Protein AF-A0A250IBV1-F1 (afdb_monomer)

Foldseek 3Di:
DDDDDPVPPPPPDDDDPPPLPVVLLVLLQCCLPPVRNVVSLVVLVVVPPSSLVSLVVLLPVVPLVLLLVLLLVVAPFPVSVVPPDPVPDDDDNRGSNSSSLNSLLVVLVVPVVSLVCLCPDPDLSSVLSSLSSCLNPLVVLLVSLVSCLPPQQVSNLVSNLVSLVSNLVNVVVDVHPDDPVSSVVSNVVSVVSCVVRPQDQEDEALVSDDPCLLVCLLVVQKDFPAWDDDDLFTWTWIQGPSGRIHTYGLNNLLSSQVSNVVVVHHHLRSQLCQLQPPSHDPVSNVSSLVSLQVCLVSDDPVVSLLSLLSNLVSVDDHPDQRDDDLVPCVVPVSSLLSNVLVVHPNSVVSLLVVLPDDDDDDDDSLLSLLRNLDPVSLVSLLVCLVPPVLCVLSSLLSCLSSLHLSSLVSVLSCLVPVHPNLVSSLVSCLPRPDPSNLVSLVVVVVVVRPSSVVSVVVNVVVVPDDD

Organism: NCBI:txid1294270

pLDDT: mean 80.14, std 16.54, range [29.19, 96.75]

Sequence (467 aa):
MHARPLVLLLAGLGTACAHTDPRLWDAALGLDRPDRTAQAEETLNHAGAEGIDVLLRTARAGGESTALQAVLLTQPCPALYLGLHPGHRERDTRSPSLSAARLLARRALAEPPLLQRLVSSPEPFERQLAFASLAGEPTTLLATLPRLEHEHDARVLMSAEQALSCAGFVRTTTASAASPEALRAGQRRLEEWMKARLPERRCDTPADMKGEQQEGLATGAWSVAGWGSSGHEFTLHLETDQGVRVNLGPACALAMYDALAHRGVYLSGLVLPLGTEAWLSRDIRQEAARRAITDLSHYPESQRNRIAAELVNAGHEVPVNVAFQADNTFAQAEELEAAARQKQPGARPSIERYVFCRGTFGTSGISLLGYVATPEAAQSAYELATRCPGALGEATTALVRLEDTRAVELLGPALENPGFARDELILALLEHATPAVHEKLRALEAGGSQEAAGILQRMRERADEPR

Mean predicted aligned error: 15.45 Å

Secondary structure (DSSP, 8-state):
----SGGGTTS-S-S------HHHHHHHHTTT-TTTHHHHHHHHHHTHHHHHHHHHHHHHHT-HHHHHHHHHTTSS-THHHHSS-TT-----S--HHHHHHHHHHHHHHH-HHHHHHHHT-SSHHHHHHHHHHGGG-HHHHHHHGGGGGG---HHHHHHHHHHHHHHHHHHHHS---S-HHHHHHHHHHHHHHHHTTSPPSEE-STTT--HHHHHHHHHTSEEEEEEEEETTEEEEEEEETT--EEEE-HHHHHHHHHHHHTTT---GGGTHHHHH-TTS-HHHHHHHHHHHHHTGGGS-HHHHHHHHHHHHHTT---SSPPP--TT-GGG-HHHHHHHHHTT-TTHHHHHHHHHS---SS----SGGGGG--SHHHHHHHHHHHHH-GGGHHHHHHHHHHTT-TTHHHHHHHHHH--TT-HHHHHHHHHHH--HHHHHHHHHHHHTT-HHHHHHHHHHHHHHTS--

Solvent-accessible surface area (backbone atoms only — not comparable to full-atom values): 25757 Å² total; per-residue (Å²): 142,87,89,82,72,76,81,71,75,76,78,81,79,90,78,82,84,68,84,72,58,67,67,55,55,54,21,47,66,27,38,49,38,86,94,36,24,69,63,18,50,52,54,34,57,75,48,47,69,64,25,50,53,50,32,53,52,42,11,46,73,63,36,57,70,57,17,47,48,42,32,43,74,71,37,80,35,74,73,70,64,73,81,51,66,89,82,71,64,90,66,69,93,63,36,30,18,35,41,27,26,36,51,50,30,54,45,27,72,77,32,64,70,53,30,54,49,25,58,67,39,93,49,60,68,42,27,23,42,38,34,35,47,27,16,68,36,47,56,63,36,61,74,48,52,72,73,52,78,79,62,79,58,63,49,36,56,51,30,40,50,53,16,49,55,28,18,56,51,34,44,76,78,41,96,55,89,52,50,72,66,56,52,53,52,50,50,52,51,50,51,52,56,42,65,76,73,47,78,78,48,61,20,62,41,61,86,58,61,51,70,66,61,55,50,26,48,72,71,60,55,27,44,74,75,49,70,52,74,57,95,90,47,62,34,38,33,35,29,33,88,64,67,54,59,30,38,25,21,66,56,18,27,50,47,52,42,54,59,32,43,78,71,75,43,81,61,59,79,50,24,48,60,50,29,43,46,82,88,52,58,68,67,55,18,51,57,22,36,52,50,52,60,72,50,38,83,79,46,59,69,71,58,29,37,49,54,44,9,52,38,36,66,52,69,46,92,61,96,64,85,36,72,70,56,82,88,52,43,88,87,34,54,60,26,37,42,22,17,35,65,72,65,42,86,63,31,56,69,36,51,59,66,65,51,62,84,76,77,98,73,82,85,89,64,44,72,61,46,24,64,47,87,42,75,65,35,47,50,50,29,52,55,39,33,75,72,36,76,93,41,22,15,32,18,35,25,18,19,28,51,54,61,39,76,70,23,53,76,43,46,61,64,21,70,77,51,24,73,91,29,47,67,60,30,51,50,24,47,72,76,34,56,45,74,67,44,50,53,48,36,52,54,39,29,78,71,66,36,63,66,37,44,56,51,54,49,54,49,52,61,59,67,74,53,88,129

Radius of gyration: 27.21 Å; Cα contacts (8 Å, |Δi|>4): 628; chains: 1; bounding box: 57×65×69 Å

Nearest PDB structures (foldseek):
  5cwm-assembly1_A  TM=1.479E-01  e=2.811E-01  synthetic construct
  8or0-assembly1_C  TM=2.460E-01  e=2.641E+00  Homo sapiens
  9hcj-assembly1_C0  TM=1.606E-01  e=1.078E+00  Dictyostelium discoideum
  8e0m-assembly1_A  TM=2.141E-01  e=9.723E+00  synthetic construct

Structure (mmCIF, N/CA/C/O backbone):
data_AF-A0A250IBV1-F1
#
_entry.id   AF-A0A250IBV1-F1
#
loop_
_atom_site.group_PDB
_atom_site.id
_atom_site.type_symbol
_atom_site.label_atom_id
_atom_site.label_alt_id
_atom_site.label_comp_id
_atom_site.label_asym_id
_atom_site.label_entity_id
_atom_site.label_seq_id
_atom_site.pdbx_PDB_ins_code
_atom_site.Cartn_x
_atom_site.Cartn_y
_atom_site.Cartn_z
_atom_site.occupancy
_atom_site.B_iso_or_equiv
_atom_site.auth_seq_id
_atom_site.auth_comp_id
_atom_site.auth_asym_id
_atom_site.auth_atom_id
_atom_site.pdbx_PDB_model_num
ATOM 1 N N . MET A 1 1 ? 16.370 -37.752 0.499 1.00 34.53 1 MET A N 1
ATOM 2 C CA . MET A 1 1 ? 15.797 -38.117 -0.815 1.00 34.53 1 MET A CA 1
ATOM 3 C C . MET A 1 1 ? 14.311 -37.815 -0.768 1.00 34.53 1 MET A C 1
ATOM 5 O O . MET A 1 1 ? 13.651 -38.452 0.029 1.00 34.53 1 MET A O 1
ATOM 9 N N . HIS A 1 2 ? 13.855 -36.800 -1.509 1.00 29.19 2 HIS A N 1
ATOM 10 C CA . HIS A 1 2 ? 12.492 -36.572 -2.033 1.00 29.19 2 HIS A CA 1
ATOM 11 C C . HIS A 1 2 ? 12.378 -35.088 -2.421 1.00 29.19 2 HIS A C 1
ATOM 13 O O . HIS A 1 2 ? 11.807 -34.274 -1.710 1.00 29.19 2 HIS A O 1
ATOM 19 N N . ALA A 1 3 ? 12.983 -34.738 -3.558 1.00 31.27 3 ALA A N 1
ATOM 20 C CA . ALA A 1 3 ? 12.721 -33.495 -4.273 1.00 31.27 3 ALA A CA 1
ATOM 21 C C . ALA A 1 3 ? 12.017 -33.886 -5.575 1.00 31.27 3 ALA A C 1
ATOM 23 O O . ALA A 1 3 ? 12.670 -34.338 -6.509 1.00 31.27 3 ALA A O 1
ATOM 24 N N . ARG A 1 4 ? 10.682 -33.841 -5.578 1.00 41.84 4 ARG A N 1
ATOM 25 C CA . ARG A 1 4 ? 9.796 -33.977 -6.751 1.00 41.84 4 ARG A CA 1
ATOM 26 C C . ARG A 1 4 ? 8.375 -33.664 -6.265 1.00 41.84 4 ARG A C 1
ATOM 28 O O . ARG A 1 4 ? 7.742 -34.534 -5.676 1.00 41.84 4 ARG A O 1
ATOM 35 N N . PRO A 1 5 ? 7.936 -32.399 -6.399 1.00 38.19 5 PRO A N 1
ATOM 36 C CA . PRO A 1 5 ? 6.805 -32.174 -7.304 1.00 38.19 5 PRO A CA 1
ATOM 37 C C . PRO A 1 5 ? 6.837 -30.853 -8.104 1.00 38.19 5 PRO A C 1
ATOM 39 O O . PRO A 1 5 ? 5.879 -30.573 -8.812 1.00 38.19 5 PRO A O 1
ATOM 42 N N . LEU A 1 6 ? 7.909 -30.049 -8.068 1.00 42.19 6 LEU A N 1
ATOM 43 C CA . LEU A 1 6 ? 7.904 -28.739 -8.751 1.00 42.19 6 LEU A CA 1
ATOM 44 C C . LEU A 1 6 ? 8.093 -28.816 -10.283 1.00 42.19 6 LEU A C 1
ATOM 46 O O . LEU A 1 6 ? 7.732 -27.894 -11.002 1.00 42.19 6 LEU A O 1
ATOM 50 N N . VAL A 1 7 ? 8.624 -29.930 -10.801 1.00 42.06 7 VAL A N 1
ATOM 51 C CA . VAL A 1 7 ? 8.942 -30.093 -12.236 1.00 42.06 7 VAL A CA 1
ATOM 52 C C . VAL A 1 7 ? 7.688 -30.308 -13.101 1.00 42.06 7 VAL A C 1
ATOM 54 O O . VAL A 1 7 ? 7.730 -30.064 -14.301 1.00 42.06 7 VAL A O 1
ATOM 57 N N . LEU A 1 8 ? 6.555 -30.722 -12.519 1.00 39.16 8 LEU A N 1
ATOM 58 C CA . LEU A 1 8 ? 5.356 -31.059 -13.300 1.00 39.16 8 LEU A CA 1
ATOM 59 C C . LEU A 1 8 ? 4.379 -29.896 -13.532 1.00 39.16 8 LEU A C 1
ATOM 61 O O . LEU A 1 8 ? 3.517 -30.022 -14.396 1.00 39.16 8 LEU A O 1
ATOM 65 N N . LEU A 1 9 ? 4.511 -28.766 -12.829 1.00 40.41 9 LEU A N 1
ATOM 66 C CA . LEU A 1 9 ? 3.572 -27.640 -12.975 1.00 40.41 9 LEU A CA 1
ATOM 67 C C . LEU A 1 9 ? 3.958 -26.628 -14.072 1.00 40.41 9 LEU A C 1
ATOM 69 O O . LEU A 1 9 ? 3.160 -25.762 -14.404 1.00 40.41 9 LEU A O 1
ATOM 73 N N . LEU A 1 10 ? 5.142 -26.760 -14.682 1.00 45.56 10 LEU A N 1
ATOM 74 C CA . LEU A 1 10 ? 5.638 -25.863 -15.742 1.00 45.56 10 LEU A CA 1
ATOM 75 C C . LEU A 1 10 ? 5.294 -26.325 -17.175 1.00 45.56 10 LEU A C 1
ATOM 77 O O . LEU A 1 10 ? 5.711 -25.691 -18.139 1.00 45.56 10 LEU A O 1
ATOM 81 N N . ALA A 1 11 ? 4.553 -27.426 -17.338 1.00 36.72 11 ALA A N 1
ATOM 82 C CA . ALA A 1 11 ? 4.316 -28.053 -18.645 1.00 36.72 11 ALA A CA 1
ATOM 83 C C . ALA A 1 11 ? 3.037 -27.592 -19.375 1.00 36.72 11 ALA A C 1
ATOM 85 O O . ALA A 1 11 ? 2.782 -28.041 -20.491 1.00 36.72 11 ALA A O 1
ATOM 86 N N . GLY A 1 12 ? 2.224 -26.717 -18.781 1.00 33.75 12 GLY A N 1
ATOM 87 C CA . GLY A 1 12 ? 0.944 -26.309 -19.357 1.00 33.75 12 GLY A CA 1
ATOM 88 C C . GLY A 1 12 ? 0.837 -24.805 -19.533 1.00 33.75 12 GLY A C 1
ATOM 89 O O . GLY A 1 12 ? 0.243 -24.178 -18.676 1.00 33.75 12 GLY A O 1
ATOM 90 N N . LEU A 1 13 ? 1.416 -24.255 -20.604 1.00 40.38 13 LEU A N 1
ATOM 91 C CA . LEU A 1 13 ? 0.990 -23.046 -21.337 1.00 40.38 13 LEU A CA 1
ATOM 92 C C . LEU A 1 13 ? 1.917 -22.926 -22.566 1.00 40.38 13 LEU A C 1
ATOM 94 O O . LEU A 1 13 ? 3.137 -22.841 -22.443 1.00 40.38 13 LEU A O 1
ATOM 98 N N . GLY A 1 14 ? 1.342 -23.096 -23.757 1.00 30.69 14 GLY A N 1
ATOM 99 C CA . GLY A 1 14 ? 2.049 -23.528 -24.965 1.00 30.69 14 GLY A CA 1
ATOM 100 C C . GLY A 1 14 ? 2.904 -22.476 -25.677 1.00 30.69 14 GLY A C 1
ATOM 101 O O . GLY A 1 14 ? 2.524 -21.324 -25.816 1.00 30.69 14 GLY A O 1
ATOM 102 N N . THR A 1 15 ? 4.044 -22.897 -26.219 1.00 33.12 15 THR A N 1
ATOM 103 C CA . THR A 1 15 ? 4.292 -23.171 -27.652 1.00 33.12 15 THR A CA 1
ATOM 104 C C . THR A 1 15 ? 5.773 -23.548 -27.810 1.00 33.12 15 THR A C 1
ATOM 106 O O . THR A 1 15 ? 6.653 -22.873 -27.292 1.00 33.12 15 THR A O 1
ATOM 109 N N . ALA A 1 16 ? 6.032 -24.687 -28.464 1.00 34.34 16 ALA A N 1
ATOM 110 C CA . ALA A 1 16 ? 7.350 -25.218 -28.839 1.00 34.34 16 ALA A CA 1
ATOM 111 C C . ALA A 1 16 ? 8.435 -25.246 -27.732 1.00 34.34 16 ALA A C 1
ATOM 113 O O . ALA A 1 16 ? 9.383 -24.463 -27.732 1.00 34.34 16 ALA A O 1
ATOM 114 N N . CYS A 1 17 ? 8.369 -26.232 -26.828 1.00 38.09 17 CYS A N 1
ATOM 115 C CA . CYS A 1 17 ? 9.533 -26.619 -26.028 1.00 38.09 17 CYS A CA 1
ATOM 116 C C . CYS A 1 17 ? 10.589 -27.277 -26.931 1.00 38.09 17 CYS A C 1
ATOM 118 O O . CYS A 1 17 ? 10.633 -28.502 -27.056 1.00 38.09 17 CYS A O 1
ATOM 120 N N . ALA A 1 18 ? 11.483 -26.478 -27.517 1.00 40.22 18 ALA A N 1
ATOM 121 C CA . ALA A 1 18 ? 12.857 -26.940 -27.672 1.00 40.22 18 ALA A CA 1
ATOM 122 C C . ALA A 1 18 ? 13.330 -27.389 -26.278 1.00 40.22 18 ALA A C 1
ATOM 124 O O . ALA A 1 18 ? 13.070 -26.691 -25.296 1.00 40.22 18 ALA A O 1
ATOM 125 N N . HIS A 1 19 ? 13.911 -28.586 -26.173 1.00 51.34 19 HIS A N 1
ATOM 126 C CA . HIS A 1 19 ? 14.475 -29.121 -24.932 1.00 51.34 19 HIS A CA 1
ATOM 127 C C . HIS A 1 19 ? 15.446 -28.097 -24.332 1.00 51.34 19 HIS A C 1
ATOM 129 O O . HIS A 1 19 ? 16.603 -28.030 -24.727 1.00 51.34 19 HIS A O 1
ATOM 135 N N . THR A 1 20 ? 14.966 -27.277 -23.401 1.00 61.81 20 THR A N 1
ATOM 136 C CA . THR A 1 20 ? 15.815 -26.341 -22.676 1.00 61.81 20 THR A CA 1
ATOM 137 C C . THR A 1 20 ? 16.767 -27.169 -21.825 1.00 61.81 20 THR A C 1
ATOM 139 O O . THR A 1 20 ? 16.301 -28.002 -21.044 1.00 61.81 20 THR A O 1
ATOM 142 N N . ASP A 1 21 ? 18.076 -26.987 -22.012 1.00 78.69 21 ASP A N 1
ATOM 143 C CA . ASP A 1 21 ? 19.106 -27.774 -21.331 1.00 78.69 21 ASP A CA 1
ATOM 144 C C . ASP A 1 21 ? 18.852 -27.765 -19.806 1.00 78.69 21 ASP A C 1
ATOM 146 O O . ASP A 1 21 ? 18.811 -26.686 -19.201 1.00 78.69 21 ASP A O 1
ATOM 150 N N . PRO A 1 22 ? 18.668 -28.938 -19.158 1.00 86.00 22 PRO A N 1
ATOM 151 C CA . PRO A 1 22 ? 18.483 -29.045 -17.711 1.00 86.00 22 PRO A CA 1
ATOM 152 C C . PRO A 1 22 ? 19.542 -28.290 -16.899 1.00 86.00 22 PRO A C 1
ATOM 154 O O . PRO A 1 22 ? 19.241 -27.782 -15.820 1.00 86.00 22 PRO A O 1
ATOM 157 N N . ARG A 1 23 ? 20.758 -28.146 -17.442 1.00 90.88 23 ARG A N 1
ATOM 158 C CA . ARG A 1 23 ? 21.850 -27.388 -16.817 1.00 90.88 23 ARG A CA 1
ATOM 159 C C . ARG A 1 23 ? 21.532 -25.903 -16.661 1.00 90.88 23 ARG A C 1
ATOM 161 O O . ARG A 1 23 ? 21.964 -25.305 -15.680 1.00 90.88 23 ARG A O 1
ATOM 168 N N . LEU A 1 24 ? 20.776 -25.307 -17.584 1.00 92.88 24 LEU A N 1
ATOM 169 C CA . LEU A 1 24 ? 20.385 -23.896 -17.499 1.00 92.88 24 LEU A CA 1
ATOM 170 C C . LEU A 1 24 ? 19.331 -23.677 -16.416 1.00 92.88 24 LEU A C 1
ATOM 172 O O . LEU A 1 24 ? 19.399 -22.695 -15.684 1.00 92.88 24 LEU A O 1
ATOM 176 N N . TRP A 1 25 ? 18.394 -24.612 -16.261 1.00 91.81 25 TRP A N 1
ATOM 177 C CA . TRP A 1 25 ? 17.432 -24.572 -15.160 1.00 91.81 25 TRP A CA 1
ATOM 178 C C . TRP A 1 25 ? 18.110 -24.765 -13.805 1.00 91.81 25 TRP A C 1
ATOM 180 O O . TRP A 1 25 ? 17.826 -24.011 -12.876 1.00 91.81 25 TRP A O 1
ATOM 190 N N . ASP A 1 26 ? 19.049 -25.707 -13.703 1.00 91.88 26 ASP A N 1
ATOM 191 C CA . ASP A 1 26 ? 19.851 -25.900 -12.491 1.00 91.88 26 ASP A CA 1
ATOM 192 C C . ASP A 1 26 ? 20.686 -24.653 -12.158 1.00 91.88 26 ASP A C 1
ATOM 194 O O . ASP A 1 26 ? 20.780 -24.270 -10.990 1.00 91.88 26 ASP A O 1
ATOM 198 N N . ALA A 1 27 ? 21.251 -23.987 -13.171 1.00 93.19 27 ALA A N 1
ATOM 199 C CA . ALA A 1 27 ? 21.952 -22.719 -12.999 1.00 93.19 27 ALA A CA 1
ATOM 200 C C . ALA A 1 27 ? 21.000 -21.615 -12.512 1.00 93.19 27 ALA A C 1
ATOM 202 O O . ALA A 1 27 ? 21.286 -20.965 -11.511 1.00 93.19 27 ALA A O 1
ATOM 203 N N . ALA A 1 28 ? 19.835 -21.442 -13.143 1.00 91.44 28 ALA A N 1
ATOM 204 C CA . ALA A 1 28 ? 18.856 -20.431 -12.744 1.00 91.44 28 ALA A CA 1
ATOM 205 C C . ALA A 1 28 ? 18.355 -20.637 -11.305 1.00 91.44 28 ALA A C 1
ATOM 207 O O . ALA A 1 28 ? 18.285 -19.683 -10.533 1.00 91.44 28 ALA A O 1
ATOM 208 N N . LEU A 1 29 ? 18.089 -21.887 -10.914 1.00 89.25 29 LEU A N 1
ATOM 209 C CA . LEU A 1 29 ? 17.726 -22.269 -9.545 1.00 89.25 29 LEU A CA 1
ATOM 210 C C . LEU A 1 29 ? 18.883 -22.148 -8.542 1.00 89.25 29 LEU A C 1
ATOM 212 O O . LEU A 1 29 ? 18.645 -22.212 -7.341 1.00 89.25 29 LEU A O 1
ATOM 216 N N . GLY A 1 30 ? 20.124 -22.015 -9.013 1.00 88.12 30 GLY A N 1
ATOM 217 C CA . GLY A 1 30 ? 21.313 -21.809 -8.189 1.00 88.12 30 GLY A CA 1
ATOM 218 C C . GLY A 1 30 ? 21.674 -20.340 -7.953 1.00 88.12 30 GLY A C 1
ATOM 219 O O . GLY A 1 30 ? 22.601 -20.078 -7.189 1.00 88.12 30 GLY A O 1
ATOM 220 N N . LEU A 1 31 ? 20.977 -19.383 -8.579 1.00 88.19 31 LEU A N 1
ATOM 221 C CA . LEU A 1 31 ? 21.303 -17.951 -8.500 1.00 88.19 31 LEU A CA 1
ATOM 222 C C . LEU A 1 31 ? 21.131 -17.343 -7.099 1.00 88.19 31 LEU A C 1
ATOM 224 O O . LEU A 1 31 ? 21.754 -16.330 -6.784 1.00 88.19 31 LEU A O 1
ATOM 228 N N . ASP A 1 32 ? 20.290 -17.929 -6.254 1.00 84.56 32 ASP A N 1
ATOM 229 C CA . ASP A 1 32 ? 20.059 -17.505 -4.869 1.00 84.56 32 ASP A CA 1
ATOM 230 C C . ASP A 1 32 ? 21.050 -18.122 -3.866 1.00 84.56 32 ASP A C 1
ATOM 232 O O . ASP A 1 32 ? 21.062 -17.729 -2.696 1.00 84.56 32 ASP A O 1
ATOM 236 N N . ARG A 1 33 ? 21.901 -19.055 -4.318 1.00 84.69 33 ARG A N 1
ATOM 237 C CA . ARG A 1 33 ? 22.884 -19.758 -3.487 1.00 84.69 33 ARG A CA 1
ATOM 238 C C . ARG A 1 33 ? 24.242 -19.059 -3.534 1.00 84.69 33 ARG A C 1
ATOM 240 O O . ARG A 1 33 ? 24.910 -19.142 -4.565 1.00 84.69 33 ARG A O 1
ATOM 247 N N . PRO A 1 34 ? 24.712 -18.442 -2.432 1.00 81.50 34 PRO A N 1
ATOM 248 C CA . PRO A 1 34 ? 25.949 -17.658 -2.433 1.00 81.50 34 PRO A CA 1
ATOM 249 C C . PRO A 1 34 ? 27.191 -18.426 -2.906 1.00 81.50 34 PRO A C 1
ATOM 251 O O . PRO A 1 34 ? 28.087 -17.834 -3.498 1.00 81.50 34 PRO A O 1
ATOM 254 N N . ASP A 1 35 ? 27.242 -19.740 -2.669 1.00 86.06 35 ASP A N 1
ATOM 255 C CA . ASP A 1 35 ? 28.332 -20.625 -3.096 1.00 86.06 35 ASP A CA 1
ATOM 256 C C . ASP A 1 35 ? 28.322 -20.931 -4.603 1.00 86.06 35 ASP A C 1
ATOM 258 O O . ASP A 1 35 ? 29.319 -21.420 -5.131 1.00 86.06 35 ASP A O 1
ATOM 262 N N . ARG A 1 36 ? 27.214 -20.653 -5.304 1.00 86.38 36 ARG A N 1
ATOM 263 C CA . ARG A 1 36 ? 27.015 -21.009 -6.720 1.00 86.38 36 ARG A CA 1
ATOM 264 C C . ARG A 1 36 ? 26.641 -19.840 -7.616 1.00 86.38 36 ARG A C 1
ATOM 266 O O . ARG A 1 36 ? 26.711 -20.008 -8.830 1.00 86.38 36 ARG A O 1
ATOM 273 N N . THR A 1 37 ? 26.281 -18.679 -7.064 1.00 86.06 37 THR A N 1
ATOM 274 C CA . THR A 1 37 ? 25.781 -17.535 -7.841 1.00 86.06 37 THR A CA 1
ATOM 275 C C . THR A 1 37 ? 26.711 -17.175 -8.998 1.00 86.06 37 THR A C 1
ATOM 277 O O . THR A 1 37 ? 26.247 -17.096 -10.127 1.00 86.06 37 THR A O 1
ATOM 280 N N . ALA A 1 38 ? 28.021 -17.037 -8.770 1.00 89.88 38 ALA A N 1
ATOM 281 C CA . ALA A 1 38 ? 28.960 -16.659 -9.833 1.00 89.88 38 ALA A CA 1
ATOM 282 C C . ALA A 1 38 ? 28.992 -17.675 -10.993 1.00 89.88 38 ALA A C 1
ATOM 284 O O . ALA A 1 38 ? 28.896 -17.290 -12.155 1.00 89.88 38 ALA A O 1
ATOM 285 N N . GLN A 1 39 ? 29.051 -18.973 -10.676 1.00 92.75 39 GLN A N 1
ATOM 286 C CA . GLN A 1 39 ? 29.042 -20.045 -11.676 1.00 92.75 39 GLN A CA 1
ATOM 287 C C . GLN A 1 39 ? 27.697 -20.123 -12.416 1.00 92.75 39 GLN A C 1
ATOM 289 O O . GLN A 1 39 ? 27.655 -20.362 -13.625 1.00 92.75 39 GLN A O 1
ATOM 294 N N . ALA A 1 40 ? 26.591 -19.931 -11.696 1.00 92.38 40 ALA A N 1
ATOM 295 C CA . ALA A 1 40 ? 25.249 -19.901 -12.258 1.00 92.38 40 ALA A CA 1
ATOM 296 C C . ALA A 1 40 ? 25.071 -18.727 -13.234 1.00 92.38 40 ALA A C 1
ATOM 298 O O . ALA A 1 40 ? 24.607 -18.935 -14.355 1.00 92.38 40 ALA A O 1
ATOM 299 N N . GLU A 1 41 ? 25.490 -17.519 -12.842 1.00 94.00 41 GLU A N 1
ATOM 300 C CA . GLU A 1 41 ? 25.476 -16.336 -13.709 1.00 94.00 41 GLU A CA 1
ATOM 301 C C . GLU A 1 41 ? 26.329 -16.569 -14.960 1.00 94.00 41 GLU A C 1
ATOM 303 O O . GLU A 1 41 ? 25.858 -16.346 -16.073 1.00 94.00 41 GLU A O 1
ATOM 308 N N . GLU A 1 42 ? 27.548 -17.090 -14.807 1.00 93.31 42 GLU A N 1
ATOM 309 C CA . GLU A 1 42 ? 28.438 -17.396 -15.931 1.00 93.31 42 GLU A CA 1
ATOM 310 C C . GLU A 1 42 ? 27.822 -18.405 -16.911 1.00 93.31 42 GLU A C 1
ATOM 312 O O . GLU A 1 42 ? 27.873 -18.191 -18.125 1.00 93.31 42 GLU A O 1
ATOM 317 N N . THR A 1 43 ? 27.206 -19.471 -16.395 1.00 94.38 43 THR A N 1
ATOM 318 C CA . THR A 1 43 ? 26.550 -20.512 -17.204 1.00 94.38 43 THR A CA 1
ATOM 319 C C . THR A 1 43 ? 25.392 -19.930 -18.018 1.00 94.38 43 THR A C 1
ATOM 321 O O . THR A 1 43 ? 25.279 -20.184 -19.217 1.00 94.38 43 THR A O 1
ATOM 324 N N . LEU A 1 44 ? 24.551 -19.105 -17.388 1.00 93.81 44 LEU A N 1
ATOM 325 C CA . LEU A 1 44 ? 23.407 -18.460 -18.041 1.00 93.81 44 LEU A CA 1
ATOM 326 C C . LEU A 1 44 ? 23.842 -17.376 -19.036 1.00 93.81 44 LEU A C 1
ATOM 328 O O . LEU A 1 44 ? 23.186 -17.178 -20.059 1.00 93.81 44 LEU A O 1
ATOM 332 N N . ASN A 1 45 ? 24.955 -16.691 -18.769 1.00 91.62 45 ASN A N 1
ATOM 333 C CA . ASN A 1 45 ? 25.523 -15.696 -19.675 1.00 91.62 45 ASN A CA 1
ATOM 334 C C . ASN A 1 45 ? 26.087 -16.345 -20.946 1.00 91.62 45 ASN A C 1
ATOM 336 O O . ASN A 1 45 ? 25.767 -15.895 -22.047 1.00 91.62 45 ASN A O 1
ATOM 340 N N . HIS A 1 46 ? 26.853 -17.433 -20.810 1.00 92.62 46 HIS A N 1
ATOM 341 C CA . HIS A 1 46 ? 27.434 -18.156 -21.949 1.00 92.62 46 HIS A CA 1
ATOM 342 C C . HIS A 1 46 ? 26.386 -18.783 -22.876 1.00 92.62 46 HIS A C 1
ATOM 344 O O . HIS A 1 46 ? 26.632 -18.914 -24.073 1.00 92.62 46 HIS A O 1
ATOM 350 N N . ALA A 1 47 ? 25.210 -19.133 -22.353 1.00 91.06 47 ALA A N 1
ATOM 351 C CA . ALA A 1 47 ? 24.127 -19.739 -23.126 1.00 91.06 47 ALA A CA 1
ATOM 352 C C . ALA A 1 47 ? 23.393 -18.767 -24.075 1.00 91.06 47 ALA A C 1
ATOM 354 O O . ALA A 1 47 ? 22.496 -19.180 -24.812 1.00 91.06 47 ALA A O 1
ATOM 355 N N . GLY A 1 48 ? 23.737 -17.473 -24.073 1.00 89.69 48 GLY A N 1
ATOM 356 C CA . GLY A 1 48 ? 23.164 -16.495 -25.000 1.00 89.69 48 GLY A CA 1
ATOM 357 C C . GLY A 1 48 ? 21.638 -16.391 -24.884 1.00 89.69 48 GLY A C 1
ATOM 358 O O . GLY A 1 48 ? 21.110 -16.161 -23.796 1.00 89.69 48 GLY A O 1
ATOM 359 N N . ALA A 1 49 ? 20.930 -16.549 -26.007 1.00 90.81 49 ALA A N 1
ATOM 360 C CA . ALA A 1 49 ? 19.473 -16.409 -26.080 1.00 90.81 49 ALA A CA 1
ATOM 361 C C . ALA A 1 49 ? 18.717 -17.419 -25.198 1.00 90.81 49 ALA A C 1
ATOM 363 O O . ALA A 1 49 ? 17.772 -17.028 -24.519 1.00 90.81 49 ALA A O 1
ATOM 364 N N . GLU A 1 50 ? 19.164 -18.678 -25.145 1.00 91.50 50 GLU A N 1
ATOM 365 C CA . GLU A 1 50 ? 18.516 -19.714 -24.327 1.00 91.50 50 GLU A CA 1
ATOM 366 C C . GLU A 1 50 ? 18.630 -19.407 -22.830 1.00 91.50 50 GLU A C 1
ATOM 368 O O . GLU A 1 50 ? 17.670 -19.579 -22.079 1.00 91.50 50 GLU A O 1
ATOM 373 N N . GLY A 1 51 ? 19.784 -18.886 -22.399 1.00 93.00 51 GLY A N 1
ATOM 374 C CA . GLY A 1 51 ? 19.982 -18.431 -21.023 1.00 93.00 51 GLY A CA 1
ATOM 375 C C . GLY A 1 51 ? 19.053 -17.273 -20.654 1.00 93.00 51 GLY A C 1
ATOM 376 O O . GLY A 1 51 ? 18.487 -17.262 -19.562 1.00 93.00 51 GLY A O 1
ATOM 377 N N . ILE A 1 52 ? 18.836 -16.327 -21.575 1.00 93.56 52 ILE A N 1
ATOM 378 C CA . ILE A 1 52 ? 17.900 -15.211 -21.370 1.00 93.56 52 ILE A CA 1
ATOM 379 C C . ILE A 1 52 ? 16.459 -15.724 -21.244 1.00 93.56 52 ILE A C 1
ATOM 381 O O . ILE A 1 52 ? 15.728 -15.280 -20.358 1.00 93.56 52 ILE A O 1
ATOM 385 N N . ASP A 1 53 ? 16.053 -16.676 -22.082 1.00 92.88 53 ASP A N 1
ATOM 386 C CA . ASP A 1 53 ? 14.696 -17.226 -22.049 1.00 92.88 53 ASP A CA 1
ATOM 387 C C . ASP A 1 53 ? 14.432 -18.017 -20.758 1.00 92.88 53 ASP A C 1
ATOM 389 O O . ASP A 1 53 ? 13.353 -17.897 -20.170 1.00 92.88 53 ASP A O 1
ATOM 393 N N . VAL A 1 54 ? 15.423 -18.773 -20.266 1.00 94.88 54 VAL A N 1
ATOM 394 C CA . VAL A 1 54 ? 15.353 -19.424 -18.946 1.00 94.88 54 VAL A CA 1
ATOM 395 C C . VAL A 1 54 ? 15.202 -18.382 -17.848 1.00 94.88 54 VAL A C 1
ATOM 397 O O . VAL A 1 54 ? 14.287 -18.492 -17.037 1.00 94.88 54 VAL A O 1
ATOM 400 N N . LEU A 1 55 ? 16.035 -17.340 -17.848 1.00 94.94 55 LEU A N 1
ATOM 401 C CA . LEU A 1 55 ? 15.951 -16.277 -16.852 1.00 94.94 55 LEU A CA 1
ATOM 402 C C . LEU A 1 55 ? 14.579 -15.589 -16.848 1.00 94.94 55 LEU A C 1
ATOM 404 O O . LEU A 1 55 ? 14.040 -15.329 -15.773 1.00 94.94 55 LEU A O 1
ATOM 408 N N . LEU A 1 56 ? 13.995 -15.317 -18.022 1.00 94.38 56 LEU A N 1
ATOM 409 C CA . LEU A 1 56 ? 12.676 -14.683 -18.134 1.00 94.38 56 LEU A CA 1
ATOM 410 C C . LEU A 1 56 ? 11.589 -15.569 -17.524 1.00 94.38 56 LEU A C 1
ATOM 412 O O . LEU A 1 56 ? 10.756 -15.092 -16.751 1.00 94.38 56 LEU A O 1
ATOM 416 N N . ARG A 1 57 ? 11.627 -16.874 -17.809 1.00 93.88 57 ARG A N 1
ATOM 417 C CA . ARG A 1 57 ? 10.691 -17.845 -17.224 1.00 93.88 57 ARG A CA 1
ATOM 418 C C . ARG A 1 57 ? 10.887 -17.980 -15.714 1.00 93.88 57 ARG A C 1
ATOM 420 O O . ARG A 1 57 ? 9.901 -17.988 -14.979 1.00 93.88 57 ARG A O 1
ATOM 427 N N . THR A 1 58 ? 12.131 -18.046 -15.239 1.00 92.56 58 THR A N 1
ATOM 428 C CA . THR A 1 58 ? 12.449 -18.111 -13.804 1.00 92.56 58 THR A CA 1
ATOM 429 C C . THR A 1 58 ? 11.983 -16.855 -13.069 1.00 92.56 58 THR A C 1
ATOM 431 O O . THR A 1 58 ? 11.406 -16.972 -11.990 1.00 92.56 58 THR A O 1
ATOM 434 N N . ALA A 1 59 ? 12.167 -15.666 -13.652 1.00 91.50 59 ALA A N 1
ATOM 435 C CA . ALA A 1 59 ? 11.684 -14.410 -13.083 1.00 91.50 59 ALA A CA 1
ATOM 436 C C . ALA A 1 59 ? 10.153 -14.405 -12.936 1.00 91.50 59 ALA A C 1
ATOM 438 O O . ALA A 1 59 ? 9.645 -14.126 -11.850 1.00 91.50 59 ALA A O 1
ATOM 439 N N . ARG A 1 60 ? 9.418 -14.804 -13.985 1.00 89.19 60 ARG A N 1
ATOM 440 C CA . ARG A 1 60 ? 7.944 -14.877 -13.968 1.00 89.19 60 ARG A CA 1
ATOM 441 C C . ARG A 1 60 ? 7.396 -15.899 -12.972 1.00 89.19 60 ARG A C 1
ATOM 443 O O . ARG A 1 60 ? 6.355 -15.653 -12.370 1.00 89.19 60 ARG A O 1
ATOM 450 N N . ALA A 1 61 ? 8.088 -17.020 -12.760 1.00 85.62 61 ALA A N 1
ATOM 451 C CA . ALA A 1 61 ? 7.625 -18.091 -11.872 1.00 85.62 61 ALA A CA 1
ATOM 452 C C . ALA A 1 61 ? 7.421 -17.644 -10.410 1.00 85.62 61 ALA A C 1
ATOM 454 O O . ALA A 1 61 ? 6.624 -18.245 -9.695 1.00 85.62 61 ALA A O 1
ATOM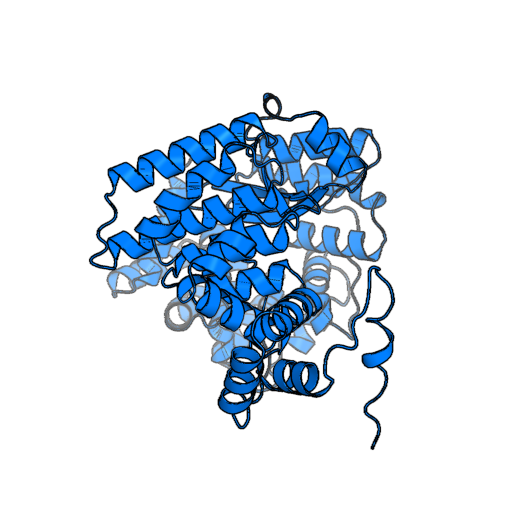 455 N N . GLY A 1 62 ? 8.121 -16.593 -9.967 1.00 72.06 62 GLY A N 1
ATOM 456 C CA . GLY A 1 62 ? 7.944 -16.004 -8.635 1.00 72.06 62 GLY A CA 1
ATOM 457 C C . GLY A 1 62 ? 6.885 -14.902 -8.547 1.00 72.06 62 GLY A C 1
ATOM 458 O O . GLY A 1 62 ? 6.728 -14.329 -7.473 1.00 72.06 62 GLY A O 1
ATOM 459 N N . GLY A 1 63 ? 6.195 -14.594 -9.648 1.00 80.12 63 GLY A N 1
ATOM 460 C CA . GLY A 1 63 ? 5.276 -13.465 -9.775 1.00 80.12 63 GLY A CA 1
ATOM 461 C C . GLY A 1 63 ? 5.930 -12.249 -10.436 1.00 80.12 63 GLY A C 1
ATOM 462 O O . GLY A 1 63 ? 6.988 -11.780 -10.015 1.00 80.12 63 GLY A O 1
ATOM 463 N N . GLU A 1 64 ? 5.274 -11.710 -11.465 1.00 83.75 64 GLU A N 1
ATOM 464 C CA . GLU A 1 64 ? 5.784 -10.588 -12.268 1.00 83.75 64 GLU A CA 1
ATOM 465 C C . GLU A 1 64 ? 5.991 -9.311 -11.445 1.00 83.75 64 GLU A C 1
ATOM 467 O O . GLU A 1 64 ? 7.047 -8.689 -11.533 1.00 83.75 64 GLU A O 1
ATOM 472 N N . SER A 1 65 ? 5.026 -8.959 -10.588 1.00 76.75 65 SER A N 1
ATOM 473 C CA . SER A 1 65 ? 5.126 -7.792 -9.701 1.00 76.75 65 SER A CA 1
ATOM 474 C C . SER A 1 65 ? 6.336 -7.892 -8.763 1.00 76.75 65 SER A C 1
ATOM 476 O O . SER A 1 65 ? 7.136 -6.962 -8.661 1.00 76.75 65 SER A O 1
ATOM 478 N N . THR A 1 66 ? 6.554 -9.063 -8.158 1.00 78.44 66 THR A N 1
ATOM 479 C CA . THR A 1 66 ? 7.694 -9.306 -7.263 1.00 78.44 66 THR A CA 1
ATOM 480 C C . THR A 1 66 ? 9.029 -9.264 -8.013 1.00 78.44 66 THR A C 1
ATOM 482 O O . THR A 1 66 ? 10.016 -8.733 -7.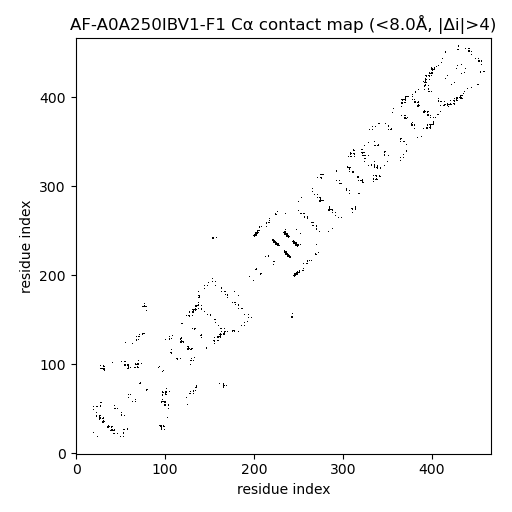500 1.00 78.44 66 THR A O 1
ATOM 485 N N . ALA A 1 67 ? 9.075 -9.775 -9.247 1.00 85.81 67 ALA A N 1
ATOM 486 C CA . ALA A 1 67 ? 10.258 -9.691 -10.100 1.00 85.81 67 ALA A CA 1
ATOM 487 C C . ALA A 1 67 ? 10.606 -8.238 -10.471 1.00 85.81 67 ALA A C 1
ATOM 489 O O . ALA A 1 67 ? 11.766 -7.840 -10.349 1.00 85.81 67 ALA A O 1
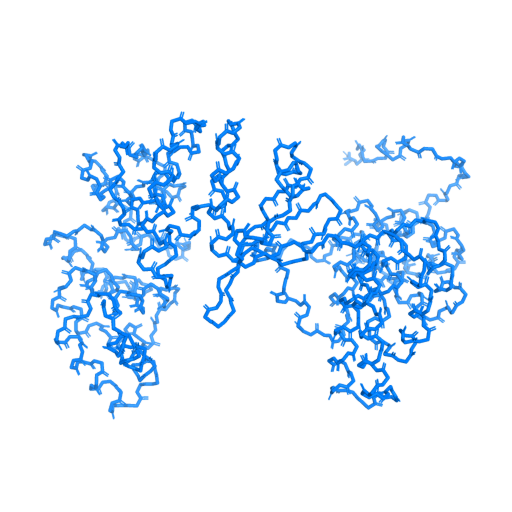ATOM 490 N N . LEU A 1 68 ? 9.616 -7.429 -10.864 1.00 85.56 68 LEU A N 1
ATOM 491 C CA . LEU A 1 68 ? 9.807 -6.006 -11.171 1.00 85.56 68 LEU A CA 1
ATOM 492 C C . LEU A 1 68 ? 10.256 -5.222 -9.937 1.00 85.56 68 LEU A C 1
ATOM 494 O O . LEU A 1 68 ? 11.219 -4.457 -10.008 1.00 85.56 68 LEU A O 1
ATOM 498 N N . GLN A 1 69 ? 9.634 -5.479 -8.785 1.00 78.88 69 GLN A N 1
ATOM 499 C CA . GLN A 1 69 ? 10.049 -4.901 -7.511 1.00 78.88 69 GLN A CA 1
ATOM 500 C C . GLN A 1 69 ? 11.515 -5.235 -7.211 1.00 78.88 69 GLN A C 1
ATOM 502 O O . GLN A 1 69 ? 12.292 -4.346 -6.875 1.00 78.88 69 GLN A O 1
ATOM 507 N N . ALA A 1 70 ? 11.941 -6.489 -7.396 1.00 83.88 70 ALA A N 1
ATOM 508 C CA . ALA A 1 70 ? 13.329 -6.886 -7.171 1.00 83.88 70 ALA A CA 1
ATOM 509 C C . ALA A 1 70 ? 14.334 -6.144 -8.059 1.00 83.88 70 ALA A C 1
ATOM 511 O O . ALA A 1 70 ? 15.458 -5.923 -7.604 1.00 83.88 70 ALA A O 1
ATOM 512 N N . VAL A 1 71 ? 13.947 -5.761 -9.280 1.00 88.81 71 VAL A N 1
ATOM 513 C CA . VAL A 1 71 ? 14.759 -4.913 -10.165 1.00 88.81 71 VAL A CA 1
ATOM 514 C C . VAL A 1 71 ? 14.801 -3.479 -9.653 1.00 88.81 71 VAL A C 1
ATOM 516 O O . VAL A 1 71 ? 15.893 -2.932 -9.513 1.00 88.81 71 VAL A O 1
ATOM 519 N N . LEU A 1 72 ? 13.656 -2.887 -9.308 1.00 79.25 72 LEU A N 1
ATOM 520 C CA . LEU A 1 72 ? 13.591 -1.519 -8.781 1.00 79.25 72 LEU A CA 1
ATOM 521 C C . LEU A 1 72 ? 14.388 -1.357 -7.477 1.00 79.25 72 LEU A C 1
ATOM 523 O O . LEU A 1 72 ? 15.080 -0.360 -7.308 1.00 79.25 72 LEU A O 1
ATOM 527 N N . LEU A 1 73 ? 14.395 -2.373 -6.607 1.00 76.94 73 LEU A N 1
ATOM 528 C CA . LEU A 1 73 ? 15.196 -2.400 -5.373 1.00 76.94 73 LEU A CA 1
ATOM 529 C C . LEU A 1 73 ? 16.718 -2.453 -5.613 1.00 76.94 73 LEU A C 1
ATOM 531 O O . LEU A 1 73 ? 17.482 -2.345 -4.655 1.00 76.94 73 LEU A O 1
ATOM 535 N N . THR A 1 74 ? 17.176 -2.666 -6.850 1.00 80.38 74 THR A N 1
ATOM 536 C CA . THR A 1 74 ? 18.604 -2.546 -7.208 1.00 80.38 74 THR A CA 1
ATOM 537 C C . THR A 1 74 ? 18.966 -1.173 -7.766 1.00 80.38 74 THR A C 1
ATOM 539 O O . THR A 1 74 ? 20.146 -0.896 -7.975 1.00 80.38 74 THR A O 1
ATOM 542 N N . GLN A 1 75 ? 17.973 -0.314 -7.998 1.00 81.75 75 GLN A N 1
ATOM 543 C CA . GLN A 1 75 ? 18.168 1.013 -8.565 1.00 81.75 75 GLN A CA 1
ATOM 544 C C . GLN A 1 75 ? 18.521 2.017 -7.458 1.00 81.75 75 GLN A C 1
ATOM 546 O O . GLN A 1 75 ? 18.043 1.886 -6.329 1.00 81.75 75 GLN A O 1
ATOM 551 N N . PRO A 1 76 ? 19.315 3.061 -7.752 1.00 74.62 76 PRO A N 1
ATOM 552 C CA . PRO A 1 76 ? 19.730 4.054 -6.762 1.00 74.62 76 PRO A CA 1
ATOM 553 C C . PRO A 1 76 ? 18.619 5.073 -6.415 1.00 74.62 76 PRO A C 1
ATOM 555 O O . PRO A 1 76 ? 18.863 6.279 -6.378 1.00 74.62 76 PRO A O 1
ATOM 558 N N . CYS A 1 77 ? 17.390 4.616 -6.149 1.00 70.88 77 CYS A N 1
ATOM 559 C CA . CYS A 1 77 ? 16.252 5.465 -5.783 1.00 70.88 77 CYS A CA 1
ATOM 560 C C . CYS A 1 77 ? 15.512 4.959 -4.532 1.00 70.88 77 CYS A C 1
ATOM 562 O O . CYS A 1 77 ? 14.604 4.134 -4.639 1.00 70.88 77 CYS A O 1
ATOM 564 N N . PRO A 1 78 ? 15.832 5.513 -3.345 1.00 56.44 78 PRO A N 1
ATOM 565 C CA . PRO A 1 78 ? 15.186 5.183 -2.073 1.00 56.44 78 PRO A CA 1
ATOM 566 C C . PRO A 1 78 ? 13.677 5.481 -2.043 1.00 56.44 78 PRO A C 1
ATOM 568 O O . PRO A 1 78 ? 12.937 4.841 -1.305 1.00 56.44 78 PRO A O 1
ATOM 571 N N . ALA A 1 79 ? 13.195 6.430 -2.854 1.00 50.19 79 ALA A N 1
ATOM 572 C CA . ALA A 1 79 ? 11.787 6.837 -2.858 1.00 50.19 79 ALA A CA 1
ATOM 573 C C . ALA A 1 79 ? 10.838 5.735 -3.368 1.00 50.19 79 ALA A C 1
ATOM 575 O O . ALA A 1 79 ? 9.694 5.659 -2.926 1.00 50.19 79 ALA A O 1
ATOM 576 N N . LEU A 1 80 ? 11.317 4.833 -4.234 1.00 53.62 80 LEU A N 1
ATOM 577 C CA . LEU A 1 80 ? 10.528 3.689 -4.700 1.00 53.62 80 LEU A CA 1
ATOM 578 C C . LEU A 1 80 ? 10.329 2.614 -3.619 1.00 53.62 80 LEU A C 1
ATOM 580 O O . LEU A 1 80 ? 9.436 1.787 -3.764 1.00 53.62 80 LEU A O 1
ATOM 584 N N . TYR A 1 81 ? 11.100 2.640 -2.526 1.00 48.38 81 TYR A N 1
ATOM 585 C CA . TYR A 1 81 ? 10.977 1.688 -1.416 1.00 48.38 81 TYR A CA 1
ATOM 586 C C . TYR A 1 81 ? 9.794 2.019 -0.491 1.00 48.38 81 TYR A C 1
ATOM 588 O O . TYR A 1 81 ? 9.276 1.124 0.167 1.00 48.38 81 TYR A O 1
ATOM 596 N N . LEU A 1 82 ? 9.357 3.285 -0.448 1.00 39.09 82 LEU A N 1
ATOM 597 C CA . LEU A 1 82 ? 8.351 3.787 0.502 1.00 39.09 82 LEU A CA 1
ATOM 598 C C . LEU A 1 82 ? 6.900 3.677 -0.004 1.00 39.09 82 LEU A C 1
ATOM 600 O O . LEU A 1 82 ? 5.976 3.712 0.800 1.00 39.09 82 LEU A O 1
ATOM 604 N N . GLY A 1 83 ? 6.686 3.531 -1.317 1.00 39.50 83 GLY A N 1
ATOM 605 C CA . GLY A 1 83 ? 5.353 3.375 -1.929 1.00 39.50 83 GLY A CA 1
ATOM 606 C C . GLY A 1 83 ? 4.878 1.922 -2.078 1.00 39.50 83 GLY A C 1
ATOM 607 O O . GLY A 1 83 ? 3.808 1.668 -2.637 1.00 39.50 83 GLY A O 1
ATOM 608 N N . LEU A 1 84 ? 5.682 0.960 -1.622 1.00 40.00 84 LEU A N 1
ATOM 609 C CA . LEU A 1 84 ? 5.392 -0.471 -1.670 1.00 40.00 84 LEU A CA 1
ATOM 610 C C . LEU A 1 84 ? 4.857 -0.896 -0.299 1.00 40.00 84 LEU A C 1
ATOM 612 O O . LEU A 1 84 ? 5.459 -0.583 0.721 1.00 40.00 84 LEU A O 1
ATOM 616 N N . HIS A 1 85 ? 3.699 -1.561 -0.285 1.00 36.22 85 HIS A N 1
ATOM 617 C CA . HIS A 1 85 ? 2.899 -1.843 0.910 1.00 36.22 85 HIS A CA 1
ATOM 618 C C . HIS A 1 85 ? 3.709 -2.204 2.175 1.00 36.22 85 HIS A C 1
ATOM 620 O O . HIS A 1 85 ? 4.530 -3.125 2.122 1.00 36.22 85 HIS A O 1
ATOM 626 N N . PRO A 1 86 ? 3.367 -1.634 3.352 1.00 31.70 86 PRO A N 1
ATOM 627 C CA . PRO A 1 86 ? 3.941 -2.045 4.639 1.00 31.70 86 PRO A CA 1
ATOM 628 C C . PRO A 1 86 ? 3.615 -3.507 5.019 1.00 31.70 86 PRO A C 1
ATOM 630 O O . PRO A 1 86 ? 4.179 -4.049 5.967 1.00 31.70 86 PRO A O 1
ATOM 633 N N . GLY A 1 87 ? 2.741 -4.186 4.262 1.00 32.56 87 GLY A N 1
ATOM 634 C CA . GLY A 1 87 ? 2.420 -5.608 4.425 1.00 32.56 87 GLY A CA 1
ATOM 635 C C . GLY A 1 87 ? 3.464 -6.586 3.867 1.00 32.56 87 GLY A C 1
ATOM 636 O O . GLY A 1 87 ? 3.435 -7.767 4.219 1.00 32.56 87 GLY A O 1
ATOM 637 N N . HIS A 1 88 ? 4.419 -6.136 3.047 1.00 35.50 88 HIS A N 1
ATOM 638 C CA . HIS A 1 88 ? 5.530 -6.978 2.594 1.00 35.50 88 HIS A CA 1
ATOM 639 C C . HIS A 1 88 ? 6.698 -6.904 3.579 1.00 35.50 88 HIS A C 1
ATOM 641 O O . HIS A 1 88 ? 7.803 -6.483 3.244 1.00 35.50 88 HIS A O 1
ATOM 647 N N . ARG A 1 89 ? 6.437 -7.360 4.814 1.00 34.41 89 ARG A N 1
ATOM 648 C CA . ARG A 1 89 ? 7.490 -7.806 5.737 1.00 34.41 89 ARG A CA 1
ATOM 649 C C . ARG A 1 89 ? 8.466 -8.690 4.968 1.00 34.41 89 ARG A C 1
ATOM 651 O O . ARG A 1 89 ? 8.011 -9.566 4.235 1.00 34.41 89 ARG A O 1
ATOM 658 N N . GLU A 1 90 ? 9.757 -8.437 5.171 1.00 37.53 90 GLU A N 1
ATOM 659 C CA . GLU A 1 90 ? 10.951 -9.156 4.705 1.00 37.53 90 GLU A CA 1
ATOM 660 C C . GLU A 1 90 ? 10.750 -10.674 4.506 1.00 37.53 90 GLU A C 1
ATOM 662 O O . GLU A 1 90 ? 11.227 -11.504 5.279 1.00 37.53 90 GLU A O 1
ATOM 667 N N . ARG A 1 91 ? 10.041 -11.077 3.449 1.00 41.22 91 ARG A N 1
ATOM 668 C CA . ARG A 1 91 ? 10.062 -12.451 2.958 1.00 41.22 91 ARG A CA 1
ATOM 669 C C . ARG A 1 91 ? 11.309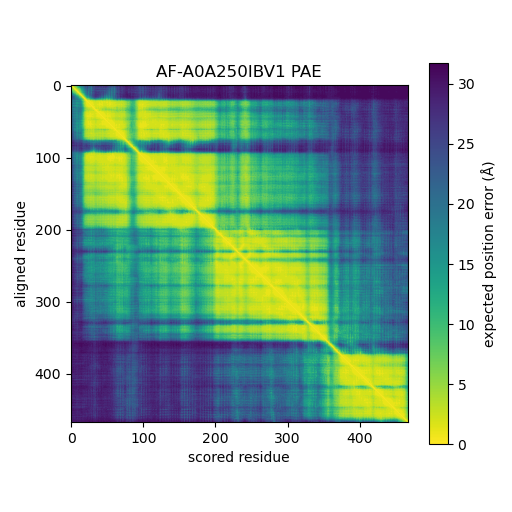 -12.566 2.109 1.00 41.22 91 ARG A C 1
ATOM 671 O O . ARG A 1 91 ? 11.444 -11.817 1.147 1.00 41.22 91 ARG A O 1
ATOM 678 N N . ASP A 1 92 ? 12.198 -13.458 2.535 1.00 48.03 92 ASP A N 1
ATOM 679 C CA . ASP A 1 92 ? 13.435 -13.889 1.881 1.00 48.03 92 ASP A CA 1
ATOM 680 C C . ASP A 1 92 ? 13.754 -13.136 0.577 1.00 48.03 92 ASP A C 1
ATOM 682 O O . ASP A 1 92 ? 13.261 -13.452 -0.507 1.00 48.03 92 ASP A O 1
ATOM 686 N N . THR A 1 93 ? 14.631 -12.132 0.667 1.00 56.00 93 THR A N 1
ATOM 687 C CA . THR A 1 93 ? 15.134 -11.368 -0.495 1.00 56.00 93 THR A CA 1
ATOM 688 C C . THR A 1 93 ? 15.964 -12.224 -1.466 1.00 56.00 93 THR A C 1
ATOM 690 O O . THR A 1 93 ? 16.439 -11.730 -2.502 1.00 56.00 93 THR A O 1
ATOM 693 N N . ARG A 1 94 ? 16.133 -13.507 -1.121 1.00 66.81 94 ARG A N 1
ATOM 694 C CA . ARG A 1 94 ? 16.831 -14.563 -1.841 1.00 66.81 94 ARG A CA 1
ATOM 695 C C . ARG A 1 94 ? 15.811 -15.581 -2.343 1.00 66.81 94 ARG A C 1
ATOM 697 O O . ARG A 1 94 ? 15.366 -16.459 -1.619 1.00 66.81 94 ARG A O 1
ATOM 704 N N . SER A 1 95 ? 15.458 -15.439 -3.610 1.00 83.94 95 SER A N 1
ATOM 705 C CA . SER A 1 95 ? 14.742 -16.452 -4.377 1.00 83.94 95 SER A CA 1
ATOM 706 C C . SER A 1 95 ? 15.346 -16.485 -5.779 1.00 83.94 95 SER A C 1
ATOM 708 O O . SER A 1 95 ? 15.728 -15.418 -6.287 1.00 83.94 95 SER A O 1
ATOM 710 N N . PRO A 1 96 ? 15.404 -17.657 -6.439 1.00 85.69 96 PRO A N 1
ATOM 711 C CA . PRO A 1 96 ? 15.893 -17.764 -7.807 1.00 85.69 96 PRO A CA 1
ATOM 712 C C . PRO A 1 96 ? 15.180 -16.811 -8.769 1.00 85.69 96 PRO A C 1
ATOM 714 O O . PRO A 1 96 ? 15.823 -16.227 -9.637 1.00 85.69 96 PRO A O 1
ATOM 717 N N . SER A 1 97 ? 13.873 -16.586 -8.582 1.00 86.50 97 SER A N 1
ATOM 718 C CA . SER A 1 97 ? 13.085 -15.664 -9.412 1.00 86.50 97 SER A CA 1
ATOM 719 C C . SER A 1 97 ? 13.570 -14.217 -9.308 1.00 86.50 97 SER A C 1
ATOM 721 O O . SER A 1 97 ? 13.735 -13.539 -10.322 1.00 86.50 97 SER A O 1
ATOM 723 N N . LEU A 1 98 ? 13.863 -13.752 -8.091 1.00 89.31 98 LEU A N 1
ATOM 724 C CA . LEU A 1 98 ? 14.325 -12.386 -7.839 1.00 89.31 98 LEU A CA 1
ATOM 725 C C . LEU A 1 98 ? 15.749 -12.193 -8.358 1.00 89.31 98 LEU A C 1
ATOM 727 O O . LEU A 1 98 ? 16.046 -11.180 -8.988 1.00 89.31 98 LEU A O 1
ATOM 731 N N . SER A 1 99 ? 16.627 -13.174 -8.131 1.00 91.31 99 SER A N 1
ATOM 732 C CA . SER A 1 99 ? 17.994 -13.137 -8.654 1.00 91.31 99 SER A CA 1
ATOM 733 C C . SER A 1 99 ? 18.019 -13.182 -10.184 1.00 91.31 99 SER A C 1
ATOM 735 O O . SER A 1 99 ? 18.782 -12.432 -10.792 1.00 91.31 99 SER A O 1
ATOM 737 N N . ALA A 1 100 ? 17.147 -13.978 -10.813 1.00 93.62 100 ALA A N 1
ATOM 738 C CA . ALA A 1 100 ? 17.005 -14.023 -12.267 1.00 93.62 100 ALA A CA 1
ATOM 739 C C . ALA A 1 100 ? 16.542 -12.677 -12.845 1.00 93.62 100 ALA A C 1
ATOM 741 O O . ALA A 1 100 ? 17.141 -12.189 -13.804 1.00 93.62 100 ALA A O 1
ATOM 742 N N . ALA A 1 101 ? 15.539 -12.037 -12.232 1.00 93.12 101 ALA A N 1
ATOM 743 C CA . ALA A 1 101 ? 15.059 -10.717 -12.645 1.00 93.12 101 ALA A CA 1
ATOM 744 C C . ALA A 1 101 ? 16.161 -9.645 -12.549 1.00 93.12 101 ALA A C 1
ATOM 746 O O . ALA A 1 101 ? 16.377 -8.884 -13.493 1.00 93.12 101 ALA A O 1
ATOM 747 N N . ARG A 1 102 ? 16.918 -9.628 -11.442 1.00 92.44 102 ARG A N 1
ATOM 748 C CA . ARG A 1 102 ? 18.058 -8.712 -11.255 1.00 92.44 102 ARG A CA 1
ATOM 749 C C . ARG A 1 102 ? 19.168 -8.956 -12.276 1.00 92.44 102 ARG A C 1
ATOM 751 O O . ARG A 1 102 ? 19.720 -7.994 -12.806 1.00 92.44 102 ARG A O 1
ATOM 758 N N . LEU A 1 103 ? 19.504 -10.217 -12.559 1.00 93.75 103 LEU A N 1
ATOM 759 C CA . LEU A 1 103 ? 20.514 -10.548 -13.565 1.00 93.75 103 LEU A CA 1
ATOM 760 C C . LEU A 1 103 ? 20.070 -10.097 -14.961 1.00 93.75 103 LEU A C 1
ATOM 762 O O . LEU A 1 103 ? 20.855 -9.463 -15.662 1.00 93.75 103 LEU A O 1
ATOM 766 N N . LEU A 1 104 ? 18.816 -10.358 -15.342 1.00 94.81 104 LEU A N 1
ATOM 767 C CA . LEU A 1 104 ? 18.253 -9.884 -16.609 1.00 94.81 104 LEU A CA 1
ATOM 768 C C . LEU A 1 104 ? 18.331 -8.370 -16.747 1.00 94.81 104 LEU A C 1
ATOM 770 O O . LEU A 1 104 ? 18.743 -7.890 -17.798 1.00 94.81 104 LEU A O 1
ATOM 774 N N . ALA A 1 105 ? 17.974 -7.631 -15.697 1.00 93.38 105 ALA A N 1
ATOM 775 C CA . ALA A 1 105 ? 18.041 -6.177 -15.705 1.00 93.38 105 ALA A CA 1
ATOM 776 C C . ALA A 1 105 ? 19.470 -5.671 -15.946 1.00 93.38 105 ALA A C 1
ATOM 778 O O . ALA A 1 105 ? 19.697 -4.834 -16.821 1.00 93.38 105 ALA A O 1
ATOM 779 N N . ARG A 1 106 ? 20.459 -6.238 -15.237 1.00 93.00 106 ARG A N 1
ATOM 780 C CA . ARG A 1 106 ? 21.879 -5.906 -15.445 1.00 93.00 106 ARG A CA 1
ATOM 781 C C . ARG A 1 106 ? 22.340 -6.227 -16.866 1.00 93.00 106 ARG A C 1
ATOM 783 O O . ARG A 1 106 ? 23.030 -5.417 -17.478 1.00 93.00 106 ARG A O 1
ATOM 790 N N . ARG A 1 107 ? 21.944 -7.385 -17.404 1.00 93.88 107 ARG A N 1
ATOM 791 C CA . ARG A 1 107 ? 22.279 -7.775 -18.780 1.00 93.88 107 ARG A CA 1
ATOM 792 C C . ARG A 1 107 ? 21.637 -6.863 -19.811 1.00 93.88 107 ARG A C 1
ATOM 794 O O . ARG A 1 107 ? 22.315 -6.475 -20.750 1.00 93.88 107 ARG A O 1
ATOM 801 N N . ALA A 1 108 ? 20.370 -6.496 -19.637 1.00 93.94 108 ALA A N 1
ATOM 802 C CA . ALA A 1 108 ? 19.686 -5.585 -20.546 1.00 93.94 108 ALA A CA 1
ATOM 803 C C . ALA A 1 108 ? 20.446 -4.254 -20.655 1.00 93.94 108 ALA A C 1
ATOM 805 O O . ALA A 1 108 ? 20.667 -3.770 -21.758 1.00 93.94 108 ALA A O 1
ATOM 806 N N . LEU A 1 109 ? 20.928 -3.708 -19.535 1.00 92.19 109 LEU A N 1
ATOM 807 C CA . LEU A 1 109 ? 21.746 -2.492 -19.547 1.00 92.19 109 LEU A CA 1
ATOM 808 C C . LEU A 1 109 ? 23.120 -2.689 -20.206 1.00 92.19 109 LEU A C 1
ATOM 810 O O . LEU A 1 109 ? 23.589 -1.798 -20.911 1.00 92.19 109 LEU A O 1
ATOM 814 N N . ALA A 1 110 ? 23.760 -3.842 -20.000 1.00 92.62 110 ALA A N 1
ATOM 815 C CA . ALA A 1 110 ? 25.068 -4.152 -20.582 1.00 92.62 110 ALA A CA 1
ATOM 816 C C . ALA A 1 110 ? 25.007 -4.499 -22.085 1.00 92.62 110 ALA A C 1
ATOM 818 O O . ALA A 1 110 ? 25.993 -4.327 -22.800 1.00 92.62 110 ALA A O 1
ATOM 819 N N . GLU A 1 111 ? 23.863 -4.985 -22.570 1.00 94.25 111 GLU A N 1
ATOM 820 C CA . GLU A 1 111 ? 23.666 -5.498 -23.926 1.00 94.25 111 GLU A CA 1
ATOM 821 C C . GLU A 1 111 ? 22.552 -4.704 -24.648 1.00 94.25 111 GLU A C 1
ATOM 823 O O . GLU A 1 111 ? 21.383 -5.103 -24.616 1.00 94.25 111 GLU A O 1
ATOM 828 N N . PRO A 1 112 ? 22.875 -3.613 -25.378 1.00 93.12 112 PRO A N 1
ATOM 829 C CA . PRO A 1 112 ? 21.873 -2.800 -26.077 1.00 93.12 112 PRO A CA 1
ATOM 830 C C . PRO A 1 112 ? 20.912 -3.579 -26.999 1.00 93.12 112 PRO A C 1
ATOM 832 O O . PRO A 1 112 ? 19.728 -3.233 -27.036 1.00 93.12 112 PRO A O 1
ATOM 835 N N . PRO A 1 113 ? 21.342 -4.642 -27.717 1.00 94.56 113 PRO A N 1
ATOM 836 C CA . PRO A 1 113 ? 20.419 -5.473 -28.492 1.00 94.56 113 PRO A CA 1
ATOM 837 C C . PRO A 1 113 ? 19.370 -6.190 -27.631 1.00 94.56 113 PRO A C 1
ATOM 839 O O . PRO A 1 113 ? 18.212 -6.285 -28.040 1.00 94.56 113 PRO A O 1
ATOM 842 N N . LEU A 1 114 ? 19.742 -6.659 -26.434 1.00 94.94 114 LEU A N 1
ATOM 843 C CA . LEU A 1 114 ? 18.812 -7.287 -25.495 1.00 94.94 114 LEU A CA 1
ATOM 844 C C . LEU A 1 114 ? 17.814 -6.261 -24.957 1.00 94.94 114 LEU A C 1
ATOM 846 O O . LEU A 1 114 ? 16.616 -6.535 -24.939 1.00 94.94 114 LEU A O 1
ATOM 850 N N . LEU A 1 115 ? 18.274 -5.064 -24.589 1.00 95.31 115 LEU A N 1
ATOM 851 C CA . LEU A 1 115 ? 17.373 -3.989 -24.177 1.00 95.31 115 LEU A CA 1
ATOM 852 C C . LEU A 1 115 ? 16.337 -3.674 -25.262 1.00 95.31 115 LEU A C 1
ATOM 854 O O . LEU A 1 115 ? 15.143 -3.650 -24.978 1.00 95.31 115 LEU A O 1
ATOM 858 N N . GLN A 1 116 ? 16.769 -3.482 -26.513 1.00 94.81 116 GLN A N 1
ATOM 859 C CA . GLN A 1 116 ? 15.850 -3.201 -27.623 1.00 94.81 116 GLN A CA 1
ATOM 860 C C . GLN A 1 116 ? 14.859 -4.348 -27.864 1.00 94.81 116 GLN A C 1
ATOM 862 O O . GLN A 1 116 ? 13.689 -4.086 -28.161 1.00 94.81 116 GLN A O 1
ATOM 867 N N . ARG A 1 117 ? 15.303 -5.603 -27.691 1.00 95.56 117 ARG A N 1
ATOM 868 C CA . ARG A 1 117 ? 14.441 -6.791 -27.752 1.00 95.56 117 ARG A CA 1
ATOM 869 C C . ARG A 1 117 ? 13.351 -6.745 -26.685 1.00 95.56 117 ARG A C 1
ATOM 871 O O . ARG A 1 117 ? 12.191 -6.946 -27.015 1.00 95.56 117 ARG A O 1
ATOM 878 N N . LEU A 1 118 ? 13.714 -6.456 -25.435 1.00 96.25 118 LEU A N 1
ATOM 879 C CA . LEU A 1 118 ? 12.764 -6.402 -24.321 1.00 96.25 118 LEU A CA 1
ATOM 880 C C . LEU A 1 118 ? 11.775 -5.240 -24.470 1.00 96.25 118 LEU A C 1
ATOM 882 O O . LEU A 1 118 ? 10.579 -5.446 -24.308 1.00 96.25 118 LEU A O 1
ATOM 886 N N . VAL A 1 119 ? 12.246 -4.047 -24.854 1.00 94.81 119 VAL A N 1
ATOM 887 C CA . VAL A 1 119 ? 11.390 -2.863 -25.079 1.00 94.81 119 VAL A CA 1
ATOM 888 C C . VAL A 1 119 ? 10.369 -3.093 -26.197 1.00 94.81 119 VAL A C 1
ATOM 890 O O . VAL A 1 119 ? 9.260 -2.573 -26.127 1.00 94.81 119 VAL A O 1
ATOM 893 N N . SER A 1 120 ? 10.729 -3.870 -27.220 1.00 93.94 120 SER A N 1
ATOM 894 C CA . SER A 1 120 ? 9.858 -4.157 -28.370 1.00 93.94 120 SER A CA 1
ATOM 895 C C . SER A 1 120 ? 9.121 -5.496 -28.251 1.00 93.94 120 SER A C 1
ATOM 897 O O . SER A 1 120 ? 8.490 -5.932 -29.214 1.00 93.94 120 SER A O 1
ATOM 899 N N . SER A 1 121 ? 9.235 -6.177 -27.109 1.00 95.12 121 SER A N 1
ATOM 900 C CA . SER A 1 121 ? 8.628 -7.489 -26.898 1.00 95.12 121 SER A CA 1
ATOM 901 C C . SER A 1 121 ? 7.102 -7.392 -26.945 1.00 95.12 121 SER A C 1
ATOM 903 O O . SER A 1 121 ? 6.556 -6.420 -26.422 1.00 95.12 121 SER A O 1
ATOM 905 N N . PRO A 1 122 ? 6.379 -8.378 -27.509 1.00 93.38 122 PRO A N 1
ATOM 906 C CA . PRO A 1 122 ? 4.922 -8.433 -27.395 1.00 93.38 122 PRO A CA 1
ATOM 907 C C . PRO A 1 122 ? 4.458 -8.646 -25.944 1.00 93.38 122 PRO A C 1
ATOM 909 O O . PRO A 1 122 ? 3.345 -8.252 -25.599 1.00 93.38 122 PRO A O 1
ATOM 912 N N . GLU A 1 123 ? 5.321 -9.174 -25.072 1.00 93.81 123 GLU A N 1
ATOM 913 C CA . GLU A 1 123 ? 5.007 -9.470 -23.674 1.00 93.81 123 GLU A CA 1
ATOM 914 C C . GLU A 1 123 ? 5.129 -8.222 -22.775 1.00 93.81 123 GLU A C 1
ATOM 916 O O . GLU A 1 123 ? 6.231 -7.678 -22.626 1.00 93.81 123 GLU A O 1
ATOM 921 N N . PRO A 1 124 ? 4.048 -7.776 -22.099 1.00 92.19 124 PRO A N 1
ATOM 922 C CA . PRO A 1 124 ? 4.085 -6.594 -21.234 1.00 92.19 124 PRO A CA 1
ATOM 923 C C . PRO A 1 124 ? 5.117 -6.682 -20.112 1.00 92.19 124 PRO A C 1
ATOM 925 O O . PRO A 1 124 ? 5.740 -5.682 -19.768 1.00 92.19 124 PRO A O 1
ATOM 928 N N . PHE A 1 125 ? 5.327 -7.869 -19.538 1.00 92.62 125 PHE A N 1
ATOM 929 C CA . PHE A 1 125 ? 6.329 -8.074 -18.490 1.00 92.62 125 PHE A CA 1
ATOM 930 C C . PHE A 1 125 ? 7.748 -7.737 -18.956 1.00 92.62 125 PHE A C 1
ATOM 932 O O . PHE A 1 125 ? 8.504 -7.112 -18.220 1.00 92.62 125 PHE A O 1
ATOM 939 N N . GLU A 1 126 ? 8.116 -8.120 -20.180 1.00 95.75 126 GLU A N 1
ATOM 940 C CA . GLU A 1 126 ? 9.452 -7.845 -20.722 1.00 95.75 126 GLU A CA 1
ATOM 941 C C . GLU A 1 126 ? 9.661 -6.352 -20.959 1.00 95.75 126 GLU A C 1
ATOM 943 O O . GLU A 1 126 ? 10.720 -5.818 -20.622 1.00 95.75 126 GLU A O 1
ATOM 948 N N . ARG A 1 127 ? 8.626 -5.661 -21.452 1.00 96.06 127 ARG A N 1
ATOM 949 C CA . ARG A 1 127 ? 8.655 -4.203 -21.612 1.00 96.06 127 ARG A CA 1
ATOM 950 C C . ARG A 1 127 ? 8.760 -3.500 -20.257 1.00 96.06 127 ARG A C 1
ATOM 952 O O . ARG A 1 127 ? 9.617 -2.635 -20.095 1.00 96.06 127 ARG A O 1
ATOM 959 N N . GLN A 1 128 ? 7.971 -3.912 -19.261 1.00 93.56 128 GLN A N 1
ATOM 960 C CA . GLN A 1 128 ? 8.069 -3.398 -17.885 1.00 93.56 128 GLN A CA 1
ATOM 961 C C . GLN A 1 128 ? 9.466 -3.613 -17.297 1.00 93.56 128 GLN A C 1
ATOM 963 O O . GLN A 1 128 ? 10.050 -2.679 -16.750 1.00 93.56 128 GLN A O 1
ATOM 968 N N . LEU A 1 129 ? 10.029 -4.816 -17.456 1.00 93.88 129 LEU A N 1
ATOM 969 C CA . LEU A 1 129 ? 11.371 -5.154 -16.987 1.00 93.88 129 LEU A CA 1
ATOM 970 C C . LEU A 1 129 ? 12.422 -4.241 -17.628 1.00 93.88 129 LEU A C 1
ATOM 972 O O . LEU A 1 129 ? 13.314 -3.756 -16.931 1.00 93.88 129 LEU A O 1
ATOM 976 N N . ALA A 1 130 ? 12.304 -3.967 -18.930 1.00 95.69 130 ALA A N 1
ATOM 977 C CA . ALA A 1 130 ? 13.195 -3.047 -19.628 1.00 95.69 130 ALA A CA 1
ATOM 978 C C . ALA A 1 130 ? 13.132 -1.628 -19.042 1.00 95.69 130 ALA A C 1
ATOM 980 O O . ALA A 1 130 ? 14.174 -1.068 -18.702 1.00 95.69 130 ALA A O 1
ATOM 981 N N . PHE A 1 131 ? 11.932 -1.064 -18.863 1.00 94.12 131 PHE A N 1
ATOM 982 C CA . PHE A 1 131 ? 11.775 0.273 -18.277 1.00 94.12 131 PHE A CA 1
ATOM 983 C C . PHE A 1 131 ? 12.237 0.333 -16.817 1.00 94.12 131 PHE A C 1
ATOM 985 O O . PHE A 1 131 ? 12.949 1.266 -16.452 1.00 94.12 131 PHE A O 1
ATOM 992 N N . ALA A 1 132 ? 11.931 -0.682 -16.004 1.00 91.19 132 ALA A N 1
ATOM 993 C CA . ALA A 1 132 ? 12.412 -0.777 -14.625 1.00 91.19 132 ALA A CA 1
ATOM 994 C C . ALA A 1 132 ? 13.948 -0.841 -14.549 1.00 91.19 132 ALA A C 1
ATOM 996 O O . ALA A 1 132 ? 14.553 -0.227 -13.671 1.00 91.19 132 ALA A O 1
ATOM 997 N N . SER A 1 133 ? 14.588 -1.539 -15.493 1.00 92.50 133 SER A N 1
ATOM 998 C CA . SER A 1 133 ? 16.053 -1.612 -15.587 1.00 92.50 133 SER A CA 1
ATOM 999 C C . SER A 1 133 ? 16.673 -0.255 -15.927 1.00 92.50 133 SER A C 1
ATOM 1001 O O . SER A 1 133 ? 17.749 0.065 -15.438 1.00 92.50 133 SER A O 1
ATOM 1003 N N . LEU A 1 134 ? 15.985 0.560 -16.731 1.00 93.12 134 LEU A N 1
ATOM 1004 C CA . LEU A 1 134 ? 16.438 1.885 -17.167 1.00 93.12 134 LEU A CA 1
ATOM 1005 C C . LEU A 1 134 ? 16.290 2.987 -16.109 1.00 93.12 134 LEU A C 1
ATOM 1007 O O . LEU A 1 134 ? 16.747 4.106 -16.334 1.00 93.12 134 LEU A O 1
ATOM 1011 N N . ALA A 1 135 ? 15.676 2.703 -14.962 1.00 89.19 135 ALA A N 1
ATOM 1012 C CA . ALA A 1 135 ? 15.393 3.699 -13.931 1.00 89.19 135 ALA A CA 1
ATOM 1013 C C . ALA A 1 135 ? 16.664 4.377 -13.365 1.00 89.19 135 ALA A C 1
ATOM 1015 O O . ALA A 1 135 ? 16.629 5.553 -12.999 1.00 89.19 135 ALA A O 1
ATOM 1016 N N . GLY A 1 136 ? 17.793 3.660 -13.329 1.00 87.12 136 GLY A N 1
ATOM 1017 C CA . GLY A 1 136 ? 19.115 4.173 -12.952 1.00 87.12 136 GLY A CA 1
ATOM 1018 C C . GLY A 1 136 ? 19.906 4.835 -14.087 1.00 87.12 136 GLY A C 1
ATOM 1019 O O . GLY A 1 136 ? 20.974 5.381 -13.828 1.00 87.12 136 GLY A O 1
ATOM 1020 N N . GLU A 1 137 ? 19.386 4.838 -15.320 1.00 90.94 137 GLU A N 1
ATOM 1021 C CA . GLU A 1 137 ? 20.064 5.321 -16.534 1.00 90.94 137 GLU A CA 1
ATOM 1022 C C . GLU A 1 137 ? 19.247 6.430 -17.236 1.00 90.94 137 GLU A C 1
ATOM 1024 O O . GLU A 1 137 ? 18.662 6.202 -18.303 1.00 90.94 137 GLU A O 1
ATOM 1029 N N . PRO A 1 138 ? 19.196 7.661 -16.677 1.00 90.62 138 PRO A N 1
ATOM 1030 C CA . PRO A 1 138 ? 18.289 8.719 -17.135 1.00 90.62 138 PRO A CA 1
ATOM 1031 C C . PRO A 1 138 ? 18.374 9.049 -18.634 1.00 90.62 138 PRO A C 1
ATOM 1033 O O . PRO A 1 138 ? 17.352 9.271 -19.283 1.00 90.62 138 PRO A O 1
ATOM 1036 N N . THR A 1 139 ? 19.581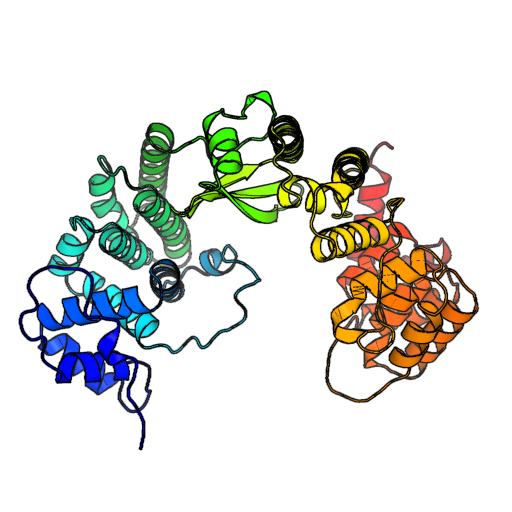 9.070 -19.207 1.00 91.44 139 THR A N 1
ATOM 1037 C CA . THR A 1 139 ? 19.791 9.385 -20.631 1.00 91.44 139 THR A CA 1
ATOM 1038 C C . THR A 1 139 ? 19.206 8.301 -21.537 1.00 91.44 139 THR A C 1
ATOM 1040 O O . THR A 1 139 ? 18.502 8.605 -22.501 1.00 91.44 139 THR A O 1
ATOM 1043 N N . THR A 1 140 ? 19.463 7.032 -21.215 1.00 92.75 140 THR A N 1
ATOM 1044 C CA . THR A 1 140 ? 18.980 5.882 -21.991 1.00 92.75 140 THR A CA 1
ATOM 1045 C C . THR A 1 140 ? 17.469 5.720 -21.847 1.00 92.75 140 THR A C 1
ATOM 1047 O O . THR A 1 140 ? 16.784 5.445 -22.836 1.00 92.75 140 THR A O 1
ATOM 1050 N N . LEU A 1 141 ? 16.926 5.969 -20.650 1.00 93.81 141 LEU A N 1
ATOM 1051 C CA . LEU A 1 141 ? 15.484 6.004 -20.410 1.00 93.81 141 LEU A CA 1
ATOM 1052 C C . LEU A 1 141 ? 14.793 7.018 -21.328 1.00 93.81 141 LEU A C 1
ATOM 1054 O O . LEU A 1 141 ? 13.869 6.656 -22.056 1.00 93.81 141 LEU A O 1
ATOM 1058 N N . LEU A 1 142 ? 15.281 8.263 -21.359 1.00 93.88 142 LEU A N 1
ATOM 1059 C CA . LEU A 1 142 ? 14.726 9.326 -22.204 1.00 93.88 142 LEU A CA 1
ATOM 1060 C C . LEU A 1 142 ? 14.765 8.985 -23.697 1.00 93.88 142 LEU A C 1
ATOM 1062 O O . LEU A 1 142 ? 13.801 9.267 -24.409 1.00 93.88 142 LEU A O 1
ATOM 1066 N N . ALA A 1 143 ? 15.844 8.356 -24.168 1.00 92.94 143 ALA A N 1
ATOM 1067 C CA . ALA A 1 143 ? 15.957 7.914 -25.558 1.00 92.94 143 ALA A CA 1
ATOM 1068 C C . ALA A 1 143 ? 14.967 6.782 -25.902 1.00 92.94 143 ALA A C 1
ATOM 1070 O O . ALA A 1 143 ? 14.608 6.603 -27.065 1.00 92.94 143 ALA A O 1
ATOM 1071 N N . THR A 1 144 ? 14.517 6.031 -24.893 1.00 94.88 144 THR A N 1
ATOM 1072 C CA . THR A 1 144 ? 13.620 4.878 -25.042 1.00 94.88 144 THR A CA 1
ATOM 1073 C C . THR A 1 144 ? 12.141 5.263 -24.931 1.00 94.88 144 THR A C 1
ATOM 1075 O O . THR A 1 144 ? 11.305 4.609 -25.552 1.00 94.88 144 THR A O 1
ATOM 1078 N N . LEU A 1 145 ? 11.800 6.352 -24.226 1.00 94.00 145 LEU A N 1
ATOM 1079 C CA . LEU A 1 145 ? 10.412 6.806 -24.035 1.00 94.00 145 LEU A CA 1
ATOM 1080 C C . LEU A 1 145 ? 9.554 6.882 -25.309 1.00 94.00 145 LEU A C 1
ATOM 1082 O O . LEU A 1 145 ? 8.397 6.480 -25.222 1.00 94.00 145 LEU A O 1
ATOM 1086 N N . PRO A 1 146 ? 10.042 7.338 -26.484 1.00 94.06 146 PRO A N 1
ATOM 1087 C CA . PRO A 1 146 ? 9.220 7.386 -27.698 1.00 94.06 146 PRO A CA 1
ATOM 1088 C C . PRO A 1 146 ? 8.613 6.035 -28.103 1.00 94.06 146 PRO A C 1
ATOM 1090 O O . PRO A 1 146 ? 7.608 6.000 -28.802 1.00 94.06 146 PRO A O 1
ATOM 1093 N N . ARG A 1 147 ? 9.168 4.908 -27.634 1.00 92.06 147 ARG A N 1
ATOM 1094 C CA . ARG A 1 147 ? 8.589 3.573 -27.854 1.00 92.06 147 ARG A CA 1
ATOM 1095 C C . ARG A 1 147 ? 7.221 3.388 -27.192 1.00 92.06 147 ARG A C 1
ATOM 1097 O O . ARG A 1 147 ? 6.471 2.520 -27.620 1.00 92.06 147 ARG A O 1
ATOM 1104 N N . LEU A 1 148 ? 6.885 4.210 -26.200 1.00 93.38 148 LEU A N 1
ATOM 1105 C CA . LEU A 1 148 ? 5.597 4.191 -25.506 1.00 93.38 148 LEU A CA 1
ATOM 1106 C C . LEU A 1 148 ? 4.513 5.010 -26.213 1.00 93.38 148 LEU A C 1
ATOM 1108 O O . LEU A 1 148 ? 3.368 5.001 -25.769 1.00 93.38 148 LEU A O 1
ATOM 1112 N N . GLU A 1 149 ? 4.830 5.695 -27.318 1.00 91.44 149 GLU A N 1
ATOM 1113 C CA . GLU A 1 149 ? 3.866 6.540 -28.033 1.00 91.44 149 GLU A CA 1
ATOM 1114 C C . GLU A 1 149 ? 2.609 5.774 -28.464 1.00 91.44 149 GLU A C 1
ATOM 1116 O O . GLU A 1 149 ? 1.537 6.368 -28.542 1.00 91.44 149 GLU A O 1
ATOM 1121 N N . HIS A 1 150 ? 2.710 4.462 -28.689 1.00 89.62 150 HIS A N 1
ATOM 1122 C CA . HIS A 1 150 ? 1.589 3.583 -29.037 1.00 89.62 150 HIS A CA 1
ATOM 1123 C C . HIS A 1 150 ? 1.365 2.458 -28.017 1.00 89.62 150 HIS A C 1
ATOM 1125 O O . HIS A 1 150 ? 0.689 1.479 -28.321 1.00 89.62 150 HIS A O 1
ATOM 1131 N N . GLU A 1 151 ? 1.934 2.568 -26.815 1.00 91.88 151 GLU A N 1
ATOM 1132 C CA . GLU A 1 151 ? 1.707 1.580 -25.762 1.00 91.88 151 GLU A CA 1
ATOM 1133 C C . GLU A 1 151 ? 0.293 1.725 -25.187 1.00 91.88 151 GLU A C 1
ATOM 1135 O O . GLU A 1 151 ? -0.162 2.831 -24.888 1.00 91.88 151 GLU A O 1
ATOM 1140 N N . HIS A 1 152 ? -0.385 0.591 -25.021 1.00 86.25 152 HIS A N 1
ATOM 1141 C CA . HIS A 1 152 ? -1.744 0.512 -24.484 1.00 86.25 152 HIS A CA 1
ATOM 1142 C C . HIS A 1 152 ? -1.814 -0.270 -23.168 1.00 86.25 152 HIS A C 1
ATOM 1144 O O . HIS A 1 152 ? -2.787 -0.110 -22.434 1.00 86.25 152 HIS A O 1
ATOM 1150 N N . ASP A 1 153 ? -0.807 -1.088 -22.842 1.00 87.44 153 ASP A N 1
ATOM 1151 C CA . ASP A 1 153 ? -0.763 -1.794 -21.565 1.00 87.44 153 ASP A CA 1
ATOM 1152 C C . ASP A 1 153 ? -0.411 -0.812 -20.441 1.00 87.44 153 ASP A C 1
ATOM 1154 O O . ASP A 1 153 ? 0.679 -0.228 -20.380 1.00 87.44 153 ASP A O 1
ATOM 1158 N N . ALA A 1 154 ? -1.360 -0.641 -19.524 1.00 82.50 154 ALA A N 1
ATOM 1159 C CA . ALA A 1 154 ? -1.243 0.298 -18.425 1.00 82.50 154 ALA A CA 1
ATOM 1160 C C . ALA A 1 154 ? -0.051 0.001 -17.509 1.00 82.50 154 ALA A C 1
ATOM 1162 O O . ALA A 1 154 ? 0.585 0.933 -17.012 1.00 82.50 154 ALA A O 1
ATOM 1163 N N . ARG A 1 155 ? 0.297 -1.276 -17.317 1.00 83.88 155 ARG A N 1
ATOM 1164 C CA . ARG A 1 155 ? 1.412 -1.690 -16.452 1.00 83.88 155 ARG A CA 1
ATOM 1165 C C . ARG A 1 155 ? 2.746 -1.228 -17.005 1.00 83.88 155 ARG A C 1
ATOM 1167 O O . ARG A 1 155 ? 3.621 -0.824 -16.240 1.00 83.88 155 ARG A O 1
ATOM 1174 N N . VAL A 1 156 ? 2.893 -1.243 -18.330 1.00 90.69 156 VAL A N 1
ATOM 1175 C CA . VAL A 1 156 ? 4.094 -0.743 -19.009 1.00 90.69 156 VAL A CA 1
ATOM 1176 C C . VAL A 1 156 ? 4.211 0.769 -18.828 1.00 90.69 156 VAL A C 1
ATOM 1178 O O . VAL A 1 156 ? 5.271 1.248 -18.423 1.00 90.69 156 VAL A O 1
ATOM 1181 N N . LEU A 1 157 ? 3.121 1.513 -19.047 1.00 89.88 157 LEU A N 1
ATOM 1182 C CA . LEU A 1 157 ? 3.096 2.968 -18.857 1.00 89.88 157 LEU A CA 1
ATOM 1183 C C . LEU A 1 157 ? 3.403 3.365 -17.403 1.00 89.88 157 LEU A C 1
ATOM 1185 O O . LEU A 1 157 ? 4.226 4.247 -17.170 1.00 89.88 157 LEU A O 1
ATOM 1189 N N . MET A 1 158 ? 2.813 2.675 -16.424 1.00 83.88 158 MET A N 1
ATOM 1190 C CA . MET A 1 158 ? 3.087 2.911 -15.000 1.00 83.88 158 MET A CA 1
ATOM 1191 C C . MET A 1 158 ? 4.521 2.543 -14.606 1.00 83.88 158 MET A C 1
ATOM 1193 O O . MET A 1 158 ? 5.152 3.268 -13.841 1.00 83.88 158 MET A O 1
ATOM 1197 N N . SER A 1 159 ? 5.074 1.454 -15.145 1.00 87.12 159 SER A N 1
ATOM 1198 C CA . SER A 1 159 ? 6.479 1.095 -14.904 1.00 87.12 159 SER A CA 1
ATOM 1199 C C . SER A 1 159 ? 7.434 2.151 -15.463 1.00 87.12 159 SER A C 1
ATOM 1201 O O . SER A 1 159 ? 8.433 2.486 -14.828 1.00 87.12 159 SER A O 1
ATOM 1203 N N . ALA A 1 160 ? 7.114 2.725 -16.626 1.00 91.62 160 ALA A N 1
ATOM 1204 C CA . ALA A 1 160 ? 7.875 3.829 -17.198 1.00 91.62 160 ALA A CA 1
ATOM 1205 C C . ALA A 1 160 ? 7.768 5.118 -16.363 1.00 91.62 160 ALA A C 1
ATOM 1207 O O . ALA A 1 160 ? 8.763 5.829 -16.221 1.00 91.62 160 ALA A O 1
ATOM 1208 N N . GLU A 1 161 ? 6.604 5.396 -15.768 1.00 89.12 161 GLU A N 1
ATOM 1209 C CA . GLU A 1 161 ? 6.396 6.530 -14.855 1.00 89.12 161 GLU A CA 1
ATOM 1210 C C . GLU A 1 161 ? 7.263 6.378 -13.599 1.00 89.12 161 GLU A C 1
ATOM 1212 O O . GLU A 1 161 ? 7.995 7.296 -13.224 1.00 89.12 161 GLU A O 1
ATOM 1217 N N . GLN A 1 162 ? 7.260 5.188 -12.993 1.00 85.69 162 GLN A N 1
ATOM 1218 C CA . GLN A 1 162 ? 8.119 4.874 -11.849 1.00 85.69 162 GLN A CA 1
ATOM 1219 C C . GLN A 1 162 ? 9.606 5.006 -12.201 1.00 85.69 162 GLN A C 1
ATOM 1221 O O . GLN A 1 162 ? 10.372 5.600 -11.436 1.00 85.69 162 GLN A O 1
ATOM 1226 N N . ALA A 1 163 ? 10.013 4.506 -13.372 1.00 89.38 163 ALA A N 1
ATOM 1227 C CA . ALA A 1 163 ? 11.381 4.636 -13.859 1.00 89.38 163 ALA A CA 1
ATOM 1228 C C . ALA A 1 163 ? 11.787 6.105 -14.066 1.00 89.38 163 ALA A C 1
ATOM 1230 O O . ALA A 1 163 ? 12.897 6.483 -13.694 1.00 89.38 163 ALA A O 1
ATOM 1231 N N . LEU A 1 164 ? 10.896 6.952 -14.599 1.00 89.88 164 LEU A N 1
ATOM 1232 C CA . LEU A 1 164 ? 11.156 8.385 -14.784 1.00 89.88 164 LEU A CA 1
ATOM 1233 C C . LEU A 1 164 ? 11.262 9.144 -13.464 1.00 89.88 164 LEU A C 1
ATOM 1235 O O . LEU A 1 164 ? 12.175 9.958 -13.303 1.00 89.88 164 LEU A O 1
ATOM 1239 N N . SER A 1 165 ? 10.378 8.849 -12.511 1.00 85.62 165 SER A N 1
ATOM 1240 C CA . SER A 1 165 ? 10.458 9.407 -11.159 1.00 85.62 165 SER A CA 1
ATOM 1241 C C . SER A 1 165 ? 11.798 9.054 -10.500 1.00 85.62 165 SER A C 1
ATOM 1243 O O . SER A 1 165 ? 12.496 9.925 -9.971 1.00 85.62 165 SER A O 1
ATOM 1245 N N . CYS A 1 166 ? 12.220 7.791 -10.622 1.00 86.06 166 CYS A N 1
ATOM 1246 C CA . CYS A 1 166 ? 13.531 7.331 -10.169 1.00 86.06 166 CYS A CA 1
ATOM 1247 C C . CYS A 1 166 ? 14.680 8.064 -10.869 1.00 86.06 166 CYS A C 1
ATOM 1249 O O . CYS A 1 166 ? 15.557 8.601 -10.195 1.00 86.06 166 CYS A O 1
ATOM 1251 N N . ALA A 1 167 ? 14.656 8.168 -12.197 1.00 87.56 167 ALA A N 1
ATOM 1252 C CA . ALA A 1 167 ? 15.684 8.864 -12.967 1.00 87.56 167 ALA A CA 1
ATOM 1253 C C . ALA A 1 167 ? 15.829 10.343 -12.558 1.00 87.56 167 ALA A C 1
ATOM 1255 O O . ALA A 1 167 ? 16.946 10.867 -12.501 1.00 87.56 167 ALA A O 1
ATOM 1256 N N . GLY A 1 168 ? 14.718 11.005 -12.215 1.00 84.56 168 GLY A N 1
ATOM 1257 C CA . GLY A 1 168 ? 14.703 12.347 -11.629 1.00 84.56 168 GLY A CA 1
ATOM 1258 C C . GLY A 1 168 ? 15.520 12.436 -10.342 1.00 84.56 168 GLY A C 1
ATOM 1259 O O . GLY A 1 168 ? 16.371 13.322 -10.219 1.00 84.56 168 GLY A O 1
ATOM 1260 N N . PHE A 1 169 ? 15.312 11.491 -9.423 1.00 83.00 169 PHE A N 1
ATOM 1261 C CA . PHE A 1 169 ? 16.076 11.385 -8.180 1.00 83.00 169 PHE A CA 1
ATOM 1262 C C . PHE A 1 169 ? 17.554 11.067 -8.439 1.00 83.00 169 PHE A C 1
ATOM 1264 O O . PHE A 1 169 ? 18.429 11.791 -7.965 1.00 83.00 169 PHE A O 1
ATOM 1271 N N . VAL A 1 170 ? 17.848 10.042 -9.243 1.00 81.31 170 VAL A N 1
ATOM 1272 C CA . VAL A 1 170 ? 19.224 9.625 -9.566 1.00 81.31 170 VAL A CA 1
ATOM 1273 C C . VAL A 1 170 ? 20.021 10.780 -10.165 1.00 81.31 170 VAL A C 1
ATOM 1275 O O . VAL A 1 170 ? 21.167 11.004 -9.788 1.00 81.31 170 VAL A O 1
ATOM 1278 N N . ARG A 1 171 ? 19.416 11.591 -11.038 1.00 82.19 171 ARG A N 1
ATOM 1279 C CA . ARG A 1 171 ? 20.065 12.793 -11.584 1.00 82.19 171 ARG A CA 1
ATOM 1280 C C . ARG A 1 171 ? 20.381 13.842 -10.509 1.00 82.19 171 ARG A C 1
ATOM 1282 O O . ARG A 1 171 ? 21.346 14.580 -10.654 1.00 82.19 171 ARG A O 1
ATOM 1289 N N . THR A 1 172 ? 19.575 13.969 -9.455 1.00 75.75 172 THR A N 1
ATOM 1290 C CA . THR A 1 172 ? 19.887 14.909 -8.357 1.00 75.75 172 THR A CA 1
ATOM 1291 C C . THR A 1 172 ? 21.039 14.434 -7.478 1.00 75.75 172 THR A C 1
ATOM 1293 O O . THR A 1 172 ? 21.728 15.265 -6.893 1.00 75.75 172 THR A O 1
ATOM 1296 N N . THR A 1 173 ? 21.270 13.122 -7.408 1.00 75.00 173 THR A N 1
ATOM 1297 C CA . THR A 1 173 ? 22.281 12.503 -6.541 1.00 75.00 173 THR A CA 1
ATOM 1298 C C . THR A 1 173 ? 23.548 12.069 -7.281 1.00 75.00 173 THR A C 1
ATOM 1300 O O . THR A 1 173 ? 24.549 11.754 -6.642 1.00 75.00 173 THR A O 1
ATOM 1303 N N . THR A 1 174 ? 23.544 12.088 -8.616 1.00 73.31 174 THR A N 1
ATOM 1304 C CA . THR A 1 174 ? 24.675 11.702 -9.472 1.00 73.31 174 THR A CA 1
ATOM 1305 C C . THR A 1 174 ? 24.978 12.779 -10.514 1.00 73.31 174 THR A C 1
ATOM 1307 O O . THR A 1 174 ? 24.106 13.551 -10.905 1.00 73.31 174 THR A O 1
ATOM 1310 N N . ALA A 1 175 ? 26.213 12.822 -11.021 1.00 68.19 175 ALA A N 1
ATOM 1311 C CA . ALA A 1 175 ? 26.614 13.709 -12.119 1.00 68.19 175 ALA A CA 1
ATOM 1312 C C . ALA A 1 175 ? 26.103 13.204 -13.490 1.00 68.19 175 ALA A C 1
ATOM 1314 O O . ALA A 1 175 ? 26.874 13.027 -14.431 1.00 68.19 175 ALA A O 1
ATOM 1315 N N . SER A 1 176 ? 24.804 12.912 -13.593 1.00 73.94 176 SER A N 1
ATOM 1316 C CA . SER A 1 176 ? 24.178 12.440 -14.831 1.00 73.94 176 SER A CA 1
ATOM 1317 C C . SER A 1 176 ? 24.143 13.542 -15.895 1.00 73.94 176 SER A C 1
ATOM 1319 O O . SER A 1 176 ? 23.830 14.696 -15.602 1.00 73.94 176 SER A O 1
ATOM 1321 N N . ALA A 1 177 ? 24.406 13.172 -17.153 1.00 76.00 177 ALA A N 1
ATOM 1322 C CA . ALA A 1 177 ? 24.343 14.076 -18.304 1.00 76.00 177 ALA A CA 1
ATOM 1323 C C . ALA A 1 177 ? 22.905 14.419 -18.749 1.00 76.00 177 ALA A C 1
ATOM 1325 O O . ALA A 1 177 ? 22.715 15.286 -19.604 1.00 76.00 177 ALA A O 1
ATOM 1326 N N . ALA A 1 178 ? 21.883 13.751 -18.202 1.00 81.00 178 ALA A N 1
ATOM 1327 C CA . ALA A 1 178 ? 20.495 14.036 -18.542 1.00 81.00 178 ALA A CA 1
ATOM 1328 C C . ALA A 1 178 ? 20.065 15.415 -18.016 1.00 81.00 178 ALA A C 1
ATOM 1330 O O . ALA A 1 178 ? 20.132 15.697 -16.818 1.00 81.00 178 ALA A O 1
ATOM 1331 N N . SER A 1 179 ? 19.572 16.273 -18.913 1.00 85.44 179 SER A N 1
ATOM 1332 C CA . SER A 1 179 ? 19.067 17.598 -18.542 1.00 85.44 179 SER A CA 1
ATOM 1333 C C . SER A 1 179 ? 17.788 17.490 -17.685 1.00 85.44 179 SER A C 1
ATOM 1335 O O . SER A 1 179 ? 16.900 16.688 -18.001 1.00 85.44 179 SER A O 1
ATOM 1337 N N . PRO A 1 180 ? 17.636 18.326 -16.636 1.00 85.56 180 PRO A N 1
ATOM 1338 C CA . PRO A 1 180 ? 16.390 18.439 -15.875 1.00 85.56 180 PRO A CA 1
ATOM 1339 C C . PRO A 1 180 ? 15.170 18.747 -16.754 1.00 85.56 180 PRO A C 1
ATOM 1341 O O . PRO A 1 180 ? 14.081 18.228 -16.518 1.00 85.56 180 PRO A O 1
ATOM 1344 N N . GLU A 1 181 ? 15.343 19.588 -17.772 1.00 88.38 181 GLU A N 1
ATOM 1345 C CA . GLU A 1 181 ? 14.299 19.970 -18.723 1.00 88.38 181 GLU A CA 1
ATOM 1346 C C . GLU A 1 181 ? 13.885 18.780 -19.589 1.00 88.38 181 GLU A C 1
ATOM 1348 O O . GLU A 1 181 ? 12.695 18.609 -19.848 1.00 88.38 181 GLU A O 1
ATOM 1353 N N . ALA A 1 182 ? 14.842 17.939 -19.992 1.00 89.44 182 ALA A N 1
ATOM 1354 C CA . ALA A 1 182 ? 14.568 16.735 -20.768 1.00 89.44 182 ALA A CA 1
ATOM 1355 C C . ALA A 1 182 ? 13.763 15.706 -19.955 1.00 89.44 182 ALA A C 1
ATOM 1357 O O . ALA A 1 182 ? 12.787 15.164 -20.468 1.00 89.44 182 ALA A O 1
ATOM 1358 N N . LEU A 1 183 ? 14.096 15.507 -18.672 1.00 88.44 183 LEU A N 1
ATOM 1359 C CA . LEU A 1 183 ? 13.307 14.663 -17.763 1.00 88.44 183 LEU A CA 1
ATOM 1360 C C . LEU A 1 183 ? 11.898 15.217 -17.541 1.00 88.44 183 LEU A C 1
ATOM 1362 O O . LEU A 1 183 ? 10.930 14.474 -17.676 1.00 88.44 183 LEU A O 1
ATOM 1366 N N . ARG A 1 184 ? 11.757 16.529 -17.296 1.00 88.38 184 ARG A N 1
ATOM 1367 C CA . ARG A 1 184 ? 10.437 17.176 -17.186 1.00 88.38 184 ARG A CA 1
ATOM 1368 C C . ARG A 1 184 ? 9.622 17.042 -18.476 1.00 88.38 184 ARG A C 1
ATOM 1370 O O . ARG A 1 184 ? 8.414 16.841 -18.418 1.00 88.38 184 ARG A O 1
ATOM 1377 N N . ALA A 1 185 ? 10.255 17.156 -19.643 1.00 91.62 185 ALA A N 1
ATOM 1378 C CA . ALA A 1 185 ? 9.586 16.971 -20.929 1.00 91.62 185 ALA A CA 1
ATOM 1379 C C . ALA A 1 185 ? 9.158 15.513 -21.160 1.00 91.62 185 ALA A C 1
ATOM 1381 O O . ALA A 1 185 ? 8.050 15.288 -21.641 1.00 91.62 185 ALA A O 1
ATOM 1382 N N . GLY A 1 186 ? 10.003 14.542 -20.798 1.00 92.75 186 GLY A N 1
ATOM 1383 C CA . GLY A 1 186 ? 9.674 13.117 -20.842 1.00 92.75 186 GLY A CA 1
ATOM 1384 C C . GLY A 1 186 ? 8.499 12.763 -19.931 1.00 92.75 186 GLY A C 1
ATOM 1385 O O . GLY A 1 186 ? 7.554 12.128 -20.387 1.00 92.75 186 GLY A O 1
ATOM 1386 N N . GLN A 1 187 ? 8.517 13.261 -18.691 1.00 91.19 187 GLN A N 1
ATOM 1387 C CA . GLN A 1 187 ? 7.433 13.092 -17.722 1.00 91.19 187 GLN A CA 1
ATOM 1388 C C . GLN A 1 187 ? 6.103 13.635 -18.257 1.00 91.19 187 GLN A C 1
ATOM 1390 O O . GLN A 1 187 ? 5.131 12.892 -18.316 1.00 91.19 187 GLN A O 1
ATOM 1395 N N . ARG A 1 188 ? 6.072 14.884 -18.746 1.00 92.19 188 ARG A N 1
ATOM 1396 C CA . ARG A 1 188 ? 4.849 15.474 -19.322 1.00 92.19 188 ARG A CA 1
ATOM 1397 C C . ARG A 1 188 ? 4.290 14.663 -20.490 1.00 92.19 188 ARG A C 1
ATOM 1399 O O . ARG A 1 188 ? 3.086 14.467 -20.570 1.00 92.19 188 ARG A O 1
ATOM 1406 N N . ARG A 1 189 ? 5.154 14.173 -21.388 1.00 92.69 189 ARG A N 1
ATOM 1407 C CA . ARG A 1 189 ? 4.716 13.328 -22.513 1.00 92.69 189 ARG A CA 1
ATOM 1408 C C . ARG A 1 189 ? 4.102 12.020 -22.033 1.00 92.69 189 ARG A C 1
ATOM 1410 O O . ARG A 1 189 ? 3.071 11.610 -22.554 1.00 92.69 189 ARG A O 1
ATOM 1417 N N . LEU A 1 190 ? 4.721 11.374 -21.046 1.00 91.25 190 LEU A N 1
ATOM 1418 C CA . LEU A 1 190 ? 4.174 10.148 -20.479 1.00 91.25 190 LEU A CA 1
ATOM 1419 C C . LEU A 1 190 ? 2.835 10.407 -19.777 1.00 91.25 190 LEU A C 1
ATOM 1421 O O . LEU A 1 190 ? 1.896 9.646 -19.978 1.00 91.25 190 LEU A O 1
ATOM 1425 N N . GLU A 1 191 ? 2.710 11.502 -19.030 1.00 88.81 191 GLU A N 1
ATOM 1426 C CA . GLU A 1 191 ? 1.447 11.919 -18.410 1.00 88.81 191 GLU A CA 1
ATOM 1427 C C . GLU A 1 191 ? 0.349 12.170 -19.452 1.00 88.81 191 GLU A C 1
ATOM 1429 O O . GLU A 1 191 ? -0.778 11.711 -19.274 1.00 88.81 191 GLU A O 1
ATOM 1434 N N . GLU A 1 192 ? 0.664 12.835 -20.568 1.00 90.00 192 GLU A N 1
ATOM 1435 C CA . GLU A 1 192 ? -0.259 13.020 -21.697 1.00 90.00 192 GLU A CA 1
ATOM 1436 C C . GLU A 1 192 ? -0.695 11.673 -22.292 1.00 90.00 192 GLU A C 1
ATOM 1438 O O . GLU A 1 192 ? -1.886 11.441 -22.516 1.00 90.00 192 GLU A O 1
ATOM 1443 N N . TRP A 1 193 ? 0.253 10.757 -22.505 1.00 90.00 193 TRP A N 1
ATOM 1444 C CA . TRP A 1 193 ? -0.016 9.411 -23.007 1.00 90.00 193 TRP A CA 1
ATOM 1445 C C . TRP A 1 193 ? -0.871 8.575 -22.062 1.00 90.00 193 TRP A C 1
ATOM 1447 O O . TRP A 1 193 ? -1.739 7.839 -22.532 1.00 90.00 193 TRP A O 1
ATOM 1457 N N . MET A 1 194 ? -0.629 8.680 -20.759 1.00 86.94 194 MET A N 1
ATOM 1458 C CA . MET A 1 194 ? -1.414 8.011 -19.729 1.00 86.94 194 MET A CA 1
ATOM 1459 C C . MET A 1 194 ? -2.812 8.616 -19.647 1.00 86.94 194 MET A C 1
ATOM 1461 O O . MET A 1 194 ? -3.782 7.873 -19.687 1.00 86.94 194 MET A O 1
ATOM 1465 N N . LYS A 1 195 ? -2.945 9.946 -19.631 1.00 83.69 195 LYS A N 1
ATOM 1466 C CA . LYS A 1 195 ? -4.245 10.636 -19.605 1.00 83.69 195 LYS A CA 1
ATOM 1467 C C . LYS A 1 195 ? -5.119 10.295 -20.814 1.00 83.69 195 LYS A C 1
ATOM 1469 O O . LYS A 1 195 ? -6.337 10.251 -20.693 1.00 83.69 195 LYS A O 1
ATOM 1474 N N . ALA A 1 196 ? -4.509 10.060 -21.975 1.00 84.31 196 ALA A N 1
ATOM 1475 C CA . ALA A 1 196 ? -5.230 9.687 -23.188 1.00 84.31 196 ALA A CA 1
ATOM 1476 C C . ALA A 1 196 ? -5.733 8.229 -23.197 1.00 84.31 196 ALA A C 1
ATOM 1478 O O . ALA A 1 196 ? -6.566 7.897 -24.039 1.00 84.31 196 ALA A O 1
ATOM 1479 N N . ARG A 1 197 ? -5.207 7.351 -22.330 1.00 83.69 197 ARG A N 1
ATOM 1480 C CA . ARG A 1 197 ? -5.392 5.888 -22.440 1.00 83.69 197 ARG A CA 1
ATOM 1481 C C . ARG A 1 197 ? -5.870 5.203 -21.171 1.00 83.69 197 ARG A C 1
ATOM 1483 O O . ARG A 1 197 ? -6.486 4.149 -21.260 1.00 83.69 197 ARG A O 1
ATOM 1490 N N . LEU A 1 198 ? -5.537 5.759 -20.015 1.00 76.38 198 LEU A N 1
ATOM 1491 C CA . LEU A 1 198 ? -5.848 5.200 -18.710 1.00 76.38 198 LEU A CA 1
ATOM 1492 C C . LEU A 1 198 ? -7.046 5.928 -18.103 1.00 76.38 198 LEU A C 1
ATOM 1494 O O . LEU A 1 198 ? -7.228 7.122 -18.363 1.00 76.38 198 LEU A O 1
ATOM 1498 N N . PRO A 1 199 ? -7.844 5.237 -17.272 1.00 68.94 199 PRO A N 1
ATOM 1499 C CA . PRO A 1 199 ? -8.903 5.887 -16.520 1.00 68.94 199 PRO A CA 1
ATOM 1500 C C . PRO A 1 199 ? -8.322 6.983 -15.622 1.00 68.94 199 PRO A C 1
ATOM 1502 O O . PRO A 1 199 ? -7.161 6.940 -15.204 1.00 68.94 199 PRO A O 1
ATOM 1505 N N . GLU A 1 200 ? -9.153 7.979 -15.324 1.00 70.88 200 GLU A N 1
ATOM 1506 C CA . GLU A 1 200 ? -8.781 9.089 -14.455 1.00 70.88 200 GLU A CA 1
ATOM 1507 C C . GLU A 1 200 ? -8.298 8.553 -13.097 1.00 70.88 200 GLU A C 1
ATOM 1509 O O . GLU A 1 200 ? -9.010 7.828 -12.400 1.00 70.88 200 GLU A O 1
ATOM 1514 N N . ARG A 1 201 ? -7.042 8.867 -12.753 1.00 75.38 201 ARG A N 1
ATOM 1515 C CA . ARG A 1 201 ? -6.315 8.264 -11.619 1.00 75.38 201 ARG A CA 1
ATOM 1516 C C . ARG A 1 201 ? -6.663 8.878 -10.269 1.00 75.38 201 ARG A C 1
ATOM 1518 O O . ARG A 1 201 ? -6.096 8.473 -9.256 1.00 75.38 201 ARG A O 1
ATOM 1525 N N . ARG A 1 202 ? -7.554 9.865 -10.246 1.00 82.75 202 ARG A N 1
ATOM 1526 C CA . ARG A 1 202 ? -7.915 10.614 -9.049 1.00 82.75 202 ARG A CA 1
ATOM 1527 C C . ARG A 1 202 ? -9.402 10.942 -9.068 1.00 82.75 202 ARG A C 1
ATOM 1529 O O . ARG A 1 202 ? -9.922 11.370 -10.090 1.00 82.75 202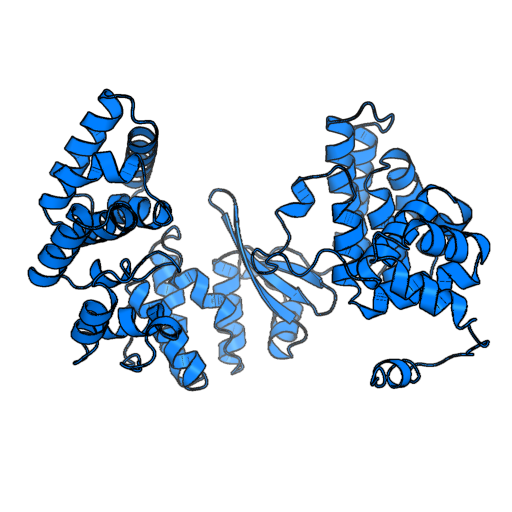 ARG A O 1
ATOM 1536 N N . CYS A 1 203 ? -10.064 10.721 -7.942 1.00 87.00 203 CYS A N 1
ATOM 1537 C CA . CYS A 1 203 ? -11.446 11.106 -7.712 1.00 87.00 203 CYS A CA 1
ATOM 1538 C C . CYS A 1 203 ? -11.521 11.816 -6.363 1.00 87.00 203 CYS A C 1
ATOM 1540 O O . CYS A 1 203 ? -11.472 11.169 -5.315 1.00 87.00 203 CYS A O 1
ATOM 1542 N N . ASP A 1 204 ? -11.602 13.143 -6.382 1.00 84.88 204 ASP A N 1
ATOM 1543 C CA . ASP A 1 204 ? -11.671 13.942 -5.155 1.00 84.88 204 ASP A CA 1
ATOM 1544 C C . ASP A 1 204 ? -13.121 14.174 -4.738 1.00 84.88 204 ASP A C 1
ATOM 1546 O O . ASP A 1 204 ? -13.457 14.129 -3.552 1.00 84.88 204 ASP A O 1
ATOM 1550 N N . THR A 1 205 ? -13.997 14.373 -5.723 1.00 86.69 205 THR A N 1
ATOM 1551 C CA . THR A 1 205 ? -15.409 14.680 -5.519 1.00 86.69 205 THR A CA 1
ATOM 1552 C C . THR A 1 205 ? -16.313 13.626 -6.160 1.00 86.69 205 THR A C 1
ATOM 1554 O O . THR A 1 205 ? -15.919 12.958 -7.117 1.00 86.69 205 THR A O 1
ATOM 1557 N N . PRO A 1 206 ? -17.573 13.495 -5.705 1.00 85.88 206 PRO A N 1
ATOM 1558 C CA . PRO A 1 206 ? -18.539 12.599 -6.342 1.00 85.88 206 PRO A CA 1
ATOM 1559 C C . PRO A 1 206 ? -18.788 12.894 -7.830 1.00 85.88 206 PRO A C 1
ATOM 1561 O O . PRO A 1 206 ? -19.223 12.006 -8.555 1.00 85.88 206 PRO A O 1
ATOM 1564 N N . ALA A 1 207 ? -18.520 14.122 -8.295 1.00 83.81 207 ALA A N 1
ATOM 1565 C CA . ALA A 1 207 ? -18.661 14.500 -9.702 1.00 83.81 207 ALA A CA 1
ATOM 1566 C C . ALA A 1 207 ? -17.549 13.916 -10.594 1.00 83.81 207 ALA A C 1
ATOM 1568 O O . ALA A 1 207 ? -17.757 13.737 -11.795 1.00 83.81 207 ALA A O 1
ATOM 1569 N N . ASP A 1 208 ? -16.394 13.587 -10.011 1.00 81.94 208 ASP A N 1
ATOM 1570 C CA . ASP A 1 208 ? -15.256 12.993 -10.723 1.00 81.94 208 ASP A CA 1
ATOM 1571 C C . ASP A 1 208 ? -15.446 11.484 -10.945 1.00 81.94 208 ASP A C 1
ATOM 1573 O O . ASP A 1 208 ? -14.816 10.887 -11.821 1.00 81.94 208 ASP A O 1
ATOM 1577 N N . MET A 1 209 ? -16.354 10.873 -10.178 1.00 80.25 209 MET A N 1
ATOM 1578 C CA . MET A 1 209 ? -16.626 9.441 -10.176 1.00 80.25 209 MET A CA 1
ATOM 1579 C C . MET A 1 209 ? -17.081 8.951 -11.556 1.00 80.25 209 MET A C 1
ATOM 1581 O O . MET A 1 209 ? -18.085 9.411 -12.107 1.00 80.25 209 MET A O 1
ATOM 1585 N N . LYS A 1 210 ? -16.367 7.966 -12.113 1.00 80.38 210 LYS A N 1
ATOM 1586 C CA . LYS A 1 210 ? -16.708 7.369 -13.413 1.00 80.38 210 LYS A CA 1
ATOM 1587 C C . LYS A 1 210 ? -17.470 6.060 -13.235 1.00 80.38 210 LYS A C 1
ATOM 1589 O O . LYS A 1 210 ? -17.164 5.261 -12.353 1.00 80.38 210 LYS A O 1
ATOM 1594 N N . GLY A 1 211 ? -18.408 5.795 -14.147 1.00 83.06 211 GLY A N 1
ATOM 1595 C CA . GLY A 1 211 ? -19.177 4.545 -14.155 1.00 83.06 211 GLY A CA 1
ATOM 1596 C C . GLY A 1 211 ? -18.307 3.289 -14.287 1.00 83.06 211 GLY A C 1
ATOM 1597 O O . GLY A 1 211 ? -18.641 2.261 -13.713 1.00 83.06 211 GLY A O 1
ATOM 1598 N N . GLU A 1 212 ? -17.160 3.380 -14.965 1.00 83.94 212 GLU A N 1
ATOM 1599 C CA . GLU A 1 212 ? -16.207 2.269 -15.103 1.00 83.94 212 GLU A CA 1
ATOM 1600 C C . GLU A 1 212 ? -15.637 1.806 -13.755 1.00 83.94 212 GLU A C 1
ATOM 1602 O O . GLU A 1 212 ? -15.542 0.608 -13.514 1.00 83.94 212 GLU A O 1
ATOM 1607 N N . GLN A 1 213 ? -15.312 2.736 -12.851 1.00 85.62 213 GLN A N 1
ATOM 1608 C CA . GLN A 1 213 ? -14.777 2.409 -11.523 1.00 85.62 213 GLN A CA 1
ATOM 1609 C C . GLN A 1 213 ? -15.840 1.705 -10.669 1.00 85.62 213 GLN A C 1
ATOM 1611 O O . GLN A 1 213 ? -15.553 0.705 -10.014 1.00 85.62 213 GLN A O 1
ATOM 1616 N N . GLN A 1 214 ? -17.086 2.193 -10.722 1.00 88.12 214 GLN A N 1
ATOM 1617 C CA . GLN A 1 214 ? -18.217 1.561 -10.037 1.00 88.12 214 GLN A CA 1
ATOM 1618 C C . GLN A 1 214 ? -18.483 0.155 -10.576 1.00 88.12 214 GLN A C 1
ATOM 1620 O O . GLN A 1 214 ? -18.648 -0.784 -9.802 1.00 88.12 214 GLN A O 1
ATOM 1625 N N . GLU A 1 215 ? -18.523 -0.005 -11.899 1.00 89.12 215 GLU A N 1
ATOM 1626 C CA . GLU A 1 215 ? -18.768 -1.304 -12.523 1.00 89.12 215 GLU A CA 1
ATOM 1627 C C . GLU A 1 215 ? -17.618 -2.276 -12.262 1.00 89.12 215 GLU A C 1
ATOM 1629 O O . GLU A 1 215 ? -17.840 -3.445 -11.950 1.00 89.12 215 GLU A O 1
ATOM 1634 N N . GLY A 1 216 ? -16.386 -1.779 -12.309 1.00 88.25 216 GLY A N 1
ATOM 1635 C CA . GLY A 1 216 ? -15.190 -2.532 -11.985 1.00 88.25 216 GLY A CA 1
ATOM 1636 C C . GLY A 1 216 ? -15.196 -3.069 -10.555 1.00 88.25 216 GLY A C 1
ATOM 1637 O O . GLY A 1 216 ? -14.905 -4.245 -10.341 1.00 88.25 216 GLY A O 1
ATOM 1638 N N . LEU A 1 217 ? -15.590 -2.246 -9.580 1.00 90.00 217 LEU A N 1
ATOM 1639 C CA . LEU A 1 217 ? -15.739 -2.677 -8.187 1.00 90.00 217 LEU A CA 1
ATOM 1640 C C . LEU A 1 217 ? -16.923 -3.634 -8.000 1.00 90.00 217 LEU A C 1
ATOM 1642 O O . LEU A 1 217 ? -16.804 -4.610 -7.264 1.00 90.00 217 LEU A O 1
ATOM 1646 N N . ALA A 1 218 ? -18.046 -3.398 -8.682 1.00 90.88 218 ALA A N 1
ATOM 1647 C CA . ALA A 1 218 ? -19.223 -4.264 -8.602 1.00 90.88 218 ALA A CA 1
ATOM 1648 C C . ALA A 1 218 ? -18.972 -5.668 -9.181 1.00 90.88 218 ALA A C 1
ATOM 1650 O O . ALA A 1 218 ? -19.520 -6.650 -8.684 1.00 90.88 218 ALA A O 1
ATOM 1651 N N . THR A 1 219 ? -18.145 -5.764 -10.224 1.00 89.06 219 THR A N 1
ATOM 1652 C CA . THR A 1 219 ? -17.799 -7.024 -10.906 1.00 89.06 219 THR A CA 1
ATOM 1653 C C . THR A 1 219 ? -16.551 -7.707 -10.341 1.00 89.06 219 THR A C 1
ATOM 1655 O O . THR A 1 219 ? -16.253 -8.837 -10.723 1.00 89.06 219 THR A O 1
ATOM 1658 N N . GLY A 1 220 ? -15.825 -7.049 -9.431 1.00 84.75 220 GLY A N 1
ATOM 1659 C CA . GLY A 1 220 ? -14.577 -7.551 -8.852 1.00 84.75 220 GLY A CA 1
ATOM 1660 C C . GLY A 1 220 ? -13.348 -7.413 -9.758 1.00 84.75 220 GLY A C 1
ATOM 1661 O O . GLY A 1 220 ? -12.285 -7.918 -9.410 1.00 84.75 220 GLY A O 1
ATOM 1662 N N . ALA A 1 221 ? -13.461 -6.722 -10.898 1.00 84.81 221 ALA A N 1
ATOM 1663 C CA . ALA A 1 221 ? -12.313 -6.357 -11.736 1.00 84.81 221 ALA A CA 1
ATOM 1664 C C . ALA A 1 221 ? -11.400 -5.316 -11.057 1.00 84.81 221 ALA A C 1
ATOM 1666 O O . ALA A 1 221 ? -10.238 -5.149 -11.425 1.00 84.81 221 ALA A O 1
ATOM 1667 N N . TRP A 1 222 ? -11.941 -4.607 -10.067 1.00 89.19 222 TRP A N 1
ATOM 1668 C CA . TRP A 1 222 ? -11.234 -3.657 -9.223 1.00 89.19 222 TRP A CA 1
ATOM 1669 C C . TRP A 1 222 ? -11.365 -4.075 -7.761 1.00 89.19 222 TRP A C 1
ATOM 1671 O O . TRP A 1 222 ? -12.359 -4.677 -7.352 1.00 89.19 222 TRP A O 1
ATOM 1681 N N . SER A 1 223 ? -10.375 -3.710 -6.955 1.00 87.81 223 SER A N 1
ATOM 1682 C CA . SER A 1 223 ? -10.343 -3.976 -5.518 1.00 87.81 223 SER A CA 1
ATOM 1683 C C . SER A 1 223 ? -9.865 -2.753 -4.740 1.00 87.81 223 SER A C 1
ATOM 1685 O O . SER A 1 223 ? -9.205 -1.872 -5.289 1.00 87.81 223 SER A O 1
ATOM 1687 N N . VAL A 1 224 ? -10.206 -2.687 -3.452 1.00 87.81 224 VAL A N 1
ATOM 1688 C CA . VAL A 1 224 ? -9.646 -1.682 -2.540 1.00 87.81 224 VAL A CA 1
ATOM 1689 C C . VAL A 1 224 ? -8.291 -2.193 -2.049 1.00 87.81 224 VAL A C 1
ATOM 1691 O O . VAL A 1 224 ? -8.233 -3.152 -1.282 1.00 87.81 224 VAL A O 1
ATOM 1694 N N . ALA A 1 225 ? -7.209 -1.557 -2.493 1.00 82.38 225 ALA A N 1
ATOM 1695 C CA . ALA A 1 225 ? -5.825 -1.963 -2.228 1.00 82.38 225 ALA A CA 1
ATOM 1696 C C . ALA A 1 225 ? -5.245 -1.383 -0.925 1.00 82.38 225 ALA A C 1
ATOM 1698 O O . ALA A 1 225 ? -4.108 -1.676 -0.554 1.00 82.38 225 ALA A O 1
ATOM 1699 N N . GLY A 1 226 ? -6.017 -0.556 -0.220 1.00 82.75 226 GLY A N 1
ATOM 1700 C CA . GLY A 1 226 ? -5.639 0.055 1.050 1.00 82.75 226 GLY A CA 1
ATOM 1701 C C . GLY A 1 226 ? -5.809 1.565 1.021 1.00 82.75 226 GLY A C 1
ATOM 1702 O O . GLY A 1 226 ? -6.504 2.110 0.166 1.00 82.75 226 GLY A O 1
ATOM 1703 N N . TRP A 1 227 ? -5.171 2.240 1.966 1.00 86.06 227 TRP A N 1
ATOM 1704 C CA . TRP A 1 227 ? -5.200 3.689 2.089 1.00 86.06 227 TRP A CA 1
ATOM 1705 C C . TRP A 1 227 ? -3.829 4.205 2.522 1.00 86.06 227 TRP A C 1
ATOM 1707 O O . TRP A 1 227 ? -2.991 3.445 3.015 1.00 86.06 227 TRP A O 1
ATOM 1717 N N . GLY A 1 228 ? -3.606 5.494 2.313 1.00 76.50 228 GLY A N 1
ATOM 1718 C CA . GLY A 1 228 ? -2.411 6.197 2.739 1.00 76.50 228 GLY A CA 1
ATOM 1719 C C . GLY A 1 228 ? -2.738 7.623 3.150 1.00 76.50 228 GLY A C 1
ATOM 1720 O O . GLY A 1 228 ? -3.780 8.180 2.791 1.00 76.50 228 GLY A O 1
ATOM 1721 N N . SER A 1 229 ? -1.823 8.211 3.909 1.00 73.62 229 SER A N 1
ATOM 1722 C CA . SER A 1 229 ? -1.854 9.621 4.263 1.00 73.62 229 SER A CA 1
ATOM 1723 C C . SER A 1 229 ? -0.554 10.284 3.833 1.00 73.62 229 SER A C 1
ATOM 1725 O O . SER A 1 229 ? 0.537 9.723 3.971 1.00 73.62 229 SER A O 1
ATOM 1727 N N . SER A 1 230 ? -0.663 11.479 3.266 1.00 63.47 230 SER A N 1
ATOM 1728 C CA . SER A 1 230 ? 0.493 12.318 2.964 1.00 63.47 230 SER A CA 1
ATOM 1729 C C . SER A 1 230 ? 0.180 13.747 3.376 1.00 63.47 230 SER A C 1
ATOM 1731 O O . SER A 1 230 ? -0.730 14.377 2.839 1.00 63.47 230 SER A O 1
ATOM 1733 N N . GLY A 1 231 ? 0.897 14.249 4.384 1.00 67.81 231 GLY A N 1
ATOM 1734 C CA . GLY A 1 231 ? 0.568 15.531 5.006 1.00 67.81 231 GLY A CA 1
ATOM 1735 C C . GLY A 1 231 ? -0.836 15.507 5.618 1.00 67.81 231 GLY A C 1
ATOM 1736 O O . GLY A 1 231 ? -1.084 14.743 6.545 1.00 67.81 231 GLY A O 1
ATOM 1737 N N . HIS A 1 232 ? -1.739 16.332 5.079 1.00 64.44 232 HIS A N 1
ATOM 1738 C CA . HIS A 1 232 ? -3.142 16.438 5.506 1.00 64.44 232 HIS A CA 1
ATOM 1739 C C . HIS A 1 232 ? -4.127 15.744 4.551 1.00 64.44 232 HIS A C 1
ATOM 1741 O O . HIS A 1 232 ? -5.339 15.867 4.715 1.00 64.44 232 HIS A O 1
ATOM 1747 N N . GLU A 1 233 ? -3.632 15.046 3.527 1.00 77.94 233 GLU A N 1
ATOM 1748 C CA . GLU A 1 233 ? -4.475 14.412 2.519 1.00 77.94 233 GLU A CA 1
ATOM 1749 C C . GLU A 1 233 ? -4.652 12.922 2.822 1.00 77.94 233 GLU A C 1
ATOM 1751 O O . GLU A 1 233 ? -3.678 12.176 2.949 1.00 77.94 233 GLU A O 1
ATOM 1756 N N . PHE A 1 234 ? -5.912 12.497 2.943 1.00 84.31 234 PHE A N 1
ATOM 1757 C CA . PHE A 1 234 ? -6.289 11.089 3.042 1.00 84.31 234 PHE A CA 1
ATOM 1758 C C . PHE A 1 234 ? -6.605 10.552 1.654 1.00 84.31 234 PHE A C 1
ATOM 1760 O O . PHE A 1 234 ? -7.363 11.170 0.902 1.00 84.31 234 PHE A O 1
ATOM 1767 N N . THR A 1 235 ? -6.075 9.380 1.324 1.00 87.44 235 THR A N 1
ATOM 1768 C CA . THR A 1 235 ? -6.340 8.743 0.037 1.00 87.44 235 THR A CA 1
ATOM 1769 C C . THR A 1 235 ? -6.601 7.255 0.206 1.00 87.44 235 THR A C 1
ATOM 1771 O O . THR A 1 235 ? -5.798 6.531 0.788 1.00 87.44 235 THR A O 1
ATOM 1774 N N . LEU A 1 236 ? -7.709 6.787 -0.364 1.00 89.62 236 LEU A N 1
ATOM 1775 C CA . LEU A 1 236 ? -7.986 5.370 -0.589 1.00 89.62 236 LEU A CA 1
ATOM 1776 C C . LEU A 1 236 ? -7.484 4.963 -1.970 1.00 89.62 236 LEU A C 1
ATOM 1778 O O . LEU A 1 236 ? -7.646 5.698 -2.939 1.00 89.62 236 LEU A O 1
ATOM 1782 N N . HIS A 1 237 ? -6.901 3.778 -2.078 1.00 88.25 237 HIS A N 1
ATOM 1783 C CA . HIS A 1 237 ? -6.378 3.261 -3.333 1.00 88.25 237 HIS A CA 1
ATOM 1784 C C . HIS A 1 237 ? -7.300 2.166 -3.858 1.00 88.25 237 HIS A C 1
ATOM 1786 O O . HIS A 1 237 ? -7.500 1.141 -3.204 1.00 88.25 237 HIS A O 1
ATOM 1792 N N . LEU A 1 238 ? -7.843 2.373 -5.054 1.00 88.44 238 LEU A N 1
ATOM 1793 C CA . LEU A 1 238 ? -8.393 1.293 -5.859 1.00 88.44 238 LEU A CA 1
ATOM 1794 C C . LEU A 1 238 ? -7.304 0.739 -6.763 1.00 88.44 238 LEU A C 1
ATOM 1796 O O . LEU A 1 238 ? -6.486 1.501 -7.277 1.00 88.44 238 LEU A O 1
ATOM 1800 N N . GLU A 1 239 ? -7.332 -0.563 -6.999 1.00 84.94 239 GLU A N 1
ATOM 1801 C CA . GLU A 1 239 ? -6.397 -1.238 -7.888 1.00 84.94 239 GLU A CA 1
ATOM 1802 C C . GLU A 1 239 ? -7.130 -2.245 -8.774 1.00 84.94 239 GLU A C 1
ATOM 1804 O O . GLU A 1 239 ? -7.993 -2.995 -8.308 1.00 84.94 239 GLU A O 1
ATOM 1809 N N . THR A 1 240 ? -6.789 -2.243 -10.060 1.00 80.62 240 THR A N 1
ATOM 1810 C CA . THR A 1 240 ? -7.189 -3.296 -11.006 1.00 80.62 240 THR A CA 1
ATOM 1811 C C . THR A 1 240 ? -6.280 -4.515 -10.879 1.00 80.62 240 THR A C 1
ATOM 1813 O O . THR A 1 240 ? -5.160 -4.424 -10.378 1.00 80.62 240 THR A O 1
ATOM 1816 N N . ASP A 1 241 ? -6.704 -5.652 -11.420 1.00 69.81 241 ASP A N 1
ATOM 1817 C CA . ASP A 1 241 ? -5.833 -6.819 -11.635 1.00 69.81 241 ASP A CA 1
ATOM 1818 C C . ASP A 1 241 ? -4.584 -6.499 -12.489 1.00 69.81 241 ASP A C 1
ATOM 1820 O O . ASP A 1 241 ? -3.536 -7.133 -12.356 1.00 69.81 241 ASP A O 1
ATOM 1824 N N . GLN A 1 242 ? -4.672 -5.459 -13.319 1.00 65.56 242 GLN A N 1
ATOM 1825 C CA . GLN A 1 242 ? -3.581 -4.888 -14.102 1.00 65.56 242 GLN A CA 1
ATOM 1826 C C . GLN A 1 242 ? -2.785 -3.812 -13.340 1.00 65.56 242 GLN A C 1
ATOM 1828 O O . GLN A 1 242 ? -2.030 -3.065 -13.952 1.00 65.56 242 GLN A O 1
ATOM 1833 N N . GLY A 1 243 ? -2.932 -3.683 -12.020 1.00 66.12 243 GLY A N 1
ATOM 1834 C CA . GLY A 1 243 ? -2.136 -2.771 -11.189 1.00 66.12 243 GLY A CA 1
ATOM 1835 C C . GLY A 1 243 ? -2.404 -1.279 -11.415 1.00 66.12 243 GLY A C 1
ATOM 1836 O O . GLY A 1 243 ? -1.664 -0.441 -10.899 1.00 66.12 243 GLY A O 1
ATOM 1837 N N . VAL A 1 244 ? -3.422 -0.915 -12.209 1.00 74.56 244 VAL A N 1
ATOM 1838 C CA . VAL A 1 244 ? -3.835 0.487 -12.385 1.00 74.56 244 VAL A CA 1
ATOM 1839 C C . VAL A 1 244 ? -4.401 0.981 -11.076 1.00 74.56 244 VAL A C 1
ATOM 1841 O O . VAL A 1 244 ? -5.379 0.417 -10.590 1.00 74.56 244 VAL A O 1
ATOM 1844 N N . ARG A 1 245 ? -3.796 2.044 -10.541 1.00 78.56 245 ARG A N 1
ATOM 1845 C CA . ARG A 1 245 ? -4.204 2.651 -9.277 1.00 78.56 245 ARG A CA 1
ATOM 1846 C C . ARG A 1 245 ? -5.004 3.922 -9.492 1.00 78.56 245 ARG A C 1
ATOM 1848 O O . ARG A 1 245 ? -4.557 4.826 -10.205 1.00 78.56 245 ARG A O 1
ATOM 1855 N N . VAL A 1 246 ? -6.153 3.990 -8.828 1.00 84.31 246 VAL A N 1
ATOM 1856 C CA . VAL A 1 246 ? -6.972 5.197 -8.710 1.00 84.31 246 VAL A CA 1
ATOM 1857 C C . VAL A 1 246 ? -7.020 5.613 -7.249 1.00 84.31 246 VAL A C 1
ATOM 1859 O O . VAL A 1 246 ? -7.330 4.816 -6.369 1.00 84.31 246 VAL A O 1
ATOM 1862 N N . ASN A 1 247 ? -6.729 6.882 -7.012 1.00 87.75 247 ASN A N 1
ATOM 1863 C CA . ASN A 1 247 ? -6.754 7.516 -5.709 1.00 87.75 247 ASN A CA 1
ATOM 1864 C C . ASN A 1 247 ? -8.130 8.140 -5.464 1.00 87.75 247 ASN A C 1
ATOM 1866 O O . ASN A 1 247 ? -8.588 8.963 -6.255 1.00 87.75 247 ASN A O 1
ATOM 1870 N N . LEU A 1 248 ? -8.783 7.758 -4.373 1.00 90.75 248 LEU A N 1
ATOM 1871 C CA . LEU A 1 248 ? -10.057 8.313 -3.937 1.00 90.75 248 LEU A CA 1
ATOM 1872 C C . LEU A 1 248 ? -9.842 9.211 -2.722 1.00 90.75 248 LEU A C 1
ATOM 1874 O O . LEU A 1 248 ? -9.321 8.762 -1.697 1.00 90.75 248 LEU A O 1
ATOM 1878 N N . GLY A 1 249 ? -10.308 10.452 -2.813 1.00 91.56 249 GLY A N 1
ATOM 1879 C CA . GLY A 1 249 ? -10.534 11.288 -1.641 1.00 91.56 249 GLY A CA 1
ATOM 1880 C C . GLY A 1 249 ? -11.740 10.792 -0.821 1.00 91.56 249 GLY A C 1
ATOM 1881 O O . GLY A 1 249 ? -12.571 10.032 -1.337 1.00 91.56 249 GLY A O 1
ATOM 1882 N N . PRO A 1 250 ? -11.895 11.241 0.440 1.00 92.56 250 PRO A N 1
ATOM 1883 C CA . PRO A 1 250 ? -12.968 10.790 1.330 1.00 92.56 250 PRO A CA 1
ATOM 1884 C C . PRO A 1 250 ? -14.379 10.917 0.741 1.00 92.56 250 PRO A C 1
ATOM 1886 O O . PRO A 1 250 ? -15.170 9.979 0.815 1.00 92.56 250 PRO A O 1
ATOM 1889 N N . ALA A 1 251 ? -14.694 12.051 0.106 1.00 92.56 251 ALA A N 1
ATOM 1890 C CA . ALA A 1 251 ? -16.023 12.294 -0.455 1.00 92.56 251 ALA A CA 1
ATOM 1891 C C . ALA A 1 251 ? -16.352 11.334 -1.609 1.00 92.56 251 ALA A C 1
ATOM 1893 O O . ALA A 1 251 ? -17.469 10.821 -1.687 1.00 92.56 251 ALA A O 1
ATOM 1894 N N . CYS A 1 252 ? -15.378 11.056 -2.482 1.00 93.44 252 CYS A N 1
ATOM 1895 C CA . CYS A 1 252 ? -15.569 10.096 -3.563 1.00 93.44 252 CYS A CA 1
ATOM 1896 C C . CYS A 1 252 ? -15.696 8.659 -3.039 1.00 93.44 252 CYS A C 1
ATOM 1898 O O . CYS A 1 252 ? -16.560 7.922 -3.504 1.00 93.44 252 CYS A O 1
ATOM 1900 N N . ALA A 1 253 ? -14.905 8.267 -2.037 1.00 94.94 253 ALA A N 1
ATOM 1901 C CA . ALA A 1 253 ? -15.005 6.941 -1.431 1.00 94.94 253 ALA A CA 1
ATOM 1902 C C . ALA A 1 253 ? -16.382 6.682 -0.788 1.00 94.94 253 ALA A C 1
ATOM 1904 O O . ALA A 1 253 ? -16.964 5.619 -1.009 1.00 94.94 253 ALA A O 1
ATOM 1905 N N . LEU A 1 254 ? -16.943 7.666 -0.073 1.00 95.44 254 LEU A N 1
ATOM 1906 C CA . LEU A 1 254 ? -18.299 7.575 0.487 1.00 95.44 254 LEU A CA 1
ATOM 1907 C C . LEU A 1 254 ? -19.369 7.462 -0.608 1.00 95.44 254 LEU A C 1
ATOM 1909 O O . LEU A 1 254 ? -20.234 6.593 -0.530 1.00 95.44 254 LEU A O 1
ATOM 1913 N N . ALA A 1 255 ? -19.287 8.290 -1.654 1.00 94.81 255 ALA A N 1
ATOM 1914 C CA . ALA A 1 255 ? -20.231 8.236 -2.771 1.00 94.81 255 ALA A CA 1
ATOM 1915 C C . ALA A 1 255 ? -20.136 6.918 -3.560 1.00 94.81 255 ALA A C 1
ATOM 1917 O O . ALA A 1 255 ? -21.156 6.361 -3.966 1.00 94.81 255 ALA A O 1
ATOM 1918 N N . MET A 1 256 ? -18.919 6.398 -3.746 1.00 94.50 256 MET A N 1
ATOM 1919 C CA . MET A 1 256 ? -18.664 5.100 -4.371 1.00 94.50 256 MET A CA 1
ATOM 1920 C C . MET A 1 256 ? -19.282 3.969 -3.547 1.00 94.50 256 MET A C 1
ATOM 1922 O O . MET A 1 256 ? -19.938 3.091 -4.104 1.00 94.50 256 MET A O 1
ATOM 1926 N N . TYR A 1 257 ? -19.110 4.006 -2.223 1.00 96.38 257 TYR A N 1
ATOM 1927 C CA . TYR A 1 257 ? -19.733 3.040 -1.326 1.00 96.38 257 TYR A CA 1
ATOM 1928 C C . TYR A 1 257 ? -21.259 3.081 -1.432 1.00 96.38 257 TYR A C 1
ATOM 1930 O O . TYR A 1 257 ? -21.869 2.034 -1.625 1.00 96.38 257 TYR A O 1
ATOM 1938 N N . ASP A 1 258 ? -21.872 4.268 -1.384 1.00 95.62 258 ASP A N 1
ATOM 1939 C CA . ASP A 1 258 ? -23.330 4.421 -1.490 1.00 95.62 258 ASP A CA 1
ATOM 1940 C C . ASP A 1 258 ? -23.862 3.866 -2.824 1.00 95.62 258 ASP A C 1
ATOM 1942 O O . ASP A 1 258 ? -24.849 3.126 -2.853 1.00 95.62 258 ASP A O 1
ATOM 1946 N N . ALA A 1 259 ? -23.173 4.152 -3.934 1.00 94.25 259 ALA A N 1
ATOM 1947 C CA . ALA A 1 259 ? -23.535 3.637 -5.254 1.00 94.25 259 ALA A CA 1
ATOM 1948 C C . ALA A 1 259 ? -23.468 2.099 -5.333 1.00 94.25 259 ALA A C 1
ATOM 1950 O O . ALA A 1 259 ? -24.339 1.470 -5.941 1.00 94.25 259 ALA A O 1
ATOM 1951 N N . LEU A 1 260 ? -22.459 1.482 -4.711 1.00 95.12 260 LEU A N 1
ATOM 1952 C CA . LEU A 1 260 ? -22.294 0.026 -4.669 1.00 95.12 260 LEU A CA 1
ATOM 1953 C C . LEU A 1 260 ? -23.283 -0.642 -3.705 1.00 95.12 260 LEU A C 1
ATOM 1955 O O . LEU A 1 260 ? -23.889 -1.656 -4.060 1.00 95.12 260 LEU A O 1
ATOM 1959 N N . ALA A 1 261 ? -23.518 -0.046 -2.537 1.00 95.38 261 ALA A N 1
ATOM 1960 C CA . ALA A 1 261 ? -24.470 -0.538 -1.546 1.00 95.38 261 ALA A CA 1
ATOM 1961 C C . ALA A 1 261 ? -25.899 -0.563 -2.114 1.00 95.38 261 ALA A C 1
ATOM 1963 O O . ALA A 1 261 ? -26.614 -1.550 -1.944 1.00 95.38 261 ALA A O 1
ATOM 1964 N N . HIS A 1 262 ? -26.291 0.447 -2.903 1.00 93.31 262 HIS A N 1
ATOM 1965 C CA . HIS A 1 262 ? -27.563 0.442 -3.641 1.00 93.31 262 HIS A CA 1
ATOM 1966 C C . HIS A 1 262 ? -27.702 -0.717 -4.643 1.00 93.31 262 HIS A C 1
ATOM 1968 O O . HIS A 1 262 ? -28.822 -1.086 -5.001 1.00 93.31 262 HIS A O 1
ATOM 1974 N N . ARG A 1 263 ? -26.587 -1.312 -5.079 1.00 92.94 263 ARG A N 1
ATOM 1975 C CA . ARG A 1 263 ? -26.533 -2.497 -5.952 1.00 92.94 263 ARG A CA 1
ATOM 1976 C C . ARG A 1 263 ? -26.343 -3.807 -5.174 1.00 92.94 263 ARG A C 1
ATOM 1978 O O . ARG A 1 263 ? -26.188 -4.854 -5.798 1.00 92.94 263 ARG A O 1
ATOM 1985 N N . GLY A 1 264 ? -26.352 -3.766 -3.840 1.00 93.44 264 GLY A N 1
ATOM 1986 C CA . GLY A 1 264 ? -26.140 -4.926 -2.972 1.00 93.44 264 GLY A CA 1
ATOM 1987 C C . GLY A 1 264 ? -24.674 -5.347 -2.820 1.00 93.44 264 GLY A C 1
ATOM 1988 O O . GLY A 1 264 ? -24.411 -6.471 -2.393 1.00 93.44 264 GLY A O 1
ATOM 1989 N N . VAL A 1 265 ? -23.723 -4.478 -3.176 1.00 94.50 265 VAL A N 1
ATOM 1990 C CA . VAL A 1 265 ? -22.282 -4.727 -3.042 1.00 94.50 265 VAL A CA 1
ATOM 1991 C C . VAL A 1 265 ? -21.733 -3.877 -1.897 1.00 94.50 265 VAL A C 1
ATOM 1993 O O . VAL A 1 265 ? -21.671 -2.656 -1.993 1.00 94.50 265 VAL A O 1
ATOM 1996 N N . TYR A 1 266 ? -21.307 -4.529 -0.815 1.00 94.06 266 TYR A N 1
ATOM 1997 C CA . TYR A 1 266 ? -20.874 -3.864 0.418 1.00 94.06 266 TYR A CA 1
ATOM 1998 C C . TYR A 1 266 ? -19.363 -4.019 0.603 1.00 94.06 266 TYR A C 1
ATOM 2000 O O . TYR A 1 266 ? -18.873 -5.085 0.980 1.00 94.06 266 TYR A O 1
ATOM 2008 N N . LEU A 1 267 ? -18.607 -2.958 0.305 1.00 93.56 267 LEU A N 1
ATOM 2009 C CA . LEU A 1 267 ? -17.144 -2.958 0.391 1.00 93.56 267 LEU A CA 1
ATOM 2010 C C . LEU A 1 267 ? -16.676 -2.146 1.598 1.00 93.56 267 LEU A C 1
ATOM 2012 O O . LEU A 1 267 ? -16.440 -0.941 1.496 1.00 93.56 267 LEU A O 1
ATOM 2016 N N . SER A 1 268 ? -16.480 -2.817 2.737 1.00 91.69 268 SER A N 1
ATOM 2017 C CA . SER A 1 268 ? -16.053 -2.170 3.986 1.00 91.69 268 SER A CA 1
ATOM 2018 C C . SER A 1 268 ? -14.753 -1.375 3.836 1.00 91.69 268 SER A C 1
ATOM 2020 O O . SER A 1 268 ? -14.585 -0.362 4.503 1.00 91.69 268 SER A O 1
ATOM 2022 N N . GLY A 1 269 ? -13.862 -1.774 2.923 1.00 91.12 269 GLY A N 1
ATOM 2023 C CA . GLY A 1 269 ? -12.609 -1.066 2.647 1.00 91.12 269 GLY A CA 1
ATOM 2024 C C . GLY A 1 269 ? -12.777 0.389 2.188 1.00 91.12 269 GLY A C 1
ATOM 2025 O O . GLY A 1 269 ? -11.848 1.167 2.364 1.00 91.12 269 GLY A O 1
ATOM 2026 N N . LEU A 1 270 ? -13.939 0.781 1.649 1.00 94.19 270 LEU A N 1
ATOM 2027 C CA . LEU A 1 270 ? -14.203 2.166 1.226 1.00 94.19 270 LEU A CA 1
ATOM 2028 C C . LEU A 1 270 ? -14.623 3.089 2.378 1.00 94.19 270 LEU A C 1
ATOM 2030 O O . LEU A 1 270 ? -14.492 4.303 2.258 1.00 94.19 270 LEU A O 1
ATOM 2034 N N . VAL A 1 271 ? -15.147 2.532 3.473 1.00 95.88 271 VAL A N 1
ATOM 2035 C CA . VAL A 1 271 ? -15.749 3.307 4.575 1.00 95.88 271 VAL A CA 1
ATOM 2036 C C . VAL A 1 271 ? -15.046 3.101 5.907 1.00 95.88 271 VAL A C 1
ATOM 2038 O O . VAL A 1 271 ? -14.954 4.035 6.695 1.00 95.88 271 VAL A O 1
ATOM 2041 N N . LEU A 1 272 ? -14.523 1.906 6.174 1.00 92.38 272 LEU A N 1
ATOM 2042 C CA . LEU A 1 272 ? -13.965 1.570 7.477 1.00 92.38 272 LEU A CA 1
ATOM 2043 C C . LEU A 1 272 ? -12.746 2.437 7.826 1.00 92.38 272 LEU A C 1
ATOM 2045 O O . LEU A 1 272 ? -12.808 3.077 8.872 1.00 92.38 272 LEU A O 1
ATOM 2049 N N . PRO A 1 273 ? -11.738 2.606 6.940 1.00 90.94 273 PRO A N 1
ATOM 2050 C CA . PRO A 1 273 ? -10.625 3.518 7.212 1.00 90.94 273 PRO A CA 1
ATOM 2051 C C . PRO A 1 273 ? -11.084 4.955 7.491 1.00 90.94 273 PRO A C 1
ATOM 2053 O O . PRO A 1 273 ? -10.611 5.603 8.416 1.00 90.94 273 PRO A O 1
ATOM 2056 N N . LEU A 1 274 ? -12.077 5.447 6.745 1.00 91.75 274 LEU A N 1
ATOM 2057 C CA . LEU A 1 274 ? -12.613 6.792 6.955 1.00 91.75 274 LEU A CA 1
ATOM 2058 C C . LEU A 1 274 ? -13.286 6.951 8.324 1.00 91.75 274 LEU A C 1
ATOM 2060 O O . LEU A 1 274 ? -13.260 8.037 8.893 1.00 91.75 274 LEU A O 1
ATOM 2064 N N . GLY A 1 275 ? -13.893 5.884 8.851 1.00 89.12 275 GLY A N 1
ATOM 2065 C CA . GLY A 1 275 ? -14.545 5.874 10.160 1.00 89.12 275 GLY A CA 1
ATOM 2066 C C . GLY A 1 275 ? -13.575 5.742 11.335 1.00 89.12 275 GLY A C 1
ATOM 2067 O O . GLY A 1 275 ? -13.856 6.263 12.422 1.00 89.12 275 GLY A O 1
ATOM 2068 N N . THR A 1 276 ? -12.445 5.061 11.138 1.00 84.12 276 THR A N 1
ATOM 2069 C CA . THR A 1 276 ? -11.520 4.675 12.216 1.00 84.12 276 THR A CA 1
ATOM 2070 C C . THR A 1 276 ? -10.330 5.615 12.374 1.00 84.12 276 THR A C 1
ATOM 2072 O O . THR A 1 276 ? -9.833 5.761 13.489 1.00 84.12 276 THR A O 1
ATOM 2075 N N . GLU A 1 277 ? -9.902 6.298 11.310 1.00 83.06 277 GLU A N 1
ATOM 2076 C CA . GLU A 1 277 ? -8.720 7.165 11.346 1.00 83.06 277 GLU A CA 1
ATOM 2077 C C . GLU A 1 277 ? -8.953 8.451 12.151 1.00 83.06 277 GLU A C 1
ATOM 2079 O O . GLU A 1 277 ? -9.711 9.335 11.751 1.00 83.06 277 GLU A O 1
ATOM 2084 N N . ALA A 1 278 ? -8.271 8.579 13.294 1.00 70.38 278 ALA A N 1
ATOM 2085 C CA . AL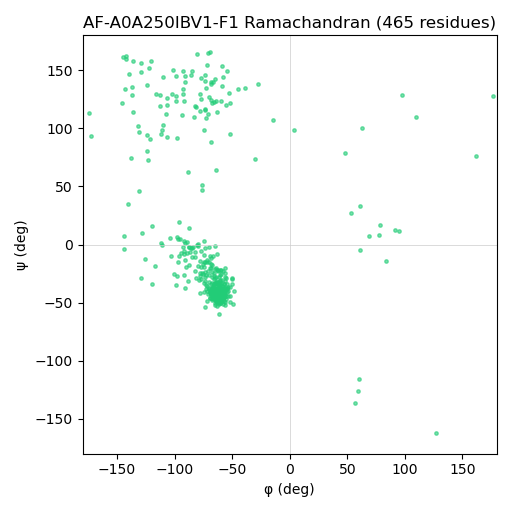A A 1 278 ? -8.530 9.629 14.283 1.00 70.38 278 ALA A CA 1
ATOM 2086 C C . ALA A 1 278 ? -8.231 11.058 13.799 1.00 70.38 278 ALA A C 1
ATOM 2088 O O . ALA A 1 278 ? -8.845 12.007 14.287 1.00 70.38 278 ALA A O 1
ATOM 2089 N N . TRP A 1 279 ? -7.305 11.205 12.851 1.00 72.31 279 TRP A N 1
ATOM 2090 C CA . TRP A 1 279 ? -6.861 12.493 12.312 1.00 72.31 279 TRP A CA 1
ATOM 2091 C C . TRP A 1 279 ? -7.788 13.056 11.223 1.00 72.31 279 TRP A C 1
ATOM 2093 O O . TRP A 1 279 ? -7.644 14.216 10.843 1.00 72.31 279 TRP A O 1
ATOM 2103 N N . LEU A 1 280 ? -8.744 12.264 10.725 1.00 79.81 280 LEU A N 1
ATOM 2104 C CA . LEU A 1 280 ? -9.796 12.759 9.840 1.00 79.81 280 LEU A CA 1
ATOM 2105 C C . LEU A 1 280 ? -10.799 13.622 10.606 1.00 79.81 280 LEU A C 1
ATOM 2107 O O . LEU A 1 280 ? -11.028 13.437 11.805 1.00 79.81 280 LEU A O 1
ATOM 2111 N N . SER A 1 281 ? -11.460 14.534 9.888 1.00 84.75 281 SER A N 1
ATOM 2112 C CA . SER A 1 281 ? -12.503 15.366 10.483 1.00 84.75 281 SER A CA 1
ATOM 2113 C C . SER A 1 281 ? -13.619 14.508 11.083 1.00 84.75 281 SER A C 1
ATOM 2115 O O . SER A 1 281 ? -13.990 13.449 10.561 1.00 84.75 281 SER A O 1
ATOM 2117 N N . ARG A 1 282 ? -14.175 14.982 12.202 1.00 84.31 282 ARG A N 1
ATOM 2118 C CA . ARG A 1 282 ? -15.227 14.276 12.942 1.00 84.31 282 ARG A CA 1
ATOM 2119 C C . ARG A 1 282 ? -16.420 13.923 12.052 1.00 84.31 282 ARG A C 1
ATOM 2121 O O . ARG A 1 282 ? -16.931 12.811 12.158 1.00 84.31 282 ARG A O 1
ATOM 2128 N N . ASP A 1 283 ? -16.820 14.833 11.169 1.00 89.62 283 ASP A N 1
ATOM 2129 C CA . ASP A 1 283 ? -17.969 14.649 10.280 1.00 89.62 283 ASP A CA 1
ATOM 2130 C C . ASP A 1 283 ? -17.750 13.496 9.293 1.00 89.62 283 ASP A C 1
ATOM 2132 O O . ASP A 1 283 ? -18.621 12.639 9.144 1.00 89.62 283 ASP A O 1
ATOM 2136 N N . ILE A 1 284 ? -16.562 13.414 8.677 1.00 91.00 284 ILE A N 1
ATOM 2137 C CA . ILE A 1 284 ? -16.208 12.310 7.771 1.00 91.00 284 ILE A CA 1
ATOM 2138 C C . ILE A 1 284 ? -16.241 10.984 8.531 1.00 91.00 284 ILE A C 1
ATOM 2140 O O . ILE A 1 284 ? -16.850 10.021 8.060 1.00 91.00 284 ILE A O 1
ATOM 2144 N N . ARG A 1 285 ? -15.641 10.946 9.727 1.00 92.19 285 ARG A N 1
ATOM 2145 C CA . ARG A 1 285 ? -15.599 9.737 10.558 1.00 92.19 285 ARG A CA 1
ATOM 2146 C C . ARG A 1 285 ? -16.989 9.247 10.936 1.00 92.19 285 ARG A C 1
ATOM 2148 O O . ARG A 1 285 ? -17.269 8.056 10.830 1.00 92.19 285 ARG A O 1
ATOM 2155 N N . GLN A 1 286 ? -17.860 10.152 11.377 1.00 93.19 286 GLN A N 1
ATOM 2156 C CA . GLN A 1 286 ? -19.228 9.814 11.766 1.00 93.19 286 GLN A CA 1
ATOM 2157 C C . GLN A 1 286 ? -20.040 9.299 10.578 1.00 93.19 286 GLN A C 1
ATOM 2159 O O . GLN A 1 286 ? -20.738 8.293 10.698 1.00 93.19 286 GLN A O 1
ATOM 2164 N N . GLU A 1 287 ? -19.923 9.945 9.422 1.00 95.56 287 GLU A N 1
ATOM 2165 C CA . GLU A 1 287 ? -20.709 9.609 8.237 1.00 95.56 287 GLU A CA 1
ATOM 2166 C C . GLU A 1 287 ? -20.245 8.281 7.607 1.00 95.56 287 GLU A C 1
ATOM 2168 O O . GLU A 1 287 ? -21.068 7.459 7.184 1.00 95.56 287 GLU A O 1
ATOM 2173 N N . ALA A 1 288 ? -18.940 8.004 7.634 1.00 96.12 288 ALA A N 1
ATOM 2174 C CA . ALA A 1 288 ? -18.373 6.715 7.247 1.00 96.12 288 ALA A CA 1
ATOM 2175 C C . ALA A 1 288 ? -18.767 5.585 8.215 1.00 96.12 288 ALA A C 1
ATOM 2177 O O . ALA A 1 288 ? -19.242 4.531 7.783 1.00 96.12 288 ALA A O 1
ATOM 2178 N N . ALA A 1 289 ? -18.639 5.816 9.526 1.00 94.19 289 ALA A N 1
ATOM 2179 C CA . ALA A 1 289 ? -19.019 4.843 10.546 1.00 94.19 289 ALA A CA 1
ATOM 2180 C C . ALA A 1 289 ? -20.514 4.518 10.493 1.00 94.19 289 ALA A C 1
ATOM 2182 O O . ALA A 1 289 ? -20.886 3.350 10.549 1.00 94.19 289 ALA A O 1
ATOM 2183 N N . ARG A 1 290 ? -21.380 5.521 10.295 1.00 96.75 290 ARG A N 1
ATOM 2184 C CA . ARG A 1 290 ? -22.830 5.328 10.150 1.00 96.75 290 ARG A CA 1
ATOM 2185 C C . ARG A 1 290 ? -23.171 4.346 9.026 1.00 96.75 290 ARG A C 1
ATOM 2187 O O . ARG A 1 290 ? -24.013 3.470 9.231 1.00 96.75 290 ARG A O 1
ATOM 2194 N N . ARG A 1 291 ? -22.518 4.464 7.862 1.00 96.44 291 ARG A N 1
ATOM 2195 C CA . ARG A 1 291 ? -22.670 3.517 6.738 1.00 96.44 291 ARG A CA 1
ATOM 2196 C C . ARG A 1 291 ? -22.202 2.121 7.119 1.00 96.44 291 ARG A C 1
ATOM 2198 O O . ARG A 1 291 ? -22.975 1.173 7.021 1.00 96.44 291 ARG A O 1
ATOM 2205 N N . ALA A 1 292 ? -20.972 2.017 7.623 1.00 95.75 292 ALA A N 1
ATOM 2206 C CA . ALA A 1 292 ? -20.386 0.741 8.013 1.00 95.75 292 ALA A CA 1
ATOM 2207 C C . ALA A 1 292 ? -21.257 0.002 9.046 1.00 95.75 292 ALA A C 1
ATOM 2209 O O . ALA A 1 292 ? -21.485 -1.193 8.889 1.00 95.75 292 ALA A O 1
ATOM 2210 N N . ILE A 1 293 ? -21.794 0.718 10.044 1.00 96.19 293 ILE A N 1
ATOM 2211 C CA . ILE A 1 293 ? -22.700 0.192 11.078 1.00 96.19 293 ILE A CA 1
ATOM 2212 C C . ILE A 1 293 ? -24.020 -0.291 10.476 1.00 96.19 293 ILE A C 1
ATOM 2214 O O . ILE A 1 293 ? -24.463 -1.395 10.795 1.00 96.19 293 ILE A O 1
ATOM 2218 N N . THR A 1 294 ? -24.647 0.528 9.626 1.00 95.31 294 THR A N 1
ATOM 2219 C CA . THR A 1 294 ? -25.942 0.210 8.997 1.00 95.31 294 THR A CA 1
ATOM 2220 C C . THR A 1 294 ? -25.859 -1.102 8.220 1.00 95.31 294 THR A C 1
ATOM 2222 O O . THR A 1 294 ? -26.749 -1.947 8.322 1.00 95.31 294 THR A O 1
ATOM 2225 N N . ASP A 1 295 ? -24.740 -1.312 7.530 1.00 95.81 295 ASP A N 1
ATOM 2226 C CA . ASP A 1 295 ? -24.573 -2.442 6.625 1.00 95.81 295 ASP A CA 1
ATOM 2227 C C . ASP A 1 295 ? -23.874 -3.655 7.257 1.00 95.81 295 ASP A C 1
ATOM 2229 O O . ASP A 1 295 ? -23.652 -4.657 6.576 1.00 95.81 295 ASP A O 1
ATOM 2233 N N . LEU A 1 296 ? -23.574 -3.631 8.565 1.00 94.75 296 LEU A N 1
ATOM 2234 C CA . LEU A 1 296 ? -22.913 -4.740 9.276 1.00 94.75 296 LEU A CA 1
ATOM 2235 C C . LEU A 1 296 ? -23.589 -6.098 9.035 1.00 94.75 296 LEU A C 1
ATOM 2237 O O . LEU A 1 296 ? -22.922 -7.132 8.995 1.00 94.75 296 LEU A O 1
ATOM 2241 N N . SER A 1 297 ? -24.915 -6.106 8.883 1.00 94.44 297 SER A N 1
ATOM 2242 C CA . SER A 1 297 ? -25.700 -7.328 8.677 1.00 94.44 297 SER A CA 1
ATOM 2243 C C . SER A 1 297 ? -25.439 -8.031 7.337 1.00 94.44 297 SER A C 1
ATOM 2245 O O . SER A 1 297 ? -25.738 -9.219 7.222 1.00 94.44 297 SER A O 1
ATOM 2247 N N . HIS A 1 298 ? -24.845 -7.337 6.362 1.00 94.62 298 HIS A N 1
ATOM 2248 C CA . HIS A 1 298 ? -24.538 -7.878 5.036 1.00 94.62 298 HIS A CA 1
ATOM 2249 C C . HIS A 1 298 ? -23.209 -8.642 4.973 1.00 94.62 298 HIS A C 1
ATOM 2251 O O . HIS A 1 298 ? -22.950 -9.337 3.990 1.00 94.62 298 HIS A O 1
ATOM 2257 N N . TYR A 1 299 ? -22.375 -8.554 6.013 1.00 92.56 299 TYR A N 1
ATOM 2258 C CA . TYR A 1 299 ? -21.084 -9.238 6.064 1.00 92.56 299 TYR A CA 1
ATOM 2259 C C . TYR A 1 299 ? -21.185 -10.615 6.747 1.00 92.56 299 TYR A C 1
ATOM 2261 O O . TYR A 1 299 ? -21.982 -10.792 7.677 1.00 92.56 299 TYR A O 1
ATOM 2269 N N . PRO A 1 300 ? -20.338 -11.590 6.354 1.00 92.00 300 PRO A N 1
ATOM 2270 C CA . PRO A 1 300 ? -20.168 -12.838 7.095 1.00 92.00 300 PRO A CA 1
ATOM 2271 C C . PRO A 1 300 ? -19.806 -12.575 8.559 1.00 92.00 300 PRO A C 1
ATOM 2273 O O . PRO A 1 300 ? -19.129 -11.598 8.866 1.00 92.00 300 PRO A O 1
ATOM 2276 N N . GLU A 1 301 ? -20.207 -13.467 9.465 1.00 89.06 301 GLU A N 1
ATOM 2277 C CA . GLU A 1 301 ? -20.089 -13.260 10.916 1.00 89.06 301 GLU A CA 1
ATOM 2278 C C . GLU A 1 301 ? -18.681 -12.868 11.384 1.00 89.06 301 GLU A C 1
ATOM 2280 O O . GLU A 1 301 ? -18.548 -11.928 12.165 1.00 89.06 301 GLU A O 1
ATOM 2285 N N . SER A 1 302 ? -17.637 -13.532 10.879 1.00 84.50 302 SER A N 1
ATOM 2286 C CA . SER A 1 302 ? -16.248 -13.220 11.236 1.00 84.50 302 SER A CA 1
ATOM 2287 C C . SER A 1 302 ? -15.846 -11.804 10.820 1.00 84.50 302 SER A C 1
ATOM 2289 O O . SER A 1 302 ? -15.280 -11.057 11.614 1.00 84.50 302 SER A O 1
ATOM 2291 N N . GLN A 1 303 ? -16.183 -11.407 9.592 1.00 88.56 303 GLN A N 1
ATOM 2292 C CA . GLN A 1 303 ? -15.897 -10.073 9.072 1.00 88.56 303 GLN A CA 1
ATOM 2293 C C . GLN A 1 303 ? -16.740 -9.011 9.782 1.00 88.56 303 GLN A C 1
ATOM 2295 O O . GLN A 1 303 ? -16.214 -7.972 10.166 1.00 88.56 303 GLN A O 1
ATOM 2300 N N . ARG A 1 304 ? -18.023 -9.288 10.025 1.00 93.44 304 ARG A N 1
ATOM 2301 C CA . ARG A 1 304 ? -18.921 -8.425 10.797 1.00 93.44 304 ARG A CA 1
ATOM 2302 C C . ARG A 1 304 ? -18.372 -8.157 12.196 1.00 93.44 304 ARG A C 1
ATOM 2304 O O . ARG A 1 304 ? -18.394 -7.012 12.634 1.00 93.44 304 ARG A O 1
ATOM 2311 N N . ASN A 1 305 ? -17.886 -9.192 12.884 1.00 91.75 305 ASN A N 1
ATOM 2312 C CA . ASN A 1 305 ? -17.326 -9.063 14.228 1.00 91.75 305 ASN A CA 1
ATOM 2313 C C . ASN A 1 305 ? -16.083 -8.172 14.241 1.00 91.75 305 ASN A C 1
ATOM 2315 O O . ASN A 1 305 ? -15.979 -7.283 15.080 1.00 91.75 305 ASN A O 1
ATOM 2319 N N . ARG A 1 306 ? -15.190 -8.366 13.265 1.00 89.19 306 ARG A N 1
ATOM 2320 C CA . ARG A 1 306 ? -13.992 -7.543 13.100 1.00 89.19 306 ARG A CA 1
ATOM 2321 C C . ARG A 1 306 ? -14.334 -6.080 12.798 1.00 89.19 306 ARG A C 1
ATOM 2323 O O . ARG A 1 306 ? -13.850 -5.194 13.486 1.00 89.19 306 ARG A O 1
ATOM 2330 N N . ILE A 1 307 ? -15.222 -5.817 11.833 1.00 92.00 307 ILE A N 1
ATOM 2331 C CA . ILE A 1 307 ? -15.661 -4.447 11.503 1.00 92.00 307 ILE A CA 1
ATOM 2332 C C . ILE A 1 307 ? -16.300 -3.782 12.733 1.00 92.00 307 ILE A C 1
ATOM 2334 O O . ILE A 1 307 ? -16.016 -2.625 13.029 1.00 92.00 307 ILE A O 1
ATOM 2338 N N . ALA A 1 308 ? -17.142 -4.511 13.473 1.00 94.06 308 ALA A N 1
ATOM 2339 C CA . ALA A 1 308 ? -17.735 -4.013 14.710 1.00 94.06 308 ALA A CA 1
ATOM 2340 C C . ALA A 1 308 ? -16.669 -3.692 15.772 1.00 94.06 308 ALA A C 1
ATOM 2342 O O . ALA A 1 308 ? -16.765 -2.647 16.412 1.00 94.06 308 ALA A O 1
ATOM 2343 N N . ALA A 1 309 ? -15.647 -4.538 15.928 1.00 86.62 309 ALA A N 1
ATOM 2344 C CA . ALA A 1 309 ? -14.535 -4.295 16.843 1.00 86.62 309 ALA A CA 1
ATOM 2345 C C . ALA A 1 309 ? -13.766 -3.015 16.487 1.00 86.62 309 ALA A C 1
ATOM 2347 O O . ALA A 1 309 ? -13.610 -2.142 17.341 1.00 86.62 309 ALA A O 1
ATOM 2348 N N . GLU A 1 310 ? -13.373 -2.861 15.219 1.00 86.44 310 GLU A N 1
ATOM 2349 C CA . GLU A 1 310 ? -12.666 -1.675 14.716 1.00 86.44 310 GLU A CA 1
ATOM 2350 C C . GLU A 1 310 ? -13.479 -0.385 14.970 1.00 86.44 310 GLU A C 1
ATOM 2352 O O . GLU A 1 310 ? -12.949 0.607 15.475 1.00 86.44 310 GLU A O 1
ATOM 2357 N N . LEU A 1 311 ? -14.794 -0.409 14.721 1.00 86.81 311 LEU A N 1
ATOM 2358 C CA . LEU A 1 311 ? -15.685 0.737 14.945 1.00 86.81 311 LEU A CA 1
ATOM 2359 C C . LEU A 1 311 ? -15.881 1.079 16.433 1.00 86.81 311 LEU A C 1
ATOM 2361 O O . LEU A 1 311 ? -15.838 2.257 16.796 1.00 86.81 311 LEU A O 1
ATOM 2365 N N . VAL A 1 312 ? -16.072 0.078 17.300 1.00 85.12 312 VAL A N 1
ATOM 2366 C CA . VAL A 1 312 ? -16.188 0.284 18.758 1.00 85.12 312 VAL A CA 1
ATOM 2367 C C . VAL A 1 312 ? -14.889 0.855 19.329 1.00 85.12 312 VAL A C 1
ATOM 2369 O O . VAL A 1 312 ? -14.920 1.780 20.147 1.00 85.12 312 VAL A O 1
ATOM 2372 N N . ASN A 1 313 ? -13.740 0.344 18.884 1.00 77.44 313 ASN A N 1
ATOM 2373 C CA . ASN A 1 313 ? -12.432 0.828 19.325 1.00 77.44 313 ASN A CA 1
ATOM 2374 C C . ASN A 1 313 ? -12.156 2.256 18.832 1.00 77.44 313 ASN A C 1
ATOM 2376 O O . ASN A 1 313 ? -11.602 3.071 19.574 1.00 77.44 313 ASN A O 1
ATOM 2380 N N . ALA A 1 314 ? -12.653 2.614 17.647 1.00 77.06 314 ALA A N 1
ATOM 2381 C CA . ALA A 1 314 ? -12.651 3.989 17.151 1.00 77.06 314 ALA A CA 1
ATOM 2382 C C . ALA A 1 314 ? -13.625 4.933 17.893 1.00 77.06 314 ALA A C 1
ATOM 2384 O O . ALA A 1 314 ? -13.650 6.132 17.605 1.00 77.06 314 ALA A O 1
ATOM 2385 N N . GLY A 1 315 ? -14.398 4.424 18.862 1.00 80.94 315 GLY A N 1
ATOM 2386 C CA . GLY A 1 315 ? -15.286 5.209 19.722 1.00 80.94 315 GLY A CA 1
ATOM 2387 C C . GLY A 1 315 ? -16.717 5.356 19.206 1.00 80.94 315 GLY A C 1
ATOM 2388 O O . GLY A 1 315 ? -17.464 6.175 19.740 1.00 80.94 315 GLY A O 1
ATOM 2389 N N . HIS A 1 316 ? -17.115 4.587 18.188 1.00 87.62 316 HIS A N 1
ATOM 2390 C CA . HIS A 1 316 ? -18.484 4.604 17.673 1.00 87.62 316 HIS A CA 1
ATOM 2391 C C . HIS A 1 316 ? -19.389 3.653 18.456 1.00 87.62 316 HIS A C 1
ATOM 2393 O O . HIS A 1 316 ? -18.978 2.576 18.890 1.00 87.62 316 HIS A O 1
ATOM 2399 N N . GLU A 1 317 ? -20.657 4.028 18.604 1.00 89.50 317 GLU A N 1
ATOM 2400 C CA . GLU A 1 317 ? -21.669 3.143 19.176 1.00 89.50 317 GLU A CA 1
ATOM 2401 C C . GLU A 1 317 ? -22.122 2.122 18.127 1.00 89.50 317 GLU A C 1
ATOM 2403 O O . GLU A 1 317 ? -22.723 2.475 17.114 1.00 89.50 317 GLU A O 1
ATOM 2408 N N . VAL A 1 318 ? -21.843 0.841 18.375 1.00 93.38 318 VAL A N 1
ATOM 2409 C CA . VAL A 1 318 ? -22.205 -0.263 17.477 1.00 93.38 318 VAL A CA 1
ATOM 2410 C C . VAL A 1 318 ? -23.268 -1.140 18.149 1.00 93.38 318 VAL A C 1
ATOM 2412 O O . VAL A 1 318 ? -23.050 -1.586 19.276 1.00 93.38 318 VAL A O 1
ATOM 2415 N N . PRO A 1 319 ? -24.405 -1.434 17.483 1.00 89.44 319 PRO A N 1
ATOM 2416 C CA . PRO A 1 319 ? -25.516 -2.179 18.085 1.00 89.44 319 PRO A CA 1
ATOM 2417 C C . PRO A 1 319 ? -25.237 -3.680 18.255 1.00 89.44 319 PRO A C 1
ATOM 2419 O O . PRO A 1 319 ? -25.966 -4.371 18.964 1.00 89.44 319 PRO A O 1
ATOM 2422 N N . VAL A 1 320 ? -24.207 -4.202 17.586 1.00 89.75 320 VAL A N 1
ATOM 2423 C CA . VAL A 1 320 ? -23.801 -5.607 17.669 1.00 89.75 320 VAL A CA 1
ATOM 2424 C C . VAL A 1 320 ? -22.742 -5.766 18.754 1.00 89.75 320 VAL A C 1
ATOM 2426 O O . VAL A 1 320 ? -21.733 -5.062 18.751 1.00 89.75 320 VAL A O 1
ATOM 2429 N N . ASN A 1 321 ? -22.949 -6.725 19.656 1.00 92.19 321 ASN A N 1
ATOM 2430 C CA . ASN A 1 321 ? -21.939 -7.103 20.639 1.00 92.19 321 ASN A CA 1
ATOM 2431 C C . ASN A 1 321 ? -20.777 -7.828 19.952 1.00 92.19 321 ASN A C 1
ATOM 2433 O O . ASN A 1 321 ? -20.994 -8.820 19.254 1.00 92.19 321 ASN A O 1
ATOM 2437 N N . VAL A 1 322 ? -19.557 -7.354 20.181 1.00 90.50 322 VAL A N 1
ATOM 2438 C CA . VAL A 1 322 ? -18.336 -7.957 19.644 1.00 90.50 322 VAL A CA 1
ATOM 2439 C C . VAL A 1 322 ? -18.030 -9.247 20.396 1.00 90.50 322 VAL A C 1
ATOM 2441 O O . VAL A 1 322 ? -17.801 -9.239 21.602 1.00 90.50 322 VAL A O 1
ATOM 2444 N N . ALA A 1 323 ? -18.052 -10.370 19.694 1.00 89.12 323 ALA A N 1
ATOM 2445 C CA . ALA A 1 323 ? -17.698 -11.669 20.236 1.00 89.12 323 ALA A CA 1
ATOM 2446 C C . ALA A 1 323 ? -16.178 -11.786 20.424 1.00 89.12 323 ALA A C 1
ATOM 2448 O O . ALA A 1 323 ? -15.405 -11.366 19.564 1.00 89.12 323 ALA A O 1
ATOM 2449 N N . PHE A 1 324 ? -15.760 -12.421 21.520 1.00 85.38 324 PHE A N 1
ATOM 2450 C CA . PHE A 1 324 ? -14.361 -12.726 21.824 1.00 85.38 324 PHE A CA 1
ATOM 2451 C C . PHE A 1 324 ? -14.242 -14.104 22.493 1.00 85.38 324 PHE A C 1
ATOM 2453 O O . PHE A 1 324 ? -15.208 -14.632 23.051 1.00 85.38 324 PHE A O 1
ATOM 2460 N N . GLN A 1 325 ? -13.048 -14.689 22.454 1.00 79.62 325 GLN A N 1
ATOM 2461 C CA . GLN A 1 325 ? -12.697 -15.938 23.124 1.00 79.62 325 GLN A CA 1
ATOM 2462 C C . GLN A 1 325 ? -11.690 -15.659 24.238 1.00 79.62 325 GLN A C 1
ATOM 2464 O O . GLN A 1 325 ? -10.571 -15.214 23.990 1.00 79.62 325 GLN A O 1
ATOM 2469 N N . ALA A 1 326 ? -12.070 -15.974 25.476 1.00 66.50 326 ALA A N 1
ATOM 2470 C CA . ALA A 1 326 ? -11.238 -15.725 26.654 1.00 66.50 326 ALA A CA 1
ATOM 2471 C C . ALA A 1 326 ? -9.909 -16.507 26.659 1.00 66.50 326 ALA A C 1
ATOM 2473 O O . ALA A 1 326 ? -8.980 -16.088 27.339 1.00 66.50 326 ALA A O 1
ATOM 2474 N N . ASP A 1 327 ? -9.816 -17.609 25.903 1.00 64.31 327 ASP A N 1
ATOM 2475 C CA . ASP A 1 327 ? -8.660 -18.517 25.906 1.00 64.31 327 ASP A CA 1
ATOM 2476 C C . ASP A 1 327 ? -7.646 -18.236 24.773 1.00 64.31 327 ASP A C 1
ATOM 2478 O O . ASP A 1 327 ? -6.549 -18.795 24.783 1.00 64.31 327 ASP A O 1
ATOM 2482 N N . ASN A 1 328 ? -7.981 -17.371 23.802 1.00 59.44 328 ASN A N 1
ATOM 2483 C CA . ASN A 1 328 ? -7.158 -17.074 22.615 1.00 59.44 328 ASN A CA 1
ATOM 2484 C C . ASN A 1 328 ? -6.994 -15.561 22.371 1.00 59.44 328 ASN A C 1
ATOM 2486 O O . ASN A 1 328 ? -7.163 -15.051 21.264 1.00 59.44 328 ASN A O 1
ATOM 2490 N N . THR A 1 329 ? -6.685 -14.821 23.431 1.00 53.38 329 THR A N 1
ATOM 2491 C CA . THR A 1 329 ? -6.701 -13.350 23.427 1.00 53.38 329 THR A CA 1
ATOM 2492 C C . THR A 1 329 ? -5.598 -12.690 22.606 1.00 53.38 329 THR A C 1
ATOM 2494 O O . THR A 1 329 ? -5.814 -11.593 22.106 1.00 53.38 329 THR A O 1
ATOM 2497 N N . PHE A 1 330 ? -4.443 -13.337 22.405 1.00 54.25 330 PHE A N 1
ATOM 2498 C CA . PHE A 1 330 ? -3.365 -12.762 21.585 1.00 54.25 330 PHE A CA 1
ATOM 2499 C C . PHE A 1 330 ? -3.779 -12.613 20.114 1.00 54.25 330 PHE A C 1
ATOM 2501 O O . PHE A 1 330 ? -3.377 -11.669 19.444 1.00 54.25 330 PHE A O 1
ATOM 2508 N N . ALA A 1 331 ? -4.614 -13.528 19.617 1.00 54.88 331 ALA A N 1
ATOM 2509 C CA . ALA A 1 331 ? -5.145 -13.472 18.260 1.00 54.88 331 ALA A CA 1
ATOM 2510 C C . ALA A 1 331 ? -6.388 -12.568 18.126 1.00 54.88 331 ALA A C 1
ATOM 2512 O O . ALA A 1 331 ? -6.911 -12.459 17.022 1.00 54.88 331 ALA A O 1
ATOM 2513 N N . GLN A 1 332 ? -6.879 -11.979 19.228 1.00 65.75 332 GLN A N 1
ATOM 2514 C CA . GLN A 1 332 ? -8.169 -11.274 19.309 1.00 65.75 332 GLN A CA 1
ATOM 2515 C C . GLN A 1 332 ? -8.096 -9.993 20.159 1.00 65.75 332 GLN A C 1
ATOM 2517 O O . GLN A 1 332 ? -9.019 -9.674 20.912 1.00 65.75 332 GLN A O 1
ATOM 2522 N N . ALA A 1 333 ? -6.960 -9.290 20.120 1.00 69.12 333 ALA A N 1
ATOM 2523 C CA . ALA A 1 333 ? -6.756 -8.098 20.942 1.00 69.12 333 ALA A CA 1
ATOM 2524 C C . ALA A 1 333 ? -7.800 -7.006 20.636 1.00 69.12 333 ALA A C 1
ATOM 2526 O O . ALA A 1 333 ? -8.379 -6.441 21.563 1.00 69.12 333 ALA A O 1
ATOM 2527 N N . GLU A 1 334 ? -8.094 -6.771 19.353 1.00 71.56 334 GLU A N 1
ATOM 2528 C CA . GLU A 1 334 ? -9.080 -5.780 18.904 1.00 71.56 334 GLU A CA 1
ATOM 2529 C C . GLU A 1 334 ? -10.497 -6.130 19.382 1.00 71.56 334 GLU A C 1
ATOM 2531 O O . GLU A 1 334 ? -11.212 -5.271 19.905 1.00 71.56 334 GLU A O 1
ATOM 2536 N N . GLU A 1 335 ? -10.899 -7.397 19.271 1.00 83.94 335 GLU A N 1
ATOM 2537 C CA . GLU A 1 335 ? -12.209 -7.869 19.716 1.00 83.94 335 GLU A CA 1
ATOM 2538 C C . GLU A 1 335 ? -12.357 -7.818 21.237 1.00 83.94 335 GLU A C 1
ATOM 2540 O O . GLU A 1 335 ? -13.422 -7.464 21.748 1.00 83.94 335 GLU A O 1
ATOM 2545 N N . LEU A 1 336 ? -11.295 -8.153 21.972 1.00 77.44 336 LEU A N 1
ATOM 2546 C CA . LEU A 1 336 ? -11.295 -8.124 23.430 1.00 77.44 336 LEU A CA 1
ATOM 2547 C C . LEU A 1 336 ? -11.394 -6.690 23.967 1.00 77.44 336 LEU A C 1
ATOM 2549 O O . LEU A 1 336 ? -12.117 -6.451 24.939 1.00 77.44 336 LEU A O 1
ATOM 2553 N N . GLU A 1 337 ? -10.715 -5.735 23.325 1.00 73.50 337 GLU A N 1
ATOM 2554 C CA . GLU A 1 337 ? -10.843 -4.309 23.635 1.00 73.50 337 GLU A CA 1
ATOM 2555 C C . GLU A 1 337 ? -12.276 -3.821 23.409 1.00 73.50 337 GLU A C 1
ATOM 2557 O O . GLU A 1 337 ? -12.894 -3.225 24.300 1.00 73.50 337 GLU A O 1
ATOM 2562 N N . ALA A 1 338 ? -12.837 -4.140 22.243 1.00 81.50 338 ALA A N 1
ATOM 2563 C CA . ALA A 1 338 ? -14.176 -3.717 21.876 1.00 81.50 338 ALA A CA 1
ATOM 2564 C C . ALA A 1 338 ? -15.234 -4.324 22.810 1.00 81.50 338 ALA A C 1
ATOM 2566 O O . ALA A 1 338 ? -16.128 -3.622 23.293 1.00 81.50 338 ALA A O 1
ATOM 2567 N N . ALA A 1 339 ? -15.091 -5.605 23.158 1.00 86.44 339 ALA A N 1
ATOM 2568 C CA . ALA A 1 339 ? -15.945 -6.269 24.135 1.00 86.44 339 ALA A CA 1
ATOM 2569 C C . ALA A 1 339 ? -15.845 -5.621 25.528 1.00 86.44 339 ALA A C 1
ATOM 2571 O O . ALA A 1 339 ? -16.861 -5.454 26.214 1.00 86.44 339 ALA A O 1
ATOM 2572 N N . ALA A 1 340 ? -14.650 -5.195 25.952 1.00 80.25 340 ALA A N 1
ATOM 2573 C CA . ALA A 1 340 ? -14.463 -4.485 27.217 1.00 80.25 340 ALA A CA 1
ATOM 2574 C C . ALA A 1 340 ? -15.113 -3.087 27.214 1.00 80.25 340 ALA A C 1
ATOM 2576 O O . ALA A 1 340 ? -15.725 -2.708 28.222 1.00 80.25 340 ALA A O 1
ATOM 2577 N N . ARG A 1 341 ? -15.052 -2.351 26.094 1.00 77.25 341 ARG A N 1
ATOM 2578 C CA . ARG A 1 341 ? -15.736 -1.053 25.900 1.00 77.25 341 ARG A CA 1
ATOM 2579 C C . ARG A 1 341 ? -17.255 -1.189 25.927 1.00 77.25 341 ARG A C 1
ATOM 2581 O O . ARG A 1 341 ? -17.939 -0.381 26.553 1.00 77.25 341 ARG A O 1
ATOM 2588 N N . GLN A 1 342 ? -17.774 -2.273 25.358 1.00 83.31 342 GLN A N 1
ATOM 2589 C CA . GLN A 1 342 ? -19.185 -2.656 25.456 1.00 83.31 342 GLN A CA 1
ATOM 2590 C C . GLN A 1 342 ? -19.573 -3.232 26.830 1.00 83.31 342 GLN A C 1
ATOM 2592 O O . GLN A 1 342 ? -20.726 -3.606 27.038 1.00 83.31 342 GLN A O 1
ATOM 2597 N N . LYS A 1 343 ? -18.639 -3.276 27.793 1.00 84.38 343 LYS A N 1
ATOM 2598 C CA . LYS A 1 343 ? -18.848 -3.753 29.171 1.00 84.38 343 LYS A CA 1
ATOM 2599 C C . LYS A 1 343 ? -19.281 -5.223 29.242 1.00 84.38 343 LYS A C 1
ATOM 2601 O O . LYS A 1 343 ? -20.022 -5.606 30.149 1.00 84.38 343 LYS A O 1
ATOM 2606 N N . GLN A 1 344 ? -18.807 -6.057 28.317 1.00 84.38 344 GLN A N 1
ATOM 2607 C CA . GLN A 1 344 ? -19.148 -7.476 28.310 1.00 84.38 344 GLN A CA 1
ATOM 2608 C C . GLN A 1 344 ? -18.521 -8.223 29.507 1.00 84.38 344 GLN A C 1
ATOM 2610 O O . GLN A 1 344 ? -17.349 -7.998 29.842 1.00 84.38 344 GLN A O 1
ATOM 2615 N N . PRO A 1 345 ? -19.266 -9.140 30.157 1.00 81.44 345 PRO A N 1
ATOM 2616 C CA . PRO A 1 345 ? -18.739 -9.961 31.242 1.00 81.44 345 PRO A CA 1
ATOM 2617 C C . PRO A 1 345 ? -17.539 -10.799 30.787 1.00 81.44 345 PRO A C 1
ATOM 2619 O O . PRO A 1 345 ? -17.556 -11.401 29.720 1.00 81.44 345 PRO A O 1
ATOM 2622 N N . GLY A 1 346 ? -16.491 -10.865 31.608 1.00 76.38 346 GLY A N 1
ATOM 2623 C CA . GLY A 1 346 ? -15.316 -11.696 31.325 1.00 76.38 346 GLY A CA 1
ATOM 2624 C C . GLY A 1 346 ? -14.268 -11.070 30.397 1.00 76.38 346 GLY A C 1
ATOM 2625 O O . GLY A 1 346 ? -13.131 -11.536 30.424 1.00 76.38 346 GLY A O 1
ATOM 2626 N N . ALA A 1 347 ? -14.573 -9.983 29.676 1.00 77.81 347 ALA A N 1
ATOM 2627 C CA . ALA A 1 347 ? -13.585 -9.285 28.847 1.00 77.81 347 ALA A CA 1
ATOM 2628 C C . ALA A 1 347 ? -12.467 -8.670 29.711 1.00 77.81 347 ALA A C 1
ATOM 2630 O O . ALA A 1 347 ? -11.293 -8.993 29.541 1.00 77.81 347 ALA A O 1
ATOM 2631 N N . ARG A 1 348 ? -12.834 -7.884 30.735 1.00 69.62 348 ARG A N 1
ATOM 2632 C CA . ARG A 1 348 ? -11.870 -7.254 31.663 1.00 69.62 348 ARG A CA 1
ATOM 2633 C C . ARG A 1 348 ? -11.027 -8.266 32.457 1.00 69.62 348 ARG A C 1
ATOM 2635 O O . ARG A 1 348 ? -9.807 -8.164 32.385 1.00 69.62 348 ARG A O 1
ATOM 2642 N N . PRO A 1 349 ? -11.605 -9.302 33.106 1.00 72.00 349 PRO A N 1
ATOM 2643 C CA . PRO A 1 349 ? -10.805 -10.338 33.769 1.00 72.00 349 PRO A CA 1
ATOM 2644 C C . PRO A 1 349 ? -9.905 -11.139 32.824 1.00 72.00 349 PRO A C 1
ATOM 2646 O O . PRO A 1 349 ? -8.972 -11.801 33.278 1.00 72.00 349 PRO A O 1
ATOM 2649 N N . SER A 1 350 ? -10.222 -11.174 31.526 1.00 71.62 350 SER A N 1
ATOM 2650 C CA . SER A 1 350 ? -9.331 -11.768 30.532 1.00 71.62 350 SER A CA 1
ATOM 2651 C C . SER A 1 350 ? -8.155 -10.826 30.304 1.00 71.62 350 SER A C 1
ATOM 2653 O O . SER A 1 350 ? -7.035 -11.243 30.562 1.00 71.62 350 SER A O 1
ATOM 2655 N N . ILE A 1 351 ? -8.391 -9.546 29.981 1.00 68.31 351 ILE A N 1
ATOM 2656 C CA . ILE A 1 351 ? -7.335 -8.519 29.835 1.00 68.31 351 ILE A CA 1
ATOM 2657 C C . ILE A 1 351 ? -6.379 -8.519 31.040 1.00 68.31 351 ILE A C 1
ATOM 2659 O O . ILE A 1 351 ? -5.170 -8.655 30.867 1.00 68.31 351 ILE A O 1
ATOM 2663 N N . GLU A 1 352 ? -6.908 -8.459 32.263 1.00 63.91 352 GLU A N 1
ATOM 2664 C CA . GLU A 1 352 ? -6.117 -8.447 33.504 1.00 63.91 352 GLU A CA 1
ATOM 2665 C C . GLU A 1 352 ? -5.215 -9.685 33.658 1.00 63.91 352 GLU A C 1
ATOM 2667 O O . GLU A 1 352 ? -4.068 -9.564 34.092 1.00 63.91 352 GLU A O 1
ATOM 2672 N N . ARG A 1 353 ? -5.686 -10.876 33.254 1.00 63.03 353 ARG A N 1
ATOM 2673 C CA . ARG A 1 353 ? -4.881 -12.112 33.270 1.00 63.03 353 ARG A CA 1
ATOM 2674 C C . ARG A 1 353 ? -3.702 -12.072 32.294 1.00 63.03 353 ARG A C 1
ATOM 2676 O O . ARG A 1 353 ? -2.693 -12.718 32.565 1.00 63.03 353 ARG A O 1
ATOM 2683 N N . TYR A 1 354 ? -3.816 -11.338 31.187 1.00 60.03 354 TYR A N 1
ATOM 2684 C CA . TYR A 1 354 ? -2.765 -11.236 30.165 1.00 60.03 354 TYR A CA 1
ATOM 2685 C C . TYR A 1 354 ? -1.758 -10.120 30.446 1.00 60.03 354 TYR A C 1
ATOM 2687 O O . TYR A 1 354 ? -0.581 -10.258 30.123 1.00 60.03 354 TYR A O 1
ATOM 2695 N N . VAL A 1 355 ? -2.206 -9.040 31.079 1.00 58.12 355 VAL A N 1
ATOM 2696 C CA . VAL A 1 355 ? -1.396 -7.855 31.379 1.00 58.12 355 VAL A CA 1
ATOM 2697 C C . VAL A 1 355 ? -0.346 -8.116 32.476 1.00 58.12 355 VAL A C 1
ATOM 2699 O O . VAL A 1 355 ? 0.688 -7.449 32.508 1.00 58.12 355 VAL A O 1
ATOM 2702 N N . PHE A 1 356 ? -0.529 -9.114 33.349 1.00 53.00 356 PHE A N 1
ATOM 2703 C CA . PHE A 1 356 ? 0.463 -9.437 34.384 1.00 53.00 356 PHE A CA 1
ATOM 2704 C C . PHE A 1 356 ? 1.709 -10.147 33.809 1.00 53.00 356 PHE A C 1
ATOM 2706 O O . PHE A 1 356 ? 1.720 -11.356 33.579 1.00 53.00 356 PHE A O 1
ATOM 2713 N N . CYS A 1 357 ? 2.760 -9.338 33.604 1.00 51.28 357 CYS A N 1
ATOM 2714 C CA . CYS A 1 357 ? 4.103 -9.614 33.073 1.00 51.28 357 CYS A CA 1
ATOM 2715 C C . CYS A 1 357 ? 4.509 -11.112 32.991 1.00 51.28 357 CYS A C 1
ATOM 2717 O O . CYS A 1 357 ? 4.895 -11.735 33.984 1.00 51.28 357 CYS A O 1
ATOM 2719 N N . ARG A 1 358 ? 4.556 -11.653 31.760 1.00 43.53 358 ARG A N 1
ATOM 2720 C CA . ARG A 1 358 ? 5.441 -12.771 31.382 1.00 43.53 358 ARG A CA 1
ATOM 2721 C C . ARG A 1 358 ? 6.533 -12.278 30.439 1.00 43.53 358 ARG A C 1
ATOM 2723 O O . ARG A 1 358 ? 6.342 -11.349 29.665 1.00 43.53 358 ARG A O 1
ATOM 2730 N N . GLY A 1 359 ? 7.706 -12.878 30.612 1.00 38.50 359 GLY A N 1
ATOM 2731 C CA . GLY A 1 359 ? 8.987 -12.294 30.250 1.00 38.50 359 GLY A CA 1
ATOM 2732 C C . GLY A 1 359 ? 9.297 -12.250 28.755 1.00 38.50 359 GLY A C 1
ATOM 2733 O O . GLY A 1 359 ? 9.008 -13.173 28.000 1.00 38.50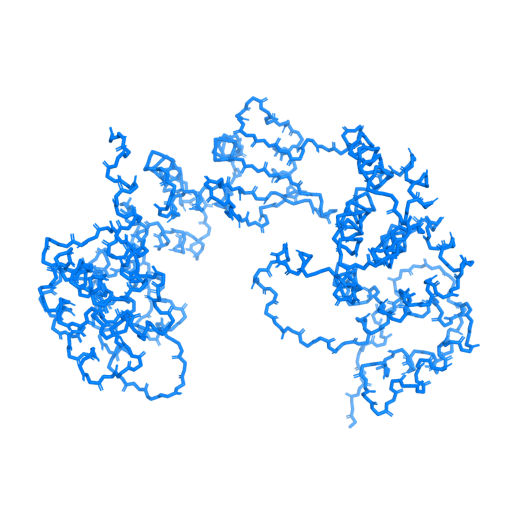 359 GLY A O 1
ATOM 2734 N N . THR A 1 360 ? 9.995 -11.172 28.405 1.00 43.59 360 THR A N 1
ATOM 2735 C CA . THR A 1 360 ? 11.109 -11.099 27.446 1.00 43.59 360 THR A CA 1
ATOM 2736 C C . THR A 1 360 ? 10.920 -11.475 25.976 1.00 43.59 360 THR A C 1
ATOM 2738 O O . THR A 1 360 ? 11.840 -11.188 25.217 1.00 43.59 360 THR A O 1
ATOM 2741 N N . PHE A 1 361 ? 9.780 -11.976 25.505 1.00 35.00 361 PHE A N 1
ATOM 2742 C CA . PHE A 1 361 ? 9.545 -12.109 24.061 1.00 35.00 361 PHE A CA 1
ATOM 2743 C C . PHE A 1 361 ? 8.079 -11.874 23.692 1.00 35.00 361 PHE A C 1
ATOM 2745 O O . PHE A 1 361 ? 7.208 -12.622 24.120 1.00 35.00 361 PHE A O 1
ATOM 2752 N N . GLY A 1 362 ? 7.835 -10.886 22.826 1.00 38.62 362 GLY A N 1
ATOM 2753 C CA . GLY A 1 362 ? 6.570 -10.739 22.103 1.00 38.62 362 GLY A CA 1
ATOM 2754 C C . GLY A 1 362 ? 5.722 -9.549 22.548 1.00 38.62 362 GLY A C 1
ATOM 2755 O O . GLY A 1 362 ? 5.168 -9.526 23.636 1.00 38.62 362 GLY A O 1
ATOM 2756 N N . THR A 1 363 ? 5.658 -8.576 21.649 1.00 40.09 363 THR A N 1
ATOM 2757 C CA . THR A 1 363 ? 4.788 -7.397 21.546 1.00 40.09 363 THR A CA 1
ATOM 2758 C C . THR A 1 363 ? 3.382 -7.465 22.171 1.00 40.09 363 THR A C 1
ATOM 2760 O O . THR A 1 363 ? 2.636 -8.412 21.934 1.00 40.09 363 THR A O 1
ATOM 2763 N N . SER A 1 364 ? 3.039 -6.342 22.824 1.00 48.53 364 SER A N 1
ATOM 2764 C CA . SER A 1 364 ? 1.734 -5.654 22.913 1.00 48.53 364 SER A CA 1
ATOM 2765 C C . SER A 1 364 ? 0.552 -6.385 23.561 1.00 48.53 364 SER A C 1
ATOM 2767 O O . SER A 1 364 ? -0.165 -7.147 22.916 1.00 48.53 364 SER A O 1
ATOM 2769 N N . GLY A 1 365 ? 0.291 -6.043 24.826 1.00 48.72 365 GLY A N 1
ATOM 2770 C CA . GLY A 1 365 ? -0.930 -6.406 25.554 1.00 48.72 365 GLY A CA 1
ATOM 2771 C C . GLY A 1 365 ? -1.442 -5.323 26.515 1.00 48.72 365 GLY A C 1
ATOM 2772 O O . GLY A 1 365 ? -2.501 -5.508 27.110 1.00 48.72 365 GLY A O 1
ATOM 2773 N N . ILE A 1 366 ? -0.736 -4.193 26.686 1.00 49.81 366 ILE A N 1
ATOM 2774 C CA . ILE A 1 366 ? -1.065 -3.177 27.706 1.00 49.81 366 ILE A CA 1
ATOM 2775 C C . ILE A 1 366 ? -1.884 -2.013 27.128 1.00 49.81 366 ILE A C 1
ATOM 2777 O O . ILE A 1 366 ? -2.577 -1.337 27.888 1.00 49.81 366 ILE A O 1
ATOM 2781 N N . SER A 1 367 ? -1.945 -1.856 25.796 1.00 49.28 367 SER A N 1
ATOM 2782 C CA . SER A 1 367 ? -2.898 -0.943 25.124 1.00 49.28 367 SER A CA 1
ATOM 2783 C C . SER A 1 367 ? -4.358 -1.141 25.594 1.00 49.28 367 SER A C 1
ATOM 2785 O O . SER A 1 367 ? -5.126 -0.184 25.700 1.00 49.28 367 SER A O 1
ATOM 2787 N N . LEU A 1 368 ? -4.713 -2.369 25.998 1.00 49.22 368 LEU A N 1
ATOM 2788 C CA . LEU A 1 368 ? -6.055 -2.776 26.431 1.00 49.22 368 LEU A CA 1
ATOM 2789 C C . LEU A 1 368 ? -6.513 -2.177 27.777 1.00 49.22 368 LEU A C 1
ATOM 2791 O O . LEU A 1 368 ? -7.714 -2.132 28.046 1.00 49.22 368 LEU A O 1
ATOM 2795 N N . LEU A 1 369 ? -5.597 -1.712 28.637 1.00 53.00 369 LEU A N 1
ATOM 2796 C CA . LEU A 1 369 ? -5.963 -1.157 29.951 1.00 53.00 369 LEU A CA 1
ATOM 2797 C C . LEU A 1 369 ? -6.510 0.273 29.876 1.00 53.00 369 LEU A C 1
ATOM 2799 O O . LEU A 1 369 ? -7.302 0.670 30.728 1.00 53.00 369 LEU A O 1
ATOM 2803 N N . GLY A 1 370 ? -6.114 1.046 28.862 1.00 50.25 370 GLY A N 1
ATOM 2804 C CA . GLY A 1 370 ? -6.439 2.474 28.765 1.00 50.25 370 GLY A CA 1
ATOM 2805 C C . GLY A 1 370 ? -7.908 2.798 28.512 1.00 50.25 370 GLY A C 1
ATOM 2806 O O . GLY A 1 370 ? -8.297 3.952 28.635 1.00 50.25 370 GLY A O 1
ATOM 2807 N N . TYR A 1 371 ? -8.726 1.805 28.166 1.00 50.38 371 TYR A N 1
ATOM 2808 C CA . TYR A 1 371 ? -10.108 2.014 27.716 1.00 50.38 371 TYR A CA 1
ATOM 2809 C C . TYR A 1 371 ? -11.171 1.534 28.700 1.00 50.38 371 TYR A C 1
ATOM 2811 O O . TYR A 1 371 ? -12.374 1.692 28.479 1.00 50.38 371 TYR A O 1
ATOM 2819 N N . VAL A 1 372 ? -10.740 0.977 29.826 1.00 54.03 372 VAL A N 1
ATOM 2820 C CA . VAL A 1 372 ? -11.614 0.607 30.927 1.00 54.03 372 VAL A CA 1
ATOM 2821 C C . VAL A 1 372 ? -11.551 1.740 31.945 1.00 54.03 372 VAL A C 1
ATOM 2823 O O . VAL A 1 372 ? -10.677 1.732 32.796 1.00 54.03 372 VAL A O 1
ATOM 2826 N N . ALA A 1 373 ? -12.454 2.723 31.848 1.00 58.84 373 ALA A N 1
ATOM 2827 C CA . ALA A 1 373 ? -12.567 3.858 32.779 1.00 58.84 373 ALA A CA 1
ATOM 2828 C C . ALA A 1 373 ? -12.955 3.418 34.208 1.00 58.84 373 ALA A C 1
ATOM 2830 O O . ALA A 1 373 ? -14.052 3.711 34.686 1.00 58.84 373 ALA A O 1
ATOM 2831 N N . THR A 1 374 ? -12.094 2.646 34.874 1.00 64.06 374 THR A N 1
ATOM 2832 C CA . THR A 1 374 ? -12.279 2.192 36.250 1.00 64.06 374 THR A CA 1
ATOM 2833 C C . THR A 1 374 ? -11.045 2.467 37.108 1.00 64.06 374 THR A C 1
ATOM 2835 O O . THR A 1 374 ? -9.915 2.405 36.612 1.00 64.06 374 THR A O 1
ATOM 2838 N N . PRO A 1 375 ? -11.237 2.732 38.413 1.00 68.94 375 PRO A N 1
ATOM 2839 C CA . PRO A 1 375 ? -10.135 2.910 39.357 1.00 68.94 375 PRO A CA 1
ATOM 2840 C C . PRO A 1 375 ? -9.145 1.734 39.381 1.00 68.94 375 PRO A C 1
ATOM 2842 O O . PRO A 1 375 ? -7.943 1.932 39.549 1.00 68.94 375 PRO A O 1
ATOM 2845 N N . GLU A 1 376 ? -9.629 0.509 39.176 1.00 66.31 376 GLU A N 1
ATOM 2846 C CA . GLU A 1 376 ? -8.827 -0.718 39.196 1.00 66.31 376 GLU A CA 1
ATOM 2847 C C . GLU A 1 376 ? -7.928 -0.851 37.957 1.00 66.31 376 GLU A C 1
ATOM 2849 O O . GLU A 1 376 ? -6.791 -1.317 38.067 1.00 66.31 376 GLU A O 1
ATOM 2854 N N . ALA A 1 377 ? -8.396 -0.394 36.790 1.00 68.12 377 ALA A N 1
ATOM 2855 C CA . ALA A 1 377 ? -7.593 -0.353 35.570 1.00 68.12 377 ALA A CA 1
ATOM 2856 C C . ALA A 1 377 ? -6.471 0.684 35.692 1.00 68.12 377 ALA A C 1
ATOM 2858 O O . ALA A 1 377 ? -5.323 0.391 35.359 1.00 68.12 377 ALA A O 1
ATOM 2859 N N . ALA A 1 378 ? -6.777 1.852 36.265 1.00 76.44 378 ALA A N 1
ATOM 2860 C CA . ALA A 1 378 ? -5.772 2.866 36.559 1.00 76.44 378 ALA A CA 1
ATOM 2861 C C . ALA A 1 378 ? -4.747 2.368 37.594 1.00 76.44 378 ALA A C 1
ATOM 2863 O O . ALA A 1 378 ? -3.544 2.549 37.425 1.00 76.44 378 ALA A O 1
ATOM 2864 N N . GLN A 1 379 ? -5.195 1.667 38.641 1.00 80.69 379 GLN A N 1
ATOM 2865 C CA . GLN A 1 379 ? -4.294 1.031 39.604 1.00 80.69 379 GLN A CA 1
ATOM 2866 C C . GLN A 1 379 ? -3.372 0.004 38.934 1.00 80.69 379 GLN A C 1
ATOM 2868 O O . GLN A 1 379 ? -2.164 0.024 39.162 1.00 80.69 379 GLN A O 1
ATOM 2873 N N . SER A 1 380 ? -3.922 -0.854 38.077 1.00 72.31 380 SER A N 1
ATOM 2874 C CA . SER A 1 380 ? -3.162 -1.891 37.373 1.00 72.31 380 SER A CA 1
ATOM 2875 C C . SER A 1 380 ? -2.152 -1.297 36.390 1.00 72.31 380 SER A C 1
ATOM 2877 O O . SER A 1 380 ? -0.998 -1.721 36.369 1.00 72.31 380 SER A O 1
ATOM 2879 N N . ALA A 1 381 ? -2.547 -0.274 35.624 1.00 76.81 381 ALA A N 1
ATOM 2880 C CA . ALA A 1 381 ? -1.647 0.458 34.736 1.00 76.81 381 ALA A CA 1
ATOM 2881 C C . ALA A 1 381 ? -0.505 1.120 35.522 1.00 76.81 381 ALA A C 1
ATOM 2883 O O . ALA A 1 381 ? 0.658 0.989 35.149 1.00 76.81 381 ALA A O 1
ATOM 2884 N N . TYR A 1 382 ? -0.804 1.753 36.658 1.00 84.19 382 TYR A N 1
ATOM 2885 C CA . TYR A 1 382 ? 0.218 2.366 37.507 1.00 84.19 382 TYR A CA 1
ATOM 2886 C C . TYR A 1 382 ? 1.194 1.338 38.111 1.00 84.19 382 TYR A C 1
ATOM 2888 O O . TYR A 1 382 ? 2.414 1.527 38.074 1.00 84.19 382 TYR A O 1
ATOM 2896 N N . GLU A 1 383 ? 0.695 0.211 38.625 1.00 78.69 383 GLU A N 1
ATOM 2897 C CA . GLU A 1 383 ? 1.552 -0.875 39.125 1.00 78.69 383 GLU A CA 1
ATOM 2898 C C . GLU A 1 383 ? 2.443 -1.468 38.031 1.00 78.69 383 GLU A C 1
ATOM 2900 O O . GLU A 1 383 ? 3.583 -1.856 38.288 1.00 78.69 383 GLU A O 1
ATOM 2905 N N . LEU A 1 384 ? 1.948 -1.515 36.801 1.00 73.44 384 LEU A N 1
ATOM 2906 C CA . LEU A 1 384 ? 2.682 -2.057 35.672 1.00 73.44 384 LEU A CA 1
ATOM 2907 C C . LEU A 1 384 ? 3.740 -1.082 35.142 1.00 73.44 384 LEU A C 1
ATOM 2909 O O . LEU A 1 384 ? 4.875 -1.500 34.910 1.00 73.44 384 LEU A O 1
ATOM 2913 N N . ALA A 1 385 ? 3.413 0.211 35.055 1.00 78.44 385 ALA A N 1
ATOM 2914 C CA . ALA A 1 385 ? 4.363 1.271 34.718 1.00 78.44 385 ALA A CA 1
ATOM 2915 C C . ALA A 1 385 ? 5.554 1.307 35.688 1.00 78.44 385 ALA A C 1
ATOM 2917 O O . ALA A 1 385 ? 6.692 1.521 35.279 1.00 78.44 385 ALA A O 1
ATOM 2918 N N . THR A 1 386 ? 5.297 1.067 36.976 1.00 80.50 386 THR A N 1
ATOM 2919 C CA . THR A 1 386 ? 6.326 1.113 38.025 1.00 80.50 386 THR A CA 1
ATOM 2920 C C . THR A 1 386 ? 7.164 -0.164 38.115 1.00 80.50 386 THR A C 1
ATOM 2922 O O . THR A 1 386 ? 8.328 -0.096 38.511 1.00 80.50 386 THR A O 1
ATOM 2925 N N . ARG A 1 387 ? 6.614 -1.332 37.752 1.00 71.25 387 ARG A N 1
ATOM 2926 C CA . ARG A 1 387 ? 7.296 -2.634 37.903 1.00 71.25 387 ARG A CA 1
ATOM 2927 C C . ARG A 1 387 ? 7.928 -3.177 36.623 1.00 71.25 387 ARG A C 1
ATOM 2929 O O . ARG A 1 387 ? 8.870 -3.961 36.720 1.00 71.25 387 ARG A O 1
ATOM 2936 N N . CYS A 1 388 ? 7.434 -2.797 35.445 1.00 68.69 388 CYS A N 1
ATOM 2937 C CA . CYS A 1 388 ? 7.861 -3.364 34.164 1.00 68.69 388 CYS A CA 1
ATOM 2938 C C . CYS A 1 388 ? 8.350 -2.231 33.220 1.00 68.69 388 CYS A C 1
ATOM 2940 O O . CYS A 1 388 ? 7.545 -1.652 32.495 1.00 68.69 388 CYS A O 1
ATOM 2942 N N . PRO A 1 389 ? 9.671 -1.924 33.163 1.00 71.94 389 PRO A N 1
ATOM 2943 C CA . PRO A 1 389 ? 10.210 -0.812 32.361 1.00 71.94 389 PRO A CA 1
ATOM 2944 C C . PRO A 1 389 ? 9.877 -0.876 30.866 1.00 71.94 389 PRO A C 1
ATOM 2946 O O . PRO A 1 389 ? 9.644 0.152 30.243 1.00 71.94 389 PRO A O 1
ATOM 2949 N N . GLY A 1 390 ? 9.805 -2.082 30.290 1.00 65.94 390 GLY A N 1
ATOM 2950 C CA . GLY A 1 390 ? 9.435 -2.278 28.881 1.00 65.94 390 GLY A CA 1
ATOM 2951 C C . GLY A 1 390 ? 7.969 -1.967 28.558 1.00 65.94 390 GLY A C 1
ATOM 2952 O O . GLY A 1 390 ? 7.609 -1.917 27.390 1.00 65.94 390 GLY A O 1
ATOM 2953 N N . ALA A 1 391 ? 7.137 -1.757 29.577 1.00 68.62 391 ALA A N 1
ATOM 2954 C CA . ALA A 1 391 ? 5.713 -1.486 29.455 1.00 68.62 391 ALA A CA 1
ATOM 2955 C C . ALA A 1 391 ? 5.320 -0.055 29.861 1.00 68.62 391 ALA A C 1
ATOM 2957 O O . ALA A 1 391 ? 4.142 0.302 29.845 1.00 68.62 391 ALA A O 1
ATOM 2958 N N . LEU A 1 392 ? 6.306 0.765 30.237 1.00 79.88 392 LEU A N 1
ATOM 2959 C CA . LEU A 1 392 ? 6.113 2.111 30.766 1.00 79.88 392 LEU A CA 1
ATOM 2960 C C . LEU A 1 392 ? 5.324 3.017 29.807 1.00 79.88 392 LEU A C 1
ATOM 2962 O O . LEU A 1 392 ? 4.405 3.706 30.249 1.00 79.88 392 LEU A O 1
ATOM 2966 N N . GLY A 1 393 ? 5.646 2.991 28.509 1.00 79.31 393 GLY A N 1
ATOM 2967 C CA . GLY A 1 393 ? 4.948 3.780 27.487 1.00 79.31 393 GLY A CA 1
ATOM 2968 C C . GLY A 1 393 ? 3.465 3.412 27.366 1.00 79.31 393 GLY A C 1
ATOM 2969 O O . GLY A 1 393 ? 2.599 4.278 27.492 1.00 79.31 393 GLY A O 1
ATOM 2970 N N . GLU A 1 394 ? 3.156 2.119 27.211 1.00 74.75 394 GLU A N 1
ATOM 2971 C CA . GLU A 1 394 ? 1.775 1.616 27.093 1.00 74.75 394 GLU A CA 1
ATOM 2972 C C . GLU A 1 394 ? 0.956 1.900 28.366 1.00 74.75 394 GLU A C 1
ATOM 2974 O O . GLU A 1 394 ? -0.187 2.353 28.301 1.00 74.75 394 GLU A O 1
ATOM 2979 N N . ALA A 1 395 ? 1.551 1.699 29.543 1.00 79.62 395 ALA A N 1
ATOM 2980 C CA . ALA A 1 395 ? 0.883 1.925 30.819 1.00 79.62 395 ALA A CA 1
ATOM 2981 C C . ALA A 1 395 ? 0.633 3.414 31.106 1.00 79.62 395 ALA A C 1
ATOM 2983 O O . ALA A 1 395 ? -0.430 3.786 31.602 1.00 79.62 395 ALA A O 1
ATOM 2984 N N . THR A 1 396 ? 1.582 4.282 30.749 1.00 86.69 396 THR A N 1
ATOM 2985 C CA . THR A 1 396 ? 1.406 5.738 30.858 1.00 86.69 396 THR A CA 1
ATOM 2986 C C . THR A 1 396 ? 0.331 6.225 29.892 1.00 86.69 396 THR A C 1
ATOM 2988 O O . THR A 1 396 ? -0.519 7.019 30.284 1.00 86.69 396 THR A O 1
ATOM 2991 N N . THR A 1 397 ? 0.301 5.687 28.668 1.00 82.69 397 THR A N 1
ATOM 2992 C CA . THR A 1 397 ? -0.763 5.946 27.682 1.00 82.69 397 THR A CA 1
ATOM 2993 C C . THR A 1 397 ? -2.134 5.614 28.258 1.00 82.69 397 THR A C 1
ATOM 2995 O O . THR A 1 397 ? -3.059 6.423 28.172 1.00 82.69 397 THR A O 1
ATOM 2998 N N . ALA A 1 398 ? -2.257 4.448 28.896 1.00 79.81 398 ALA A N 1
ATOM 2999 C CA . ALA A 1 398 ? -3.489 4.039 29.550 1.00 79.81 398 ALA A CA 1
ATOM 3000 C C . ALA A 1 398 ? -3.916 5.027 30.647 1.00 79.81 398 ALA A C 1
ATOM 3002 O O . ALA A 1 398 ? -5.061 5.463 30.654 1.00 79.81 398 ALA A O 1
ATOM 3003 N N . LEU A 1 399 ? -3.002 5.443 31.527 1.00 85.06 399 LEU A N 1
ATOM 3004 C CA . LEU A 1 399 ? -3.310 6.405 32.593 1.00 85.06 399 LEU A CA 1
ATOM 3005 C C . LEU A 1 399 ? -3.735 7.780 32.060 1.00 85.06 399 LEU A C 1
ATOM 3007 O O . LEU A 1 399 ? -4.639 8.387 32.629 1.00 85.06 399 LEU A O 1
ATOM 3011 N N . VAL A 1 400 ? -3.131 8.253 30.963 1.00 86.88 400 VAL A N 1
ATOM 3012 C CA . VAL A 1 400 ? -3.536 9.504 30.299 1.00 86.88 400 VAL A CA 1
ATOM 3013 C C . VAL A 1 400 ? -4.970 9.400 29.775 1.00 86.88 400 VAL A C 1
ATOM 3015 O O . VAL A 1 400 ? -5.762 10.302 30.025 1.00 86.88 400 VAL A O 1
ATOM 3018 N N . ARG A 1 401 ? -5.331 8.294 29.108 1.00 81.62 401 ARG A N 1
ATOM 3019 C CA . ARG A 1 401 ? -6.705 8.056 28.612 1.00 81.62 401 ARG A CA 1
ATOM 3020 C C . ARG A 1 401 ? -7.737 7.976 29.735 1.00 81.62 401 ARG A C 1
ATOM 3022 O O . ARG A 1 401 ? -8.880 8.376 29.551 1.00 81.62 401 ARG A O 1
ATOM 3029 N N . LEU A 1 402 ? -7.322 7.466 30.892 1.00 79.94 402 LEU A N 1
ATOM 3030 C CA . LEU A 1 402 ? -8.144 7.387 32.098 1.00 79.94 402 LEU A CA 1
ATOM 3031 C C . LEU A 1 402 ? -8.220 8.716 32.865 1.00 79.94 402 LEU A C 1
ATOM 3033 O O . LEU A 1 402 ? -8.883 8.765 33.899 1.00 79.94 402 LEU A O 1
ATOM 3037 N N . GLU A 1 403 ? -7.536 9.762 32.389 1.00 86.81 403 GLU A N 1
ATOM 3038 C CA . GLU A 1 403 ? -7.398 11.061 33.060 1.00 86.81 403 GLU A CA 1
ATOM 3039 C C . GLU A 1 403 ? -6.873 10.937 34.506 1.00 86.81 403 GLU A C 1
ATOM 3041 O O . GLU A 1 403 ? -7.123 11.787 35.364 1.00 86.81 403 GLU A O 1
ATOM 3046 N N . ASP A 1 404 ? -6.113 9.873 34.788 1.00 88.56 404 ASP A N 1
ATOM 3047 C CA . ASP A 1 404 ? -5.587 9.598 36.119 1.00 88.56 404 ASP A CA 1
ATOM 3048 C C . ASP A 1 404 ? -4.374 10.493 36.404 1.00 88.56 404 ASP A C 1
ATOM 3050 O O . ASP A 1 404 ? -3.417 10.574 35.626 1.00 88.56 404 ASP A O 1
ATOM 3054 N N . THR A 1 405 ? -4.385 11.167 37.553 1.00 89.62 405 THR A N 1
ATOM 3055 C CA . THR A 1 405 ? -3.349 12.140 37.926 1.00 89.62 405 THR A CA 1
ATOM 3056 C C . THR A 1 405 ? -1.960 11.521 38.055 1.00 89.62 405 THR A C 1
ATOM 3058 O O . THR A 1 405 ? -0.963 12.220 37.864 1.00 89.62 405 THR A O 1
ATOM 3061 N N . ARG A 1 406 ? -1.862 10.209 38.296 1.00 92.25 406 ARG A N 1
ATOM 3062 C CA . ARG A 1 406 ? -0.584 9.490 38.386 1.00 92.25 406 ARG A CA 1
ATOM 3063 C C . ARG A 1 406 ? 0.147 9.405 37.045 1.00 92.25 406 ARG A C 1
ATOM 3065 O O . ARG A 1 406 ? 1.357 9.190 37.036 1.00 92.25 406 ARG A O 1
ATOM 3072 N N . ALA A 1 407 ? -0.535 9.646 35.919 1.00 90.81 407 ALA A N 1
ATOM 3073 C CA . ALA A 1 407 ? 0.109 9.772 34.609 1.00 90.81 407 ALA A CA 1
ATOM 3074 C C . ALA A 1 407 ? 1.189 10.870 34.591 1.00 90.81 407 ALA A C 1
ATOM 3076 O O . ALA A 1 407 ? 2.209 10.730 33.918 1.00 90.81 407 ALA A O 1
ATOM 3077 N N . VAL A 1 408 ? 0.988 11.952 35.354 1.00 93.56 408 VAL A N 1
ATOM 3078 C CA . VAL A 1 408 ? 1.872 13.130 35.389 1.00 93.56 408 VAL A CA 1
ATOM 3079 C C . VAL A 1 408 ? 3.297 12.771 35.816 1.00 93.56 408 VAL A C 1
ATOM 3081 O O . VAL A 1 408 ? 4.267 13.318 35.283 1.00 93.56 408 VAL A O 1
ATOM 3084 N N . GLU A 1 409 ? 3.441 11.850 36.767 1.00 92.38 409 GLU A N 1
ATOM 3085 C CA . GLU A 1 409 ? 4.746 11.434 37.292 1.00 92.38 409 GLU A CA 1
ATOM 3086 C C . GLU A 1 409 ? 5.504 10.545 36.300 1.00 92.38 409 GLU A C 1
ATOM 3088 O O . GLU A 1 409 ? 6.727 10.633 36.193 1.00 92.38 409 GLU A O 1
ATOM 3093 N N . LEU A 1 410 ? 4.771 9.744 35.527 1.00 92.00 410 LEU A N 1
ATOM 3094 C CA . LEU A 1 410 ? 5.317 8.763 34.589 1.00 92.00 410 LEU A CA 1
ATOM 3095 C C . LEU A 1 410 ? 5.598 9.350 33.197 1.00 92.00 410 LEU A C 1
ATOM 3097 O O . LEU A 1 410 ? 6.383 8.785 32.437 1.00 92.00 410 LEU A O 1
ATOM 3101 N N . LEU A 1 411 ? 5.007 10.506 32.876 1.00 91.62 411 LEU A N 1
ATOM 3102 C CA . LEU A 1 411 ? 5.038 11.110 31.543 1.00 91.62 411 LEU A CA 1
ATOM 3103 C C . LEU A 1 411 ? 6.445 11.439 31.030 1.00 91.62 411 LEU A C 1
ATOM 3105 O O . LEU A 1 411 ? 6.734 11.204 29.864 1.00 91.62 411 LEU A O 1
ATOM 3109 N N . GLY A 1 412 ? 7.326 11.971 31.882 1.00 90.44 412 GLY A N 1
ATOM 3110 C CA . GLY A 1 412 ? 8.704 12.293 31.482 1.00 90.44 412 GLY A CA 1
ATOM 3111 C C . GLY A 1 412 ? 9.473 11.042 31.037 1.00 90.44 412 GLY A C 1
ATOM 3112 O O . GLY A 1 412 ? 9.844 10.950 29.868 1.00 90.44 412 GLY A O 1
ATOM 3113 N N . PRO A 1 413 ? 9.626 10.044 31.926 1.00 89.31 413 PRO A N 1
ATOM 3114 C CA . PRO A 1 413 ? 10.248 8.764 31.590 1.00 89.31 413 PRO A CA 1
ATOM 3115 C C . PRO A 1 413 ? 9.606 8.046 30.390 1.00 89.31 413 PRO A C 1
ATOM 3117 O O . PRO A 1 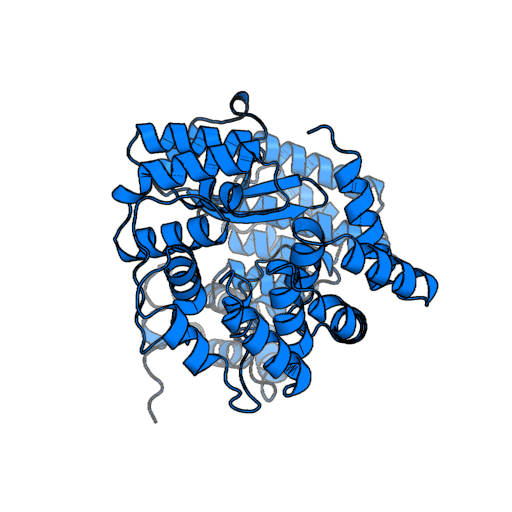413 ? 10.315 7.455 29.577 1.00 89.31 413 PRO A O 1
ATOM 3120 N N . ALA A 1 414 ? 8.278 8.116 30.242 1.00 87.44 414 ALA A N 1
ATOM 3121 C CA . ALA A 1 414 ? 7.572 7.517 29.110 1.00 87.44 414 ALA A CA 1
ATOM 3122 C C . ALA A 1 414 ? 7.872 8.214 27.772 1.00 87.44 414 ALA A C 1
ATOM 3124 O O . ALA A 1 414 ? 7.932 7.544 26.748 1.00 87.44 414 ALA A O 1
ATOM 3125 N N . LEU A 1 415 ? 8.088 9.533 27.760 1.00 87.44 415 LEU A N 1
ATOM 3126 C CA . LEU A 1 415 ? 8.469 10.271 26.548 1.00 87.44 415 LEU A CA 1
ATOM 3127 C C . LEU A 1 415 ? 9.946 10.080 26.178 1.00 87.44 415 LEU A C 1
ATOM 3129 O O . LEU A 1 415 ? 10.290 10.125 25.000 1.00 87.44 415 LEU A O 1
ATOM 3133 N N . GLU A 1 416 ? 10.818 9.851 27.159 1.00 83.38 416 GLU A N 1
ATOM 3134 C CA . GLU A 1 416 ? 12.238 9.552 26.922 1.00 83.38 416 GLU A CA 1
ATOM 3135 C C . GLU A 1 416 ? 12.452 8.137 26.371 1.00 83.38 416 GLU A C 1
ATOM 3137 O O . GLU A 1 416 ? 13.374 7.903 25.589 1.00 83.38 416 GLU A O 1
ATOM 3142 N N . ASN A 1 417 ? 11.593 7.191 26.760 1.00 73.12 417 ASN A N 1
ATOM 3143 C CA . ASN A 1 417 ? 11.633 5.816 26.279 1.00 73.12 417 ASN A CA 1
ATOM 3144 C C . ASN A 1 417 ? 10.218 5.287 25.983 1.00 73.12 417 ASN A C 1
ATOM 3146 O O . ASN A 1 417 ? 9.687 4.469 26.741 1.00 73.12 417 ASN A O 1
ATOM 3150 N N . PRO A 1 418 ? 9.599 5.730 24.874 1.00 60.00 418 PRO A N 1
ATOM 3151 C CA . PRO A 1 418 ? 8.217 5.373 24.555 1.00 60.00 418 PRO A CA 1
ATOM 3152 C C . PRO A 1 418 ? 8.056 3.909 24.126 1.00 60.00 418 PRO A C 1
ATOM 3154 O O . PRO A 1 418 ? 6.936 3.397 24.070 1.00 60.00 418 PRO A O 1
ATOM 3157 N N . GLY A 1 419 ? 9.160 3.213 23.831 1.00 66.25 419 GLY A N 1
ATOM 3158 C CA . GLY A 1 419 ? 9.121 1.874 23.255 1.00 66.25 419 GLY A CA 1
ATOM 3159 C C . GLY A 1 419 ? 8.332 1.862 21.943 1.00 66.25 419 GLY A C 1
ATOM 3160 O O . GLY A 1 419 ? 8.488 2.753 21.111 1.00 66.25 419 GLY A O 1
ATOM 3161 N N . PHE A 1 420 ? 7.473 0.858 21.767 1.00 54.00 420 PHE A N 1
ATOM 3162 C CA . PHE A 1 420 ? 6.582 0.749 20.608 1.00 54.00 420 PHE A CA 1
ATOM 3163 C C . PHE A 1 420 ? 5.293 1.583 20.728 1.00 54.00 420 PHE A C 1
ATOM 3165 O O . PHE A 1 420 ? 4.567 1.666 19.751 1.00 54.00 420 PHE A O 1
ATOM 3172 N N . ALA A 1 421 ? 5.023 2.216 21.877 1.00 63.88 421 ALA A N 1
ATOM 3173 C CA . ALA A 1 421 ? 3.749 2.882 22.186 1.00 63.88 421 ALA A CA 1
ATOM 3174 C C . ALA A 1 421 ? 3.751 4.397 21.920 1.00 63.88 421 ALA A C 1
ATOM 3176 O O . ALA A 1 421 ? 2.992 5.157 22.528 1.00 63.88 421 ALA A O 1
ATOM 3177 N N . ARG A 1 422 ? 4.694 4.867 21.099 1.00 72.31 422 ARG A N 1
ATOM 3178 C CA . ARG A 1 422 ? 4.942 6.298 20.894 1.00 72.31 422 ARG A CA 1
ATOM 3179 C C . ARG A 1 422 ? 3.726 6.995 20.293 1.00 72.31 422 ARG A C 1
ATOM 3181 O O . ARG A 1 422 ? 3.325 8.047 20.787 1.00 72.31 422 ARG A O 1
ATOM 3188 N N . ASP A 1 423 ? 3.138 6.400 19.263 1.00 73.00 423 ASP A N 1
ATOM 3189 C CA . ASP A 1 423 ? 2.027 7.005 18.533 1.00 73.00 423 ASP A CA 1
ATOM 3190 C C . ASP A 1 423 ? 0.746 6.987 19.377 1.00 73.00 423 ASP A C 1
ATOM 3192 O O . ASP A 1 423 ? 0.040 7.994 19.459 1.00 73.00 423 ASP A O 1
ATOM 3196 N N . GLU A 1 424 ? 0.490 5.899 20.106 1.00 71.06 424 GLU A N 1
ATOM 3197 C CA . GLU A 1 424 ? -0.652 5.772 21.010 1.00 71.06 424 GLU A CA 1
ATOM 3198 C C . GLU A 1 424 ? -0.576 6.751 22.185 1.00 71.06 424 GLU A C 1
ATOM 3200 O O . GLU A 1 424 ? -1.606 7.320 22.563 1.00 71.06 424 GLU A O 1
ATOM 3205 N N . LEU A 1 425 ? 0.621 6.980 22.740 1.00 81.44 425 LEU A N 1
ATOM 3206 C CA . LEU A 1 425 ? 0.849 7.967 23.796 1.00 81.44 425 LEU A CA 1
ATOM 3207 C C . LEU A 1 425 ? 0.584 9.386 23.291 1.00 81.44 425 LEU A C 1
ATOM 3209 O O . LEU A 1 425 ? -0.099 10.158 23.964 1.00 81.44 425 LEU A O 1
ATOM 3213 N N . ILE A 1 426 ? 1.085 9.728 22.101 1.00 83.56 426 ILE A N 1
ATOM 3214 C CA . ILE A 1 426 ? 0.833 11.035 21.483 1.00 83.56 426 ILE A CA 1
ATOM 3215 C C . ILE A 1 426 ? -0.672 11.237 21.280 1.00 83.56 426 ILE A C 1
ATOM 3217 O O . ILE A 1 426 ? -1.196 12.283 21.660 1.00 83.56 426 ILE A O 1
ATOM 3221 N N . LEU A 1 427 ? -1.377 10.239 20.741 1.00 76.75 427 LEU A N 1
ATOM 3222 C CA . LEU A 1 427 ? -2.829 10.298 20.552 1.00 76.75 427 LEU A CA 1
ATOM 3223 C C . LEU A 1 427 ? -3.571 10.490 21.878 1.00 76.75 427 LEU A C 1
ATOM 3225 O O . LEU A 1 427 ? -4.399 11.392 21.991 1.00 76.75 427 LEU A O 1
ATOM 3229 N N . ALA A 1 428 ? -3.228 9.704 22.902 1.00 81.94 428 ALA A N 1
ATOM 3230 C CA . ALA A 1 428 ? -3.828 9.834 24.226 1.00 81.94 428 ALA A CA 1
ATOM 3231 C C . ALA A 1 428 ? -3.634 11.240 24.807 1.00 81.94 428 ALA A C 1
ATOM 3233 O O . ALA A 1 428 ? -4.569 11.805 25.368 1.00 81.94 428 ALA A O 1
ATOM 3234 N N . LEU A 1 429 ? -2.450 11.831 24.640 1.00 87.12 429 LEU A N 1
ATOM 3235 C CA . LEU A 1 429 ? -2.182 13.195 25.087 1.00 87.12 429 LEU A CA 1
ATOM 3236 C C . LEU A 1 429 ? -3.019 14.211 24.305 1.00 87.12 429 LEU A C 1
ATOM 3238 O O . LEU A 1 429 ? -3.602 15.105 24.906 1.00 87.12 429 LEU A O 1
ATOM 3242 N N . LEU A 1 430 ? -3.138 14.072 22.986 1.00 83.69 430 LEU A N 1
ATOM 3243 C CA . LEU A 1 430 ? -3.935 14.993 22.170 1.00 83.69 430 LEU A CA 1
ATOM 3244 C C . LEU A 1 430 ? -5.436 14.948 22.490 1.00 83.69 430 LEU A C 1
ATOM 3246 O O . LEU A 1 430 ? -6.121 15.948 22.277 1.00 83.69 430 LEU A O 1
ATOM 3250 N N . GLU A 1 431 ? -5.954 13.806 22.943 1.00 80.69 431 GLU A N 1
ATOM 3251 C CA . GLU A 1 431 ? -7.387 13.587 23.180 1.00 80.69 431 GLU A CA 1
ATOM 3252 C C . GLU A 1 431 ? -7.802 13.745 24.648 1.00 80.69 431 GLU A C 1
ATOM 3254 O O . GLU A 1 431 ? -8.892 14.250 24.915 1.00 80.69 431 GLU A O 1
ATOM 3259 N N . HIS A 1 432 ? -6.937 13.356 25.587 1.00 82.69 432 HIS A N 1
ATOM 3260 C CA . HIS A 1 432 ? -7.276 13.194 27.006 1.00 82.69 432 HIS A CA 1
ATOM 3261 C C . HIS A 1 432 ? -6.329 13.945 27.959 1.00 82.69 432 HIS A C 1
ATOM 3263 O O . HIS A 1 432 ? -6.381 13.744 29.173 1.00 82.69 432 HIS A O 1
ATOM 3269 N N . ALA A 1 433 ? -5.441 14.819 27.463 1.00 85.44 433 ALA A N 1
ATOM 3270 C CA . ALA A 1 433 ? -4.555 15.573 28.350 1.00 85.44 433 ALA A CA 1
ATOM 3271 C C . ALA A 1 433 ? -5.335 16.505 29.290 1.00 85.44 433 ALA A C 1
ATOM 3273 O O . ALA A 1 433 ? -5.894 17.530 28.893 1.00 85.44 433 ALA A O 1
ATOM 3274 N N . THR A 1 434 ? -5.265 16.198 30.582 1.00 89.44 434 THR A N 1
ATOM 3275 C CA . THR A 1 434 ? -5.754 17.068 31.652 1.00 89.44 434 THR A CA 1
ATOM 3276 C C . THR A 1 434 ? -4.881 18.331 31.785 1.00 89.44 434 THR A C 1
ATOM 3278 O O . THR A 1 434 ? -3.762 18.387 31.256 1.00 89.44 434 THR A O 1
ATOM 3281 N N . PRO A 1 435 ? -5.327 19.377 32.510 1.00 91.94 435 PRO A N 1
ATOM 3282 C CA . PRO A 1 435 ? -4.504 20.564 32.758 1.00 91.94 435 PRO A CA 1
ATOM 3283 C C . PRO A 1 435 ? -3.151 20.248 33.418 1.00 91.94 435 PRO A C 1
ATOM 3285 O O . PRO A 1 435 ? -2.135 20.824 33.038 1.00 91.94 435 PRO A O 1
ATOM 3288 N N . ALA A 1 436 ? -3.110 19.280 34.339 1.00 90.12 436 ALA A N 1
ATOM 3289 C CA . ALA A 1 436 ? -1.872 18.864 35.002 1.00 90.12 436 ALA A CA 1
ATOM 3290 C C . ALA A 1 436 ? -0.889 18.179 34.032 1.00 90.12 436 ALA A C 1
ATOM 3292 O O . ALA A 1 436 ? 0.322 18.394 34.105 1.00 90.12 436 ALA A O 1
ATOM 3293 N N . VAL A 1 437 ? -1.404 17.399 33.075 1.00 92.44 437 VAL A N 1
ATOM 3294 C CA . VAL A 1 437 ? -0.601 16.808 31.992 1.00 92.44 437 VAL A CA 1
ATOM 3295 C C . VAL A 1 437 ? -0.041 17.902 31.076 1.00 92.44 437 VAL A C 1
ATOM 3297 O O . VAL A 1 437 ? 1.144 17.870 30.746 1.00 92.44 437 VAL A O 1
ATOM 3300 N N . HIS A 1 438 ? -0.837 18.921 30.732 1.00 90.81 438 HIS A N 1
ATOM 3301 C CA . HIS A 1 438 ? -0.361 20.076 29.959 1.00 90.81 438 HIS A CA 1
ATOM 3302 C C . HIS A 1 438 ? 0.754 20.849 30.672 1.00 90.81 438 HIS A C 1
ATOM 3304 O O . HIS A 1 438 ? 1.752 21.213 30.047 1.00 90.81 438 HIS A O 1
ATOM 3310 N N . GLU A 1 439 ? 0.611 21.106 31.972 1.00 93.75 439 GLU A N 1
ATOM 3311 C CA . GLU A 1 439 ? 1.653 21.766 32.766 1.00 93.75 439 GLU A CA 1
ATOM 3312 C C . GLU A 1 439 ? 2.941 20.945 32.793 1.00 93.75 439 GLU A C 1
ATOM 3314 O O . GLU A 1 439 ? 4.030 21.493 32.599 1.00 93.75 439 GLU A O 1
ATOM 3319 N N . LYS A 1 440 ? 2.826 19.623 32.946 1.00 94.62 440 LYS A N 1
ATOM 3320 C CA . LYS A 1 440 ? 3.977 18.721 32.898 1.00 94.62 440 LYS A CA 1
ATOM 3321 C C . LYS A 1 440 ? 4.669 18.739 31.538 1.00 94.62 440 LYS A C 1
ATOM 3323 O O . LYS A 1 440 ? 5.895 18.817 31.505 1.00 94.62 440 LYS A O 1
ATOM 3328 N N . LEU A 1 441 ? 3.921 18.716 30.434 1.00 93.62 441 LEU A N 1
ATOM 3329 C CA . LEU A 1 441 ? 4.483 18.825 29.083 1.00 93.62 441 LEU A CA 1
ATOM 3330 C C . LEU A 1 441 ? 5.242 20.145 28.890 1.00 93.62 441 LEU A C 1
ATOM 3332 O O . LEU A 1 441 ? 6.357 20.126 28.378 1.00 93.62 441 LEU A O 1
ATOM 3336 N N . ARG A 1 442 ? 4.697 21.277 29.359 1.00 94.25 442 ARG A N 1
ATOM 3337 C CA . ARG A 1 442 ? 5.392 22.581 29.297 1.00 94.25 442 ARG A CA 1
ATOM 3338 C C . ARG A 1 442 ? 6.672 22.587 30.127 1.00 94.25 442 ARG A C 1
ATOM 3340 O O . ARG A 1 442 ? 7.681 23.138 29.699 1.00 94.25 442 ARG A O 1
ATOM 3347 N N . ALA A 1 443 ? 6.648 21.960 31.302 1.00 94.56 443 ALA A N 1
ATOM 3348 C CA . ALA A 1 443 ? 7.841 21.819 32.130 1.00 94.56 443 ALA A CA 1
ATOM 3349 C C . ALA A 1 443 ? 8.915 20.952 31.445 1.00 94.56 443 ALA A C 1
ATOM 3351 O O . ALA A 1 443 ? 10.099 21.271 31.528 1.00 94.56 443 ALA A O 1
ATOM 3352 N N . LEU A 1 444 ? 8.514 19.888 30.741 1.00 92.50 444 LEU A N 1
ATOM 3353 C CA . LEU A 1 444 ? 9.424 19.034 29.970 1.00 92.50 444 LEU A CA 1
ATOM 3354 C C . LEU A 1 444 ? 9.995 19.757 28.739 1.00 92.50 444 LEU A C 1
ATOM 3356 O O . LEU A 1 444 ? 11.190 19.638 28.478 1.00 92.50 444 LEU A O 1
ATOM 3360 N N . GLU A 1 445 ? 9.186 20.541 28.021 1.00 93.69 445 GLU A N 1
ATOM 3361 C CA . GLU A 1 445 ? 9.639 21.417 26.927 1.00 93.69 445 GLU A CA 1
ATOM 3362 C C . GLU A 1 445 ? 10.683 22.424 27.432 1.00 93.69 445 GLU A C 1
ATOM 3364 O O . GLU A 1 445 ? 11.773 22.522 26.868 1.00 93.69 445 GLU A O 1
ATOM 3369 N N . ALA A 1 446 ? 10.400 23.111 28.544 1.00 92.38 446 ALA A N 1
ATOM 3370 C CA . ALA A 1 446 ? 11.344 24.037 29.172 1.00 92.38 446 ALA A CA 1
ATOM 3371 C C . ALA A 1 446 ? 12.637 23.342 29.645 1.00 92.38 446 ALA A C 1
ATOM 3373 O O . ALA A 1 446 ? 13.699 23.962 29.675 1.00 92.38 446 ALA A O 1
ATOM 3374 N N . GLY A 1 447 ? 12.554 22.051 29.981 1.00 88.62 447 GLY A N 1
ATOM 3375 C CA . GLY A 1 447 ? 13.691 21.183 30.294 1.00 88.62 447 GLY A CA 1
ATOM 3376 C C . GLY A 1 447 ? 14.450 20.644 29.074 1.00 88.62 447 GLY A C 1
ATOM 3377 O O . GLY A 1 447 ? 15.417 19.908 29.256 1.00 88.62 447 GLY A O 1
ATOM 3378 N N . GLY A 1 448 ? 14.046 20.997 27.848 1.00 88.25 448 GLY A N 1
ATOM 3379 C CA . GLY A 1 448 ? 14.723 20.616 26.605 1.00 88.25 448 GLY A CA 1
ATOM 3380 C C . GLY A 1 448 ? 14.176 19.365 25.906 1.00 88.25 448 GLY A C 1
ATOM 3381 O O . GLY A 1 448 ? 14.813 18.872 24.974 1.00 88.25 448 GLY A O 1
ATOM 3382 N N . SER A 1 449 ? 13.013 18.840 26.309 1.00 88.06 449 SER A N 1
ATOM 3383 C CA . SER A 1 449 ? 12.384 17.700 25.628 1.00 88.06 449 SER A CA 1
ATOM 3384 C C . SER A 1 449 ? 11.789 18.116 24.278 1.00 88.06 449 SER A C 1
ATOM 3386 O O . SER A 1 449 ? 10.759 18.791 24.216 1.00 88.06 449 SER A O 1
ATOM 3388 N N . GLN A 1 450 ? 12.417 17.672 23.184 1.00 85.69 450 GLN A N 1
ATOM 3389 C CA . GLN A 1 450 ? 11.911 17.900 21.824 1.00 85.69 450 GLN A CA 1
ATOM 3390 C C . GLN A 1 450 ? 10.565 17.206 21.580 1.00 85.69 450 GLN A C 1
ATOM 3392 O O . GLN A 1 450 ? 9.716 17.742 20.871 1.00 85.69 450 GLN A O 1
ATOM 3397 N N . GLU A 1 451 ? 10.349 16.045 22.202 1.00 82.94 451 GLU A N 1
ATOM 3398 C CA . GLU A 1 451 ? 9.101 15.290 22.084 1.00 82.94 451 GLU A CA 1
ATOM 3399 C C . GLU A 1 451 ? 7.927 16.070 22.689 1.00 82.94 451 GLU A C 1
ATOM 3401 O O . GLU A 1 451 ? 6.889 16.245 22.051 1.00 82.94 451 GLU A O 1
ATOM 3406 N N . ALA A 1 452 ? 8.117 16.621 23.895 1.00 88.38 452 ALA A N 1
ATOM 3407 C CA . ALA A 1 452 ? 7.109 17.448 24.552 1.00 88.38 452 ALA A CA 1
ATOM 3408 C C . ALA A 1 452 ? 6.808 18.728 23.754 1.00 88.38 452 ALA A C 1
ATOM 3410 O O . ALA A 1 452 ? 5.640 19.096 23.615 1.00 88.38 452 ALA A O 1
ATOM 3411 N N . ALA A 1 453 ? 7.838 19.365 23.180 1.00 86.12 453 ALA A N 1
ATOM 3412 C CA . ALA A 1 453 ? 7.676 20.528 22.306 1.00 86.12 453 ALA A CA 1
ATOM 3413 C C . ALA A 1 453 ? 6.827 20.194 21.064 1.00 86.12 453 ALA A C 1
ATOM 3415 O O . ALA A 1 453 ? 5.887 20.919 20.734 1.00 86.12 453 ALA A O 1
ATOM 3416 N N . GLY A 1 454 ? 7.103 19.059 20.412 1.00 84.44 454 GLY A N 1
ATOM 3417 C CA . GLY A 1 454 ? 6.337 18.585 19.258 1.00 84.44 454 GLY A CA 1
ATOM 3418 C C . GLY A 1 454 ? 4.869 18.294 19.584 1.00 84.44 454 GLY A C 1
ATOM 3419 O O . GLY A 1 454 ? 3.985 18.656 18.809 1.00 84.44 454 GLY A O 1
ATOM 3420 N N . ILE A 1 455 ? 4.586 17.693 20.744 1.00 87.81 455 ILE A N 1
ATOM 3421 C CA . ILE A 1 455 ? 3.213 17.403 21.192 1.00 87.81 455 ILE A CA 1
ATOM 3422 C C . ILE A 1 455 ? 2.452 18.697 21.502 1.00 87.81 455 ILE A C 1
ATOM 3424 O O . ILE A 1 455 ? 1.326 18.871 21.039 1.00 87.81 455 ILE A O 1
ATOM 3428 N N . LEU A 1 456 ? 3.066 19.632 22.234 1.00 88.88 456 LEU A N 1
ATOM 3429 C CA . LEU A 1 456 ? 2.450 20.925 22.551 1.00 88.88 456 LEU A CA 1
ATOM 3430 C C . LEU A 1 456 ? 2.160 21.753 21.298 1.00 88.88 456 LEU A C 1
ATOM 3432 O O . LEU A 1 456 ? 1.143 22.442 21.257 1.00 88.88 456 LEU A O 1
ATOM 3436 N N . GLN A 1 457 ? 3.025 21.685 20.286 1.00 87.88 457 GLN A N 1
ATOM 3437 C CA . GLN A 1 457 ? 2.788 22.339 19.003 1.00 87.88 457 GLN A CA 1
ATOM 3438 C C . GLN A 1 457 ? 1.535 21.771 18.315 1.00 87.88 457 GLN A C 1
ATOM 3440 O O . GLN A 1 457 ? 0.639 22.538 17.968 1.00 87.88 457 GLN A O 1
ATOM 3445 N N . ARG A 1 458 ? 1.406 20.439 18.238 1.00 84.38 458 ARG A N 1
ATOM 3446 C CA . ARG A 1 458 ? 0.211 19.768 17.685 1.00 84.38 458 ARG A CA 1
ATOM 3447 C C . ARG A 1 458 ? -1.068 20.099 18.462 1.00 84.38 458 ARG A C 1
ATOM 3449 O O . ARG A 1 458 ? -2.131 20.257 17.870 1.00 84.38 458 ARG A O 1
ATOM 3456 N N . MET A 1 459 ? -0.982 20.229 19.788 1.00 86.06 459 MET A N 1
ATOM 3457 C CA . MET A 1 459 ? -2.121 20.637 20.623 1.00 86.06 459 MET A CA 1
ATOM 3458 C C . MET A 1 459 ? -2.594 22.062 20.309 1.00 86.06 459 MET A C 1
ATOM 3460 O O . MET A 1 459 ? -3.798 22.307 20.297 1.00 86.06 459 MET A O 1
ATOM 3464 N N . ARG A 1 460 ? -1.666 22.997 20.058 1.00 85.88 460 ARG A N 1
ATOM 3465 C CA . ARG A 1 460 ? -1.997 24.383 19.678 1.00 85.88 460 ARG A CA 1
ATOM 3466 C C . ARG A 1 460 ? -2.664 24.430 18.308 1.00 85.88 460 ARG A C 1
ATOM 3468 O O . ARG A 1 460 ? -3.717 25.039 18.182 1.00 85.88 460 ARG A O 1
ATOM 3475 N N . GLU A 1 461 ? -2.105 23.714 17.335 1.00 78.88 461 GLU A N 1
ATOM 3476 C CA . GLU A 1 461 ? -2.661 23.609 15.977 1.00 78.88 461 GLU A CA 1
ATOM 3477 C C . GLU A 1 461 ? -4.111 23.100 15.987 1.00 78.88 461 GLU A C 1
ATOM 3479 O O . GLU A 1 461 ? -4.950 23.624 15.263 1.00 78.88 461 GLU A O 1
ATOM 3484 N N . ARG A 1 462 ? -4.440 22.158 16.882 1.00 73.81 462 ARG A N 1
ATOM 3485 C CA . ARG A 1 462 ? -5.808 21.644 17.071 1.00 73.81 462 ARG A CA 1
ATOM 3486 C C . ARG A 1 462 ? -6.754 22.624 17.780 1.00 73.81 462 ARG A C 1
ATOM 3488 O O . ARG A 1 462 ? -7.965 22.542 17.603 1.00 73.81 462 ARG A O 1
ATOM 3495 N N . ALA A 1 463 ? -6.238 23.511 18.632 1.00 67.75 463 ALA A N 1
ATOM 3496 C CA . ALA A 1 463 ? -7.055 24.478 19.371 1.00 67.75 463 ALA A CA 1
ATOM 3497 C C . ALA A 1 463 ? -7.521 25.656 18.497 1.00 67.75 463 ALA A C 1
ATOM 3499 O O . ALA A 1 463 ? -8.550 26.261 18.803 1.00 67.75 463 ALA A O 1
ATOM 3500 N N . ASP A 1 464 ? -6.786 25.947 17.422 1.00 55.84 464 ASP A N 1
ATOM 3501 C CA . ASP A 1 464 ? -7.077 27.024 16.470 1.00 55.84 464 ASP A CA 1
ATOM 3502 C C . ASP A 1 464 ? -8.022 26.588 15.325 1.00 55.84 464 ASP A C 1
ATOM 3504 O O . ASP A 1 464 ? -8.424 27.415 14.502 1.00 55.84 464 ASP A O 1
ATOM 3508 N N . GLU A 1 465 ? -8.436 25.314 15.280 1.00 44.88 465 GLU A N 1
ATOM 3509 C CA . GLU A 1 465 ? -9.473 24.832 14.361 1.00 44.88 465 GLU A CA 1
ATOM 3510 C C . GLU A 1 465 ? -10.881 25.227 14.863 1.00 44.88 465 GLU A C 1
ATOM 3512 O O . GLU A 1 465 ? -11.252 24.910 16.001 1.00 44.88 465 GLU A O 1
ATOM 3517 N N . PRO A 1 466 ? -11.706 25.915 14.047 1.00 38.50 466 PRO A N 1
ATOM 3518 C CA . PRO A 1 466 ? -13.080 26.229 14.422 1.00 38.50 466 PRO A CA 1
ATOM 3519 C C . PRO A 1 466 ? -13.891 24.932 14.567 1.00 38.50 466 PRO A C 1
ATOM 3521 O O . PRO A 1 466 ? -13.950 24.126 13.641 1.00 38.50 466 PRO A O 1
ATOM 3524 N N . ARG A 1 467 ? -14.485 24.744 15.752 1.00 40.78 467 ARG A N 1
ATOM 3525 C CA . ARG A 1 467 ? -15.333 23.593 16.103 1.00 40.78 467 ARG A CA 1
ATOM 3526 C C . ARG A 1 467 ? -16.629 23.513 15.313 1.00 40.78 467 ARG A C 1
ATOM 3528 O O . ARG A 1 467 ? -17.230 24.587 15.077 1.00 40.78 467 ARG A O 1
#